Protein AF-0000000084921152 (afdb_homodimer)

pLDDT: mean 76.91, std 26.84, range [28.03, 98.81]

Nearest PDB structures (foldseek):
  8esd-assembly1_S  TM=4.000E-01  e=5.438E-01  Homo sapiens
  8p0w-assembly1_B  TM=2.712E-01  e=4.068E-01  Homo sapiens
  8p0w-assembly1_G  TM=3.162E-01  e=1.156E+00  Homo sapiens
  8f2r-assembly1_D  TM=3.089E-01  e=9.166E-01  Homo sapiens
  5yct-assembly1_A  TM=3.191E-01  e=3.481E+00  Dioscoreophyllum cumminsii

Structure (mmCIF, N/CA/C/O backbone):
data_AF-0000000084921152-model_v1
#
loop_
_entity.id
_entity.type
_entity.pdbx_description
1 polymer Lipoprotein
#
loop_
_atom_site.group_PDB
_atom_site.id
_atom_site.type_symbol
_atom_site.label_atom_id
_atom_site.label_alt_id
_atom_site.label_comp_id
_atom_site.label_asym_id
_atom_site.label_entity_id
_atom_site.label_seq_id
_atom_site.pdbx_PDB_ins_code
_atom_site.Cartn_x
_atom_site.Cartn_y
_atom_site.Cartn_z
_atom_site.occupancy
_atom_site.B_iso_or_equiv
_atom_site.auth_seq_id
_atom_site.auth_comp_id
_atom_site.auth_asym_id
_atom_site.auth_atom_id
_atom_site.pdbx_PDB_model_num
ATOM 1 N N . MET A 1 1 ? 29.969 106 59.469 1 30.22 1 MET A N 1
ATOM 2 C CA . MET A 1 1 ? 29.141 104.812 59.562 1 30.22 1 MET A CA 1
ATOM 3 C C . MET A 1 1 ? 28.625 104.375 58.219 1 30.22 1 MET A C 1
ATOM 5 O O . MET A 1 1 ? 27.734 105.062 57.625 1 30.22 1 MET A O 1
ATOM 9 N N . MET A 1 2 ? 29.5 103.875 57.312 1 36.25 2 MET A N 1
ATOM 10 C CA . MET A 1 2 ? 29.547 103.688 55.875 1 36.25 2 MET A CA 1
ATOM 11 C C . MET A 1 2 ? 28.594 102.562 55.469 1 36.25 2 MET A C 1
ATOM 13 O O . MET A 1 2 ? 28.625 101.438 56.031 1 36.25 2 MET A O 1
ATOM 17 N N . THR A 1 3 ? 27.344 102.812 55 1 37.47 3 THR A N 1
ATOM 18 C CA . THR A 1 3 ? 26.125 102.188 54.562 1 37.47 3 THR A CA 1
ATOM 19 C C . THR A 1 3 ? 26.391 101.25 53.375 1 37.47 3 THR A C 1
ATOM 21 O O . THR A 1 3 ? 26.797 101.75 52.312 1 37.47 3 THR A O 1
ATOM 24 N N . ASN A 1 4 ? 26.969 100 53.531 1 36.34 4 ASN A N 1
ATOM 25 C CA . ASN A 1 4 ? 27.375 99 52.562 1 36.34 4 ASN A CA 1
ATOM 26 C C . ASN A 1 4 ? 26.188 98.5 51.75 1 36.34 4 ASN A C 1
ATOM 28 O O . ASN A 1 4 ? 25.234 97.938 52.312 1 36.34 4 ASN A O 1
ATOM 32 N N . LYS A 1 5 ? 25.859 99.125 50.656 1 40.34 5 LYS A N 1
ATOM 33 C CA . LYS A 1 5 ? 24.781 98.812 49.719 1 40.34 5 LYS A CA 1
ATOM 34 C C . LYS A 1 5 ? 24.891 97.438 49.125 1 40.34 5 LYS A C 1
ATOM 36 O O . LYS A 1 5 ? 25.859 97.125 48.406 1 40.34 5 LYS A O 1
ATOM 41 N N . LYS A 1 6 ? 24.578 96.438 49.906 1 39.19 6 LYS A N 1
ATOM 42 C CA . LYS A 1 6 ? 24.688 95.062 49.375 1 39.19 6 LYS A CA 1
ATOM 43 C C . LYS A 1 6 ? 23.781 94.875 48.156 1 39.19 6 LYS A C 1
ATOM 45 O O . LYS A 1 6 ? 22.594 95.125 48.219 1 39.19 6 LYS A O 1
ATOM 50 N N . LYS A 1 7 ? 24.375 94.938 47 1 39.69 7 LYS A N 1
ATOM 51 C CA . LYS A 1 7 ? 23.781 94.75 45.656 1 39.69 7 LYS A CA 1
ATOM 52 C C . LYS A 1 7 ? 23.188 93.312 45.562 1 39.69 7 LYS A C 1
ATOM 54 O O . LYS A 1 7 ? 23.859 92.312 45.844 1 39.69 7 LYS A O 1
ATOM 59 N N . ALA A 1 8 ? 21.922 93.188 45.719 1 38.28 8 ALA A N 1
ATOM 60 C CA . ALA A 1 8 ? 21.109 91.938 45.594 1 38.28 8 ALA A CA 1
ATOM 61 C C . ALA A 1 8 ? 21.156 91.438 44.156 1 38.28 8 ALA A C 1
ATOM 63 O O . ALA A 1 8 ? 20.719 92.062 43.219 1 38.28 8 ALA A O 1
ATOM 64 N N . PHE A 1 9 ? 22.234 90.75 43.719 1 34.88 9 PHE A N 1
ATOM 65 C CA . PHE A 1 9 ? 22.328 90.188 42.375 1 34.88 9 PHE A CA 1
ATOM 66 C C . PHE A 1 9 ? 21.234 89.188 42.156 1 34.88 9 PHE A C 1
ATOM 68 O O . PHE A 1 9 ? 21.016 88.25 42.969 1 34.88 9 PHE A O 1
ATOM 75 N N . TYR A 1 10 ? 20.141 89.5 41.469 1 34.47 10 TYR A N 1
ATOM 76 C CA . TYR A 1 10 ? 19 88.688 41.031 1 34.47 10 TYR A CA 1
ATOM 77 C C . TYR A 1 10 ? 19.453 87.562 40.125 1 34.47 10 TYR A C 1
ATOM 79 O O . TYR A 1 10 ? 20.109 87.812 39.094 1 34.47 10 TYR A O 1
ATOM 87 N N . PHE A 1 11 ? 19.797 86.312 40.594 1 36.03 11 PHE A N 1
ATOM 88 C CA . PHE A 1 11 ? 20.172 85.125 39.875 1 36.03 11 PHE A CA 1
ATOM 89 C C . PHE A 1 11 ? 19.047 84.688 38.969 1 36.03 11 PHE A C 1
ATOM 91 O O . PHE A 1 11 ? 17.938 84.375 39.438 1 36.03 11 PHE A O 1
ATOM 98 N N . ILE A 1 12 ? 18.938 85.125 37.719 1 40.03 12 ILE A N 1
ATOM 99 C CA . ILE A 1 12 ? 18.016 84.688 36.688 1 40.03 12 ILE A CA 1
ATOM 100 C C . ILE A 1 12 ? 18.219 83.25 36.406 1 40.03 12 ILE A C 1
ATOM 102 O O . ILE A 1 12 ? 19.328 82.812 36.062 1 40.03 12 ILE A O 1
ATOM 106 N N . LEU A 1 13 ? 17.5 82.25 37.031 1 39.44 13 LEU A N 1
ATOM 107 C CA . LEU A 1 13 ? 17.5 80.812 36.844 1 39.44 13 LEU A CA 1
ATOM 108 C C . LEU A 1 13 ? 17.031 80.5 35.438 1 39.44 13 LEU A C 1
ATOM 110 O O . LEU A 1 13 ? 15.93 80.875 35.031 1 39.44 13 LEU A O 1
ATOM 114 N N . PRO A 1 14 ? 17.891 80.312 34.438 1 40.53 14 PRO A N 1
ATOM 115 C CA . PRO A 1 14 ? 17.484 79.875 33.094 1 40.53 14 PRO A CA 1
ATOM 116 C C . PRO A 1 14 ? 16.672 78.625 33.062 1 40.53 14 PRO A C 1
ATOM 118 O O . PRO A 1 14 ? 16.969 77.688 33.844 1 40.53 14 PRO A O 1
ATOM 121 N N . LEU A 1 15 ? 15.383 78.625 32.75 1 39.09 15 LEU A N 1
ATOM 122 C CA . LEU A 1 15 ? 14.438 77.5 32.531 1 39.09 15 LEU A CA 1
ATOM 123 C C . LEU A 1 15 ? 14.914 76.625 31.406 1 39.09 15 LEU A C 1
ATOM 125 O O . LEU A 1 15 ? 15.07 77.062 30.266 1 39.09 15 LEU A O 1
ATOM 129 N N . ALA A 1 16 ? 15.773 75.625 31.672 1 34.91 16 ALA A N 1
ATOM 130 C CA . ALA A 1 16 ? 16.266 74.625 30.75 1 34.91 16 ALA A CA 1
ATOM 131 C C . ALA A 1 16 ? 15.102 73.812 30.188 1 34.91 16 ALA A C 1
ATOM 133 O O . ALA A 1 16 ? 14.367 73.188 30.953 1 34.91 16 ALA A O 1
ATOM 134 N N . LEU A 1 17 ? 14.453 74.25 29.156 1 37.41 17 LEU A N 1
ATOM 135 C CA . LEU A 1 17 ? 13.492 73.5 28.406 1 37.41 17 LEU A CA 1
ATOM 136 C C . LEU A 1 17 ? 14.109 72.188 27.953 1 37.41 17 LEU A C 1
ATOM 138 O O . LEU A 1 17 ? 15.023 72.125 27.125 1 37.41 17 LEU A O 1
ATOM 142 N N . PHE A 1 18 ? 14.211 71.188 28.812 1 37.38 18 PHE A N 1
ATOM 143 C CA . PHE A 1 18 ? 14.664 69.812 28.422 1 37.38 18 PHE A CA 1
ATOM 144 C C . PHE A 1 18 ? 13.719 69.25 27.391 1 37.38 18 PHE A C 1
ATOM 146 O O . PHE A 1 18 ? 12.547 69 27.672 1 37.38 18 PHE A O 1
ATOM 153 N N . ILE A 1 19 ? 13.875 69.625 26.109 1 37.69 19 ILE A N 1
ATOM 154 C CA . ILE A 1 19 ? 13.219 68.875 25.031 1 37.69 19 ILE A CA 1
ATOM 155 C C . ILE A 1 19 ? 13.531 67.375 25.109 1 37.69 19 ILE A C 1
ATOM 157 O O . ILE A 1 19 ? 14.703 67 25.109 1 37.69 19 ILE A O 1
ATOM 161 N N . VAL A 1 20 ? 12.75 66.625 25.828 1 38.53 20 VAL A N 1
ATOM 162 C CA . VAL A 1 20 ? 12.766 65.125 25.812 1 38.53 20 VAL A CA 1
ATOM 163 C C . VAL A 1 20 ? 12.539 64.625 24.375 1 38.53 20 VAL A C 1
ATOM 165 O O . VAL A 1 20 ? 11.508 64.938 23.766 1 38.53 20 VAL A O 1
ATOM 168 N N . SER A 1 21 ? 13.547 64.812 23.516 1 39.81 21 SER A N 1
ATOM 169 C CA . SER A 1 21 ? 13.484 64.062 22.266 1 39.81 21 SER A CA 1
ATOM 170 C C . SER A 1 21 ? 13.156 62.594 22.516 1 39.81 21 SER A C 1
ATOM 172 O O . SER A 1 21 ? 13.914 61.875 23.188 1 39.81 21 SER A O 1
ATOM 174 N N . SER A 1 22 ? 11.859 62.219 22.703 1 40.31 22 SER A N 1
ATOM 175 C CA . SER A 1 22 ? 11.406 60.844 22.656 1 40.31 22 SER A CA 1
ATOM 176 C C . SER A 1 22 ? 11.992 60.094 21.453 1 40.31 22 SER A C 1
ATOM 178 O O . SER A 1 22 ? 11.711 60.469 20.297 1 40.31 22 SER A O 1
ATOM 180 N N . CYS A 1 23 ? 13.328 59.781 21.438 1 40.81 23 CYS A N 1
ATOM 181 C CA . CYS A 1 23 ? 13.852 58.844 20.469 1 40.81 23 CYS A CA 1
ATOM 182 C C . CYS A 1 23 ? 12.898 57.656 20.281 1 40.81 23 CYS A C 1
ATOM 184 O O . CYS A 1 23 ? 12.625 56.938 21.234 1 40.81 23 CYS A O 1
ATOM 186 N N . ASN A 1 24 ? 11.781 57.875 19.484 1 40.88 24 ASN A N 1
ATOM 187 C CA . ASN A 1 24 ? 11.125 56.719 18.938 1 40.88 24 ASN A CA 1
ATOM 188 C C . ASN A 1 24 ? 12.141 55.656 18.469 1 40.88 24 ASN A C 1
ATOM 190 O O . ASN A 1 24 ? 12.891 55.906 17.531 1 40.88 24 ASN A O 1
ATOM 194 N N . ASN A 1 25 ? 12.906 55.062 19.375 1 40.44 25 ASN A N 1
ATOM 195 C CA . ASN A 1 25 ? 13.617 53.875 18.906 1 40.44 25 ASN A CA 1
ATOM 196 C C . ASN A 1 25 ? 12.75 53.031 17.984 1 40.44 25 ASN A C 1
ATOM 198 O O . ASN A 1 25 ? 11.633 52.656 18.359 1 40.44 25 ASN A O 1
ATOM 202 N N . PRO A 1 26 ? 12.961 53.125 16.641 1 41.62 26 PRO A N 1
ATOM 203 C CA . PRO A 1 26 ? 12.211 52.156 15.852 1 41.62 26 PRO A CA 1
ATOM 204 C C . PRO A 1 26 ? 12.133 50.781 16.516 1 41.62 26 PRO A C 1
ATOM 206 O O . PRO A 1 26 ? 13.133 50.281 17.031 1 41.62 26 PRO A O 1
ATOM 209 N N . LYS A 1 27 ? 11.031 50.531 17.234 1 39.28 27 LYS A N 1
ATOM 210 C CA . LYS A 1 27 ? 10.867 49.094 17.578 1 39.28 27 LYS A CA 1
ATOM 211 C C . LYS A 1 27 ? 11.492 48.188 16.531 1 39.28 27 LYS A C 1
ATOM 213 O O . LYS A 1 27 ? 11.148 48.312 15.344 1 39.28 27 LYS A O 1
ATOM 218 N N . GLU A 1 28 ? 12.781 47.906 16.625 1 40.41 28 GLU A N 1
ATOM 219 C CA . GLU A 1 28 ? 13.219 46.75 15.828 1 40.41 28 GLU A CA 1
ATOM 220 C C . GLU A 1 28 ? 12.086 45.75 15.625 1 40.41 28 GLU A C 1
ATOM 222 O O . GLU A 1 28 ? 11.484 45.281 16.594 1 40.41 28 GLU A O 1
ATOM 227 N N . GLN A 1 29 ? 11.266 45.938 14.648 1 40.34 29 GLN A N 1
ATOM 228 C CA . GLN A 1 29 ? 10.461 44.781 14.273 1 40.34 29 GLN A CA 1
ATOM 229 C C . GLN A 1 29 ? 11.188 43.469 14.594 1 40.34 29 GLN A C 1
ATOM 231 O O . GLN A 1 29 ? 12.242 43.188 14.031 1 40.34 29 GLN A O 1
ATOM 236 N N . LYS A 1 30 ? 11.203 43.125 15.867 1 42.84 30 LYS A N 1
ATOM 237 C CA . LYS A 1 30 ? 11.602 41.719 16.016 1 42.84 30 LYS A CA 1
ATOM 238 C C . LYS A 1 30 ? 11.148 40.875 14.812 1 42.84 30 LYS A C 1
ATOM 240 O O . LYS A 1 30 ? 9.953 40.75 14.57 1 42.84 30 LYS A O 1
ATOM 245 N N . LYS A 1 31 ? 11.93 40.938 13.766 1 42.06 31 LYS A N 1
ATOM 246 C CA . LYS A 1 31 ? 11.727 39.875 12.805 1 42.06 31 LYS A CA 1
ATOM 247 C C . LYS A 1 31 ? 11.352 38.562 13.508 1 42.06 31 LYS A C 1
ATOM 249 O O . LYS A 1 31 ? 12.109 38.062 14.352 1 42.06 31 LYS A O 1
ATOM 254 N N . GLU A 1 32 ? 10.156 38.344 13.898 1 41.44 32 GLU A N 1
ATOM 255 C CA . GLU A 1 32 ? 9.797 36.969 14.242 1 41.44 32 GLU A CA 1
ATOM 256 C C . GLU A 1 32 ? 10.648 35.969 13.461 1 41.44 32 GLU A C 1
ATOM 258 O O . GLU A 1 32 ? 10.641 35.969 12.227 1 41.44 32 GLU A O 1
ATOM 263 N N . HIS A 1 33 ? 11.906 35.75 13.898 1 43.25 33 HIS A N 1
ATOM 264 C CA . HIS A 1 33 ? 12.57 34.594 13.305 1 43.25 33 HIS A CA 1
ATOM 265 C C . HIS A 1 33 ? 1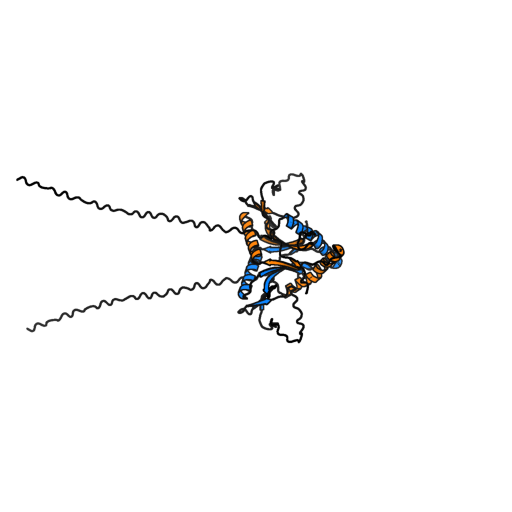1.562 33.5 12.969 1 43.25 33 HIS A C 1
ATOM 267 O O . HIS A 1 33 ? 10.734 33.125 13.805 1 43.25 33 HIS A O 1
ATOM 273 N N . PRO A 1 34 ? 11.148 33.344 11.719 1 45.09 34 PRO A N 1
ATOM 274 C CA . PRO A 1 34 ? 10.297 32.188 11.484 1 45.09 34 PRO A CA 1
ATOM 275 C C . PRO A 1 34 ? 10.594 31.031 12.445 1 45.09 34 PRO A C 1
ATOM 277 O O . PRO A 1 34 ? 11.75 30.812 12.828 1 45.09 34 PRO A O 1
ATOM 280 N N . GLU A 1 35 ? 9.812 30.719 13.438 1 48.44 35 GLU A N 1
ATOM 281 C CA . GLU A 1 35 ? 9.984 29.516 14.25 1 48.44 35 GLU A CA 1
ATOM 282 C C . GLU A 1 35 ? 10.695 28.422 13.461 1 48.44 35 GLU A C 1
ATOM 284 O O . GLU A 1 35 ? 10.352 28.156 12.305 1 48.44 35 GLU A O 1
ATOM 289 N N . PRO A 1 36 ? 11.922 28.094 13.75 1 50.81 36 PRO A N 1
ATOM 290 C CA . PRO A 1 36 ? 12.586 26.984 13.047 1 50.81 36 PRO A CA 1
ATOM 291 C C . PRO A 1 36 ? 11.641 25.812 12.773 1 50.81 36 PRO A C 1
ATOM 293 O O . PRO A 1 36 ? 10.938 25.359 13.672 1 50.81 36 PRO A O 1
ATOM 296 N N . VAL A 1 37 ? 11.031 25.75 11.633 1 61.5 37 VAL A N 1
ATOM 297 C CA . VAL A 1 37 ? 10.242 24.594 11.258 1 61.5 37 VAL A CA 1
ATOM 298 C C . VAL A 1 37 ? 10.906 23.312 11.797 1 61.5 37 VAL A C 1
ATOM 300 O O . VAL A 1 37 ? 12.078 23.062 11.523 1 61.5 37 VAL A O 1
ATOM 303 N N . LYS A 1 38 ? 10.477 22.688 12.914 1 81.06 38 LYS A N 1
ATOM 304 C CA . LYS A 1 38 ? 10.969 21.469 13.523 1 81.06 38 LYS A CA 1
ATOM 305 C C . LYS A 1 38 ? 11.234 20.391 12.469 1 81.06 38 LYS A C 1
ATOM 307 O O . LYS A 1 38 ? 10.367 20.109 11.633 1 81.06 38 LYS A O 1
ATOM 312 N N . GLU A 1 39 ? 12.438 19.969 12.383 1 92.44 39 GLU A N 1
ATOM 313 C CA . GLU A 1 39 ? 12.891 18.969 11.43 1 92.44 39 GLU A CA 1
ATOM 314 C C . GLU A 1 39 ? 12.141 17.656 11.633 1 92.44 39 GLU A C 1
ATOM 316 O O . GLU A 1 39 ? 11.961 17.188 12.758 1 92.44 39 GLU A O 1
ATOM 321 N N . VAL A 1 40 ? 11.539 17.078 10.578 1 97.25 40 VAL A N 1
ATOM 322 C CA . VAL A 1 40 ? 10.852 15.797 10.609 1 97.25 40 VAL A CA 1
ATOM 323 C C . VAL A 1 40 ? 11.867 14.664 10.5 1 97.25 40 VAL A C 1
ATOM 325 O O . VAL A 1 40 ? 12.586 14.562 9.5 1 97.25 40 VAL A O 1
ATOM 328 N N . LYS A 1 41 ? 11.977 13.844 11.508 1 96.94 41 LYS A N 1
ATOM 329 C CA . LYS A 1 41 ? 12.867 12.688 11.469 1 96.94 41 LYS A CA 1
ATOM 330 C C . LYS A 1 41 ? 12.328 11.609 10.531 1 96.94 41 LYS A C 1
ATOM 332 O O . LYS A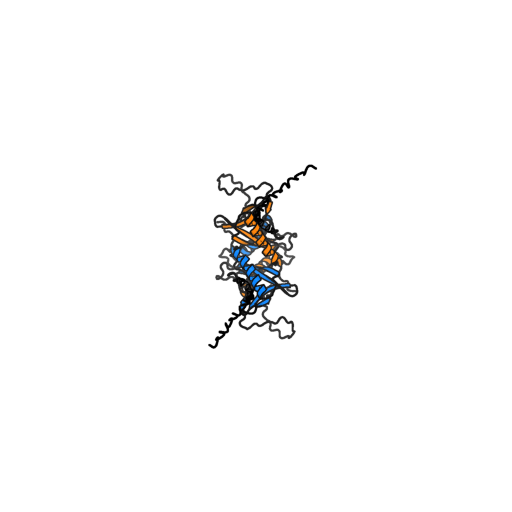 1 41 ? 11.117 11.375 10.484 1 96.94 41 LYS A O 1
ATOM 337 N N . PRO A 1 42 ? 13.234 10.891 9.828 1 97.12 42 PRO A N 1
ATOM 338 C CA . PRO A 1 42 ? 12.766 9.773 9 1 97.12 42 PRO A CA 1
ATOM 339 C C . PRO A 1 42 ? 12.133 8.656 9.828 1 97.12 42 PRO A C 1
ATOM 341 O O . PRO A 1 42 ? 12.617 8.336 10.914 1 97.12 42 PRO A O 1
ATOM 344 N N . PRO A 1 43 ? 11.016 8.062 9.359 1 97.94 43 PRO A N 1
ATOM 345 C CA . PRO A 1 43 ? 10.547 6.836 10 1 97.94 43 PRO A CA 1
ATOM 346 C C . PRO A 1 43 ? 11.617 5.754 10.07 1 97.94 43 PRO A C 1
ATOM 348 O O . PRO A 1 43 ? 12.461 5.656 9.172 1 97.94 43 PRO A O 1
ATOM 351 N N . THR A 1 44 ? 11.594 4.887 11.094 1 97.31 44 THR A N 1
ATOM 352 C CA . THR A 1 44 ? 12.547 3.793 11.227 1 97.31 44 THR A CA 1
ATOM 353 C C . THR A 1 44 ? 12.328 2.75 10.133 1 97.31 44 THR A C 1
ATOM 355 O O . THR A 1 44 ? 13.188 1.896 9.906 1 97.31 44 THR A O 1
ATOM 358 N N . GLN A 1 45 ? 11.227 2.855 9.422 1 97.88 45 GLN A N 1
ATOM 359 C CA . GLN A 1 45 ? 10.828 1.885 8.406 1 97.88 45 GLN A CA 1
ATOM 360 C C . GLN A 1 45 ? 11.422 2.234 7.043 1 97.88 45 GLN A C 1
ATOM 362 O O . GLN A 1 45 ? 11.164 1.549 6.051 1 97.88 45 GLN A O 1
ATOM 367 N N . ILE A 1 46 ? 12.258 3.291 6.953 1 98.31 46 ILE A N 1
ATOM 368 C CA . ILE A 1 46 ? 12.922 3.633 5.699 1 98.31 46 ILE A CA 1
ATOM 369 C C . ILE A 1 46 ? 13.977 2.582 5.371 1 98.31 46 ILE A C 1
ATOM 371 O O . ILE A 1 46 ? 14.766 2.193 6.238 1 98.31 46 ILE A O 1
ATOM 375 N N . ILE A 1 47 ? 13.977 2.113 4.137 1 96.88 47 ILE A N 1
ATOM 376 C CA . ILE A 1 47 ? 15 1.183 3.674 1 96.88 47 ILE A CA 1
ATOM 377 C C . ILE A 1 47 ? 15.852 1.851 2.602 1 96.88 47 ILE A C 1
ATOM 379 O O . ILE A 1 47 ? 15.477 2.889 2.055 1 96.88 47 ILE A O 1
ATOM 383 N N . THR A 1 48 ? 16.969 1.248 2.324 1 95.06 48 THR A N 1
ATOM 384 C CA . THR A 1 48 ? 17.859 1.774 1.298 1 95.06 48 THR A CA 1
ATOM 385 C C . THR A 1 48 ? 17.328 1.474 -0.097 1 95.06 48 THR A C 1
ATOM 387 O O . THR A 1 48 ? 16.5 0.578 -0.266 1 95.06 48 THR A O 1
ATOM 390 N N . THR A 1 49 ? 17.844 2.209 -1.057 1 94.5 49 THR A N 1
ATOM 391 C CA . THR A 1 49 ? 17.469 1.953 -2.443 1 94.5 49 THR A CA 1
ATOM 392 C C . THR A 1 49 ? 17.938 0.562 -2.879 1 94.5 49 THR A C 1
ATOM 394 O O . THR A 1 49 ? 17.25 -0.096 -3.674 1 94.5 49 THR A O 1
ATOM 397 N N . LYS A 1 50 ? 19 0.085 -2.338 1 92.69 50 LYS A N 1
ATOM 398 C CA . LYS A 1 50 ? 19.516 -1.247 -2.654 1 92.69 50 LYS A CA 1
ATOM 399 C C . LYS A 1 50 ? 18.578 -2.33 -2.129 1 92.69 50 LYS A C 1
ATOM 401 O O . LYS A 1 50 ? 18.297 -3.312 -2.822 1 92.69 50 LYS A O 1
ATOM 406 N N . LYS A 1 51 ? 18.094 -2.156 -0.929 1 94.69 51 LYS A N 1
ATOM 407 C CA . LYS A 1 51 ? 17.156 -3.117 -0.372 1 94.69 51 LYS A CA 1
ATOM 408 C C . LYS A 1 51 ? 15.852 -3.131 -1.168 1 94.69 51 LYS A C 1
ATOM 410 O O . LYS A 1 51 ? 15.281 -4.195 -1.417 1 94.69 51 LYS A O 1
ATOM 415 N N . ALA A 1 52 ? 15.422 -1.992 -1.568 1 96.12 52 ALA A N 1
ATOM 416 C CA . ALA A 1 52 ? 14.211 -1.905 -2.389 1 96.12 52 ALA A CA 1
ATOM 417 C C . ALA A 1 52 ? 14.398 -2.65 -3.709 1 96.12 52 ALA A C 1
ATOM 419 O O . ALA A 1 52 ? 13.492 -3.359 -4.156 1 96.12 52 ALA A O 1
ATOM 420 N N . GLN A 1 53 ? 15.539 -2.5 -4.332 1 94.25 53 GLN A N 1
ATOM 421 C CA . GLN A 1 53 ? 15.836 -3.229 -5.559 1 94.25 53 GLN A CA 1
ATOM 422 C C . GLN A 1 53 ? 15.758 -4.738 -5.336 1 94.25 53 GLN A C 1
ATOM 424 O O . GLN A 1 53 ? 15.203 -5.461 -6.164 1 94.25 53 GLN A O 1
ATOM 429 N N . THR A 1 54 ? 16.312 -5.129 -4.223 1 95.19 54 THR A N 1
ATOM 430 C CA . THR A 1 54 ? 16.281 -6.551 -3.896 1 95.19 54 THR A CA 1
ATOM 431 C C . THR A 1 54 ? 14.844 -7.047 -3.762 1 95.19 54 THR A C 1
ATOM 433 O O . THR A 1 54 ? 14.492 -8.094 -4.305 1 95.19 54 THR A O 1
ATOM 436 N N . LEU A 1 55 ? 14.016 -6.297 -3.043 1 96.62 55 LEU A N 1
ATOM 437 C CA . LEU A 1 55 ? 12.617 -6.676 -2.867 1 96.62 55 LEU A CA 1
ATOM 438 C C . LEU A 1 55 ? 11.898 -6.754 -4.211 1 96.62 55 LEU A C 1
ATOM 440 O O . LEU A 1 55 ? 11.117 -7.68 -4.449 1 96.62 55 LEU A O 1
ATOM 444 N N . PHE A 1 56 ? 12.148 -5.812 -5.07 1 95.94 56 PHE A N 1
ATOM 445 C CA . PHE A 1 56 ? 11.523 -5.758 -6.383 1 95.94 56 PHE A CA 1
ATOM 446 C C . PHE A 1 56 ? 11.977 -6.93 -7.25 1 95.94 56 PHE A C 1
ATOM 448 O O . PHE A 1 56 ? 11.156 -7.574 -7.906 1 95.94 56 PHE A O 1
ATOM 455 N N . ASP A 1 57 ? 13.266 -7.207 -7.273 1 94.75 57 ASP A N 1
ATOM 456 C CA . ASP A 1 57 ? 13.828 -8.305 -8.062 1 94.75 57 ASP A CA 1
ATOM 457 C C . ASP A 1 57 ? 13.273 -9.648 -7.598 1 94.75 57 ASP A C 1
ATOM 459 O O . ASP A 1 57 ? 12.953 -10.508 -8.422 1 94.75 57 ASP A O 1
ATOM 463 N N . ASP A 1 58 ? 13.227 -9.766 -6.289 1 95.88 58 ASP A N 1
ATOM 464 C CA . ASP A 1 58 ? 12.711 -11.023 -5.766 1 95.88 58 ASP A CA 1
ATOM 465 C C . ASP A 1 58 ? 11.242 -11.211 -6.148 1 95.88 58 ASP A C 1
ATOM 467 O O . ASP A 1 58 ? 10.82 -12.328 -6.457 1 95.88 58 ASP A O 1
ATOM 471 N N . TYR A 1 59 ? 10.461 -10.18 -6.117 1 96.94 59 TYR A N 1
ATOM 472 C CA . TYR A 1 59 ? 9.094 -10.266 -6.609 1 96.94 59 TYR A CA 1
ATOM 473 C C . TYR A 1 59 ? 9.07 -10.648 -8.086 1 96.94 59 TYR A C 1
ATOM 475 O O . TYR A 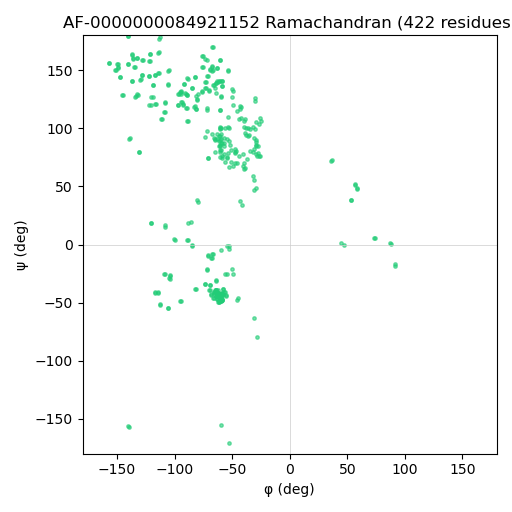1 59 ? 8.25 -11.477 -8.508 1 96.94 59 TYR A O 1
ATOM 483 N N . SER A 1 60 ? 9.898 -10.062 -8.875 1 94.56 60 SER A N 1
ATOM 484 C CA . SER A 1 60 ? 9.969 -10.344 -10.305 1 94.56 60 SER A CA 1
ATOM 485 C C . SER A 1 60 ? 10.289 -11.812 -10.57 1 94.56 60 SER A C 1
ATOM 487 O O . SER A 1 60 ? 9.648 -12.445 -11.406 1 94.56 60 SER A O 1
ATOM 489 N N . LYS A 1 61 ? 11.164 -12.297 -9.805 1 95.38 61 LYS A N 1
ATOM 490 C CA . LYS A 1 61 ? 11.664 -13.648 -10.047 1 95.38 61 LYS A CA 1
ATOM 491 C C . LYS A 1 61 ? 10.719 -14.695 -9.461 1 95.38 61 LYS A C 1
ATOM 493 O O . LYS A 1 61 ? 10.461 -15.727 -10.086 1 95.38 61 LYS A O 1
ATOM 498 N N . ARG A 1 62 ? 10.164 -14.383 -8.305 1 96.44 62 ARG A N 1
ATOM 499 C CA . ARG A 1 62 ? 9.516 -15.453 -7.551 1 96.44 62 ARG A CA 1
ATOM 500 C C . ARG A 1 62 ? 7.996 -15.359 -7.672 1 96.44 62 ARG A C 1
ATOM 502 O O . ARG A 1 62 ? 7.289 -16.344 -7.492 1 96.44 62 ARG A O 1
ATOM 509 N N . ARG A 1 63 ? 7.531 -14.188 -7.898 1 97.75 63 ARG A N 1
ATOM 510 C CA . ARG A 1 63 ? 6.086 -14.016 -7.91 1 97.75 63 ARG A CA 1
ATOM 511 C C . ARG A 1 63 ? 5.586 -13.664 -9.305 1 97.75 63 ARG A C 1
ATOM 513 O O . ARG A 1 63 ? 4.68 -14.312 -9.828 1 97.75 63 ARG A O 1
ATOM 520 N N . ALA A 1 64 ? 6.188 -12.656 -9.922 1 96.25 64 ALA A N 1
ATOM 521 C CA . ALA A 1 64 ? 5.711 -12.219 -11.227 1 96.25 64 ALA A CA 1
ATOM 522 C C . ALA A 1 64 ? 5.781 -13.352 -12.242 1 96.25 64 ALA A C 1
ATOM 524 O O . ALA A 1 64 ? 4.852 -13.547 -13.031 1 96.25 64 ALA A O 1
ATOM 525 N N . THR A 1 65 ? 6.871 -14.125 -12.242 1 96.06 65 THR A N 1
ATOM 526 C CA . THR A 1 65 ? 7.016 -15.25 -13.164 1 96.06 65 THR A CA 1
ATOM 527 C C . THR A 1 65 ? 5.98 -16.328 -12.875 1 96.06 65 THR A C 1
ATOM 529 O O . THR A 1 65 ? 5.387 -16.891 -13.789 1 96.06 65 THR A O 1
ATOM 532 N N . LEU A 1 66 ? 5.758 -16.578 -11.602 1 97.31 66 LEU A N 1
ATOM 533 C CA . LEU A 1 66 ? 4.766 -17.562 -11.18 1 97.31 66 LEU A CA 1
ATOM 534 C C . LEU A 1 66 ? 3.373 -17.156 -11.664 1 97.31 66 LEU A C 1
ATOM 536 O O . LEU A 1 66 ? 2.643 -18 -12.203 1 97.31 66 LEU A O 1
ATOM 540 N N . ILE A 1 67 ? 3.002 -15.93 -11.453 1 97.56 67 ILE A N 1
ATOM 541 C CA . ILE A 1 67 ? 1.7 -15.406 -11.844 1 97.56 67 ILE A CA 1
ATOM 542 C C . ILE A 1 67 ? 1.561 -15.453 -13.367 1 97.56 67 ILE A C 1
ATOM 544 O O . ILE A 1 67 ? 0.531 -15.891 -13.883 1 97.56 67 ILE A O 1
ATOM 548 N N . LYS A 1 68 ? 2.592 -15 -14.023 1 96.06 68 LYS A N 1
ATOM 549 C CA . LYS A 1 68 ? 2.547 -15 -15.484 1 96.06 68 LYS A CA 1
ATOM 550 C C . LYS A 1 68 ? 2.355 -16.406 -16.031 1 96.06 68 LYS A C 1
ATOM 552 O O . LYS A 1 68 ? 1.54 -16.625 -16.922 1 96.06 68 LYS A O 1
ATOM 557 N N . ASP A 1 69 ? 3.117 -17.344 -15.516 1 96.06 69 ASP A N 1
ATOM 558 C CA . ASP A 1 69 ? 3.023 -18.734 -15.961 1 96.06 69 ASP A CA 1
ATOM 559 C C . ASP A 1 69 ? 1.615 -19.281 -15.742 1 96.06 69 ASP A C 1
ATOM 561 O O . ASP A 1 69 ? 1.055 -19.938 -16.625 1 96.06 69 ASP A O 1
ATOM 565 N N . PHE A 1 70 ? 1.088 -19.078 -14.633 1 96.88 70 PHE A N 1
ATOM 566 C CA . PHE A 1 70 ? -0.251 -19.547 -14.297 1 96.88 70 PHE A CA 1
ATOM 567 C C . PHE A 1 70 ? -1.288 -18.922 -15.227 1 96.88 70 PHE A C 1
ATOM 569 O O . PHE A 1 70 ? -2.107 -19.641 -15.812 1 96.88 70 PHE A O 1
ATOM 576 N N . GLU A 1 71 ? -1.227 -17.594 -15.391 1 96.5 71 GLU A N 1
ATOM 577 C CA . GLU A 1 71 ? -2.225 -16.875 -16.188 1 96.5 71 GLU A CA 1
ATOM 578 C C . GLU A 1 71 ? -2.092 -17.219 -17.672 1 96.5 71 GLU A C 1
ATOM 580 O O . GLU A 1 71 ? -3.096 -17.344 -18.375 1 96.5 71 GLU A O 1
ATOM 585 N N . ASP A 1 72 ? -0.901 -17.344 -18.156 1 94.75 72 ASP A N 1
ATOM 586 C CA . ASP A 1 72 ? -0.656 -17.609 -19.578 1 94.75 72 ASP A CA 1
ATOM 587 C C . ASP A 1 72 ? -0.997 -19.062 -19.922 1 94.75 72 ASP A C 1
ATOM 589 O O . ASP A 1 72 ? -1.503 -19.328 -21.016 1 94.75 72 ASP A O 1
ATOM 593 N N . ASN A 1 73 ? -0.759 -19.953 -18.984 1 92.94 73 ASN A N 1
ATOM 594 C CA . ASN A 1 73 ? -0.823 -21.359 -19.359 1 92.94 73 ASN A CA 1
ATOM 595 C C . ASN A 1 73 ? -2.105 -22.016 -18.859 1 92.94 73 ASN A C 1
ATOM 597 O O . ASN A 1 73 ? -2.611 -22.953 -19.469 1 92.94 73 ASN A O 1
ATOM 601 N N . GLU A 1 74 ? -2.615 -21.531 -17.781 1 89.25 74 GLU A N 1
ATOM 602 C CA . GLU A 1 74 ? -3.74 -22.219 -17.156 1 89.25 74 GLU A CA 1
ATOM 603 C C . GLU A 1 74 ? -5.035 -21.438 -17.328 1 89.25 74 GLU A C 1
ATOM 605 O O . GLU A 1 74 ? -6.121 -22.016 -17.391 1 89.25 74 GLU A O 1
ATOM 610 N N . VAL A 1 75 ? -4.941 -20.125 -17.5 1 89.81 75 VAL A N 1
ATOM 611 C CA . VAL A 1 75 ? -6.16 -19.328 -17.516 1 89.81 75 VAL A CA 1
ATOM 612 C C . VAL A 1 75 ? -6.48 -18.891 -18.938 1 89.81 75 VAL A C 1
ATOM 614 O O . VAL A 1 75 ? -7.598 -19.094 -19.422 1 89.81 75 VAL A O 1
ATOM 617 N N . ASP A 1 76 ? -5.504 -18.25 -19.562 1 89.62 76 ASP A N 1
ATOM 618 C CA . ASP A 1 76 ? -5.695 -17.797 -20.938 1 89.62 76 ASP A CA 1
ATOM 619 C C . ASP A 1 76 ? -4.441 -18.031 -21.766 1 89.62 76 ASP A C 1
ATOM 621 O O . ASP A 1 76 ? -3.648 -17.109 -21.984 1 89.62 76 ASP A O 1
ATOM 625 N N . PRO A 1 77 ? -4.352 -19.172 -22.406 1 87.88 77 PRO A N 1
ATOM 626 C CA . PRO A 1 77 ? -3.141 -19.531 -23.141 1 87.88 77 PRO A CA 1
ATOM 627 C C . PRO A 1 77 ? -2.957 -18.703 -24.422 1 87.88 77 PRO A C 1
ATOM 629 O O . PRO A 1 77 ? -1.871 -18.703 -25 1 87.88 77 PRO A O 1
ATOM 632 N N . ASN A 1 78 ? -3.898 -17.969 -24.797 1 87.44 78 ASN A N 1
ATOM 633 C CA . ASN A 1 78 ? -3.816 -17.25 -26.062 1 87.44 78 ASN A CA 1
ATOM 634 C C . ASN A 1 78 ? -3.439 -15.781 -25.844 1 87.44 78 ASN A C 1
ATOM 636 O O . ASN A 1 78 ? -3.504 -14.969 -26.766 1 87.44 78 ASN A O 1
ATOM 640 N N . SER A 1 79 ? -3.188 -15.531 -24.609 1 83.06 79 SER A N 1
ATOM 641 C CA . SER A 1 79 ? -2.812 -14.156 -24.312 1 83.06 79 SER A CA 1
ATOM 642 C C . SER A 1 79 ? -1.604 -14.102 -23.391 1 83.06 79 SER A C 1
ATOM 644 O O . SER A 1 79 ? -1.253 -15.102 -22.75 1 83.06 79 SER A O 1
ATOM 646 N N . SER A 1 80 ? -0.861 -12.977 -23.531 1 89.81 80 SER A N 1
ATOM 647 C CA . SER A 1 80 ? 0.216 -12.727 -22.578 1 89.81 80 SER A CA 1
ATOM 648 C C . SER A 1 80 ? -0.256 -11.836 -21.422 1 89.81 80 SER A C 1
ATOM 650 O O . SER A 1 80 ? -0.719 -10.719 -21.641 1 89.81 80 SER A O 1
ATOM 652 N N . PHE A 1 81 ? -0.093 -12.367 -20.281 1 93.94 81 PHE A N 1
ATOM 653 C CA . PHE A 1 81 ? -0.638 -11.695 -19.109 1 93.94 81 PHE A CA 1
ATOM 654 C C . PHE A 1 81 ? 0.339 -10.648 -18.594 1 93.94 81 PHE A C 1
ATOM 656 O O . PHE A 1 81 ? 1.529 -10.93 -18.422 1 93.94 81 PHE A O 1
ATOM 663 N N . ASP A 1 82 ? -0.217 -9.445 -18.281 1 91.38 82 ASP A N 1
ATOM 664 C CA . ASP A 1 82 ? 0.552 -8.383 -17.641 1 91.38 82 ASP A CA 1
ATOM 665 C C . ASP A 1 82 ? 0.479 -8.484 -16.125 1 91.38 82 ASP A C 1
ATOM 667 O O . ASP A 1 82 ? -0.582 -8.281 -15.531 1 91.38 82 ASP A O 1
ATOM 671 N N . VAL A 1 83 ? 1.644 -8.688 -15.562 1 95.38 83 VAL A N 1
ATOM 672 C CA . VAL A 1 83 ? 1.688 -8.82 -14.109 1 95.38 83 VAL A CA 1
ATOM 673 C C . VAL A 1 83 ? 1.878 -7.445 -13.469 1 95.38 83 VAL A C 1
ATOM 675 O O . VAL A 1 83 ? 2.777 -6.695 -13.852 1 95.38 83 VAL A O 1
ATOM 678 N N . ALA A 1 84 ? 1.051 -7.121 -12.539 1 94.81 84 ALA A N 1
ATOM 679 C CA . ALA A 1 84 ? 1.151 -5.844 -11.836 1 94.81 84 ALA A CA 1
ATOM 680 C C . ALA A 1 84 ? 2.48 -5.73 -11.094 1 94.81 84 ALA A C 1
ATOM 682 O O . ALA A 1 84 ? 2.939 -6.695 -10.477 1 94.81 84 ALA A O 1
ATOM 683 N N . ARG A 1 85 ? 3.055 -4.496 -11.141 1 95.19 85 ARG A N 1
ATOM 684 C CA . ARG A 1 85 ? 4.336 -4.27 -10.477 1 95.19 85 ARG A CA 1
ATOM 685 C C . ARG A 1 85 ? 4.199 -3.248 -9.352 1 95.19 85 ARG A C 1
ATOM 687 O O . ARG A 1 85 ? 4.832 -3.389 -8.305 1 95.19 85 ARG A O 1
ATOM 694 N N . TYR A 1 86 ? 3.457 -2.225 -9.586 1 95.62 86 TYR A N 1
ATOM 695 C CA . TYR A 1 86 ? 3.203 -1.175 -8.609 1 95.62 86 TYR A CA 1
ATOM 696 C C . TYR A 1 86 ? 1.912 -0.431 -8.93 1 95.62 86 TYR A C 1
ATOM 698 O O . TYR A 1 86 ? 1.377 -0.553 -10.031 1 95.62 86 TYR A O 1
ATOM 706 N N . GLY A 1 87 ? 1.269 0.194 -7.984 1 95.56 87 GLY A N 1
ATOM 707 C CA . GLY A 1 87 ? 0.213 1.186 -8.117 1 95.56 87 GLY A CA 1
ATOM 708 C C . GLY A 1 87 ? 0.551 2.51 -7.457 1 95.56 87 GLY A C 1
ATOM 709 O O . GLY A 1 87 ? 1.505 2.596 -6.68 1 95.56 87 GLY A O 1
ATOM 710 N N . TYR A 1 88 ? -0.21 3.553 -7.82 1 96.94 88 TYR A N 1
ATOM 711 C CA . TYR A 1 88 ? 0.136 4.832 -7.215 1 96.94 88 TYR A CA 1
ATOM 712 C C . TYR A 1 88 ? -1.098 5.715 -7.055 1 96.94 88 TYR A C 1
ATOM 714 O O . TYR A 1 88 ? -2.098 5.523 -7.75 1 96.94 88 TYR A O 1
ATOM 722 N N . TYR A 1 89 ? -1.031 6.625 -6.109 1 98.12 89 TYR A N 1
ATOM 723 C CA . TYR A 1 89 ? -1.892 7.797 -5.98 1 98.12 89 TYR A CA 1
ATOM 724 C C . TYR A 1 89 ? -1.086 9.086 -6.109 1 98.12 89 TYR A C 1
ATOM 726 O O . TYR A 1 89 ? 0.081 9.133 -5.715 1 98.12 89 TYR A O 1
ATOM 734 N N . ASP A 1 90 ? -1.745 10.055 -6.699 1 97.81 90 ASP A N 1
ATOM 735 C CA . ASP A 1 90 ? -1.075 11.344 -6.52 1 97.81 90 ASP A CA 1
ATOM 736 C C . ASP A 1 90 ? -1.034 11.742 -5.047 1 97.81 90 ASP A C 1
ATOM 738 O O . ASP A 1 90 ? -1.891 11.328 -4.262 1 97.81 90 ASP A O 1
ATOM 742 N N . LEU A 1 91 ? -0.059 12.484 -4.68 1 98.5 91 LEU A N 1
ATOM 743 C CA . LEU A 1 91 ? 0.162 12.828 -3.279 1 98.5 91 LEU A CA 1
ATOM 744 C C . LEU A 1 91 ? -1.069 13.5 -2.684 1 98.5 91 LEU A C 1
ATOM 746 O O . LEU A 1 91 ? -1.436 13.234 -1.538 1 98.5 91 LEU A O 1
ATOM 750 N N . LYS A 1 92 ? -1.742 14.391 -3.393 1 97.88 92 LYS A N 1
ATOM 751 C CA . LYS A 1 92 ? -2.932 15.102 -2.924 1 97.88 92 LYS A CA 1
ATOM 752 C C . LYS A 1 92 ? -4.035 14.117 -2.541 1 97.88 92 LYS A C 1
ATOM 754 O O . LYS A 1 92 ? -4.684 14.281 -1.503 1 97.88 92 LYS A O 1
ATOM 759 N N . THR A 1 93 ? -4.238 13.094 -3.387 1 98.31 93 THR A N 1
ATOM 760 C CA . THR A 1 93 ? -5.258 12.086 -3.119 1 98.31 93 THR A CA 1
ATOM 761 C C . THR A 1 93 ? -4.957 11.336 -1.822 1 98.31 93 THR A C 1
ATOM 763 O O . THR A 1 93 ? -5.855 11.109 -1.012 1 98.31 93 THR A O 1
ATOM 766 N N . LEU A 1 94 ? -3.727 10.969 -1.624 1 98.5 94 LEU A N 1
ATOM 767 C CA . LEU A 1 94 ? -3.348 10.242 -0.417 1 98.5 94 LEU A CA 1
ATOM 768 C C . LEU A 1 94 ? -3.562 11.102 0.824 1 98.5 94 LEU A C 1
ATOM 770 O O . LEU A 1 94 ? -4.09 10.625 1.831 1 98.5 94 LEU A O 1
ATOM 774 N N . LYS A 1 95 ? -3.174 12.375 0.791 1 98.56 95 LYS A N 1
ATOM 775 C CA . LYS A 1 95 ? -3.375 13.281 1.914 1 98.56 95 LYS A CA 1
ATOM 776 C C . LYS A 1 95 ? -4.859 13.508 2.18 1 98.56 95 LYS A C 1
ATOM 778 O O . LYS A 1 95 ? -5.285 13.57 3.336 1 98.56 95 LYS A O 1
ATOM 783 N N . ASN A 1 96 ? -5.609 13.641 1.108 1 98.56 96 ASN A N 1
ATOM 784 C CA . ASN A 1 96 ? -7.059 13.766 1.251 1 98.56 96 ASN A CA 1
ATOM 785 C C . ASN A 1 96 ? -7.66 12.531 1.914 1 98.56 96 ASN A C 1
ATOM 787 O O . ASN A 1 96 ? -8.562 12.648 2.744 1 98.56 96 ASN A O 1
ATOM 791 N N . TYR A 1 97 ? -7.191 11.391 1.502 1 98.81 97 TYR A N 1
ATOM 792 C CA . TYR A 1 97 ? -7.688 10.148 2.088 1 98.81 97 TYR A CA 1
ATOM 793 C C . TYR A 1 97 ? -7.457 10.125 3.594 1 98.81 97 TYR A C 1
ATOM 795 O O . TYR A 1 97 ? -8.359 9.789 4.363 1 98.81 97 TYR A O 1
ATOM 803 N N . ILE A 1 98 ? -6.266 10.461 4.004 1 98.81 98 ILE A N 1
ATOM 804 C CA . ILE A 1 98 ? -5.934 10.461 5.426 1 98.81 98 ILE A CA 1
ATOM 805 C C . ILE A 1 98 ? -6.84 11.445 6.168 1 98.81 98 ILE A C 1
ATOM 807 O O . ILE A 1 98 ? -7.402 11.109 7.211 1 98.81 98 ILE A O 1
ATOM 811 N N . ALA A 1 99 ? -7.016 12.633 5.621 1 98.69 99 ALA A N 1
ATOM 812 C CA . ALA A 1 99 ? -7.906 13.625 6.223 1 98.69 99 ALA A CA 1
ATOM 813 C C . ALA A 1 99 ? -9.336 13.102 6.305 1 98.69 99 ALA A C 1
ATOM 815 O O . ALA A 1 99 ? -10.031 13.312 7.301 1 98.69 99 ALA A O 1
ATOM 816 N N . PHE A 1 100 ? -9.781 12.469 5.266 1 98.81 100 PHE A N 1
ATOM 817 C CA . PHE A 1 100 ? -11.141 11.945 5.164 1 98.81 100 PHE A CA 1
ATOM 818 C C . PHE A 1 100 ? -11.398 10.891 6.238 1 98.81 100 PHE A C 1
ATOM 820 O O . PHE A 1 100 ? -12.398 10.961 6.953 1 98.81 100 PHE A O 1
ATOM 827 N N . ILE A 1 101 ? -10.484 9.938 6.352 1 98.81 101 ILE A N 1
ATOM 828 C CA . ILE A 1 101 ? -10.742 8.867 7.309 1 98.81 101 ILE A CA 1
ATOM 829 C C . ILE A 1 101 ? -10.648 9.422 8.734 1 98.81 101 ILE A C 1
ATOM 831 O O . ILE A 1 101 ? -11.367 8.961 9.625 1 98.81 101 ILE A O 1
ATOM 835 N N . GLU A 1 102 ? -9.758 10.391 9.016 1 98.81 102 GLU A N 1
ATOM 836 C CA . GLU A 1 102 ? -9.711 11.016 10.328 1 98.81 102 GLU A CA 1
ATOM 837 C C . GLU A 1 102 ? -11.016 11.742 10.648 1 98.81 102 GLU A C 1
ATOM 839 O O . GLU A 1 102 ? -11.516 11.672 11.773 1 98.81 102 GLU A O 1
ATOM 844 N N . GLN A 1 103 ? -11.531 12.43 9.648 1 98.5 103 GLN A N 1
ATOM 845 C CA . GLN A 1 103 ? -12.805 13.125 9.805 1 98.5 103 GLN A CA 1
ATOM 846 C C . GLN A 1 103 ? -13.93 12.148 10.156 1 98.5 103 GLN A C 1
ATOM 848 O O . GLN A 1 103 ? -14.68 12.367 11.109 1 98.5 103 GLN A O 1
ATOM 853 N N . GLU A 1 104 ? -13.992 11.055 9.375 1 98.19 104 GLU A N 1
ATOM 854 C CA . GLU A 1 104 ? -15.055 10.078 9.586 1 98.19 104 GLU A CA 1
ATOM 855 C C . GLU A 1 104 ? -14.914 9.398 10.945 1 98.19 104 GLU A C 1
ATOM 857 O O . GLU A 1 104 ? -15.914 9.141 11.617 1 98.19 104 GLU A O 1
ATOM 862 N N . ALA A 1 105 ? -13.711 9.055 11.297 1 98.62 105 ALA A N 1
ATOM 863 C CA . ALA A 1 105 ? -13.461 8.445 12.602 1 98.62 105 ALA A CA 1
ATOM 864 C C . ALA A 1 105 ? -13.883 9.375 13.734 1 98.62 105 ALA A C 1
ATOM 866 O O . ALA A 1 105 ? -14.477 8.93 14.719 1 98.62 105 ALA A O 1
ATOM 867 N N . LYS A 1 106 ? -13.516 10.641 13.617 1 98.12 106 LYS A N 1
ATOM 868 C CA . LYS A 1 106 ? -13.891 11.633 14.625 1 98.12 106 LYS A CA 1
ATOM 869 C C . LYS A 1 106 ? -15.406 11.734 14.758 1 98.12 106 LYS A C 1
ATOM 871 O O . LYS A 1 106 ? -15.938 11.742 15.867 1 98.12 106 LYS A O 1
ATOM 876 N N . LYS A 1 107 ? -16.078 11.828 13.641 1 97.12 107 LYS A N 1
ATOM 877 C CA . LYS A 1 107 ? -17.547 11.867 13.664 1 97.12 107 LYS A CA 1
ATOM 878 C C . LYS A 1 107 ? -18.109 10.664 14.406 1 97.12 107 LYS A C 1
ATOM 880 O O . LYS A 1 107 ? -19.078 10.805 15.172 1 97.12 107 LYS A O 1
ATOM 885 N N . ALA A 1 108 ? -17.562 9.516 14.133 1 97.69 108 ALA A N 1
ATOM 886 C CA . ALA A 1 108 ? -18.078 8.266 14.688 1 97.69 108 ALA A CA 1
ATOM 887 C C . ALA A 1 108 ? -17.5 8 16.078 1 97.69 108 ALA A C 1
ATOM 889 O O . ALA A 1 108 ? -17.766 6.957 16.672 1 97.69 108 ALA A O 1
ATOM 890 N N . ASN A 1 109 ? -16.672 8.852 16.547 1 97.38 109 ASN A N 1
ATOM 891 C CA . ASN A 1 109 ? -16.062 8.766 17.859 1 97.38 109 ASN A CA 1
ATOM 892 C C . ASN A 1 109 ? -15.266 7.469 18.031 1 97.38 109 ASN A C 1
ATOM 894 O O . ASN A 1 109 ? -15.453 6.746 19.016 1 97.38 109 ASN A O 1
ATOM 898 N N . VAL A 1 110 ? -14.461 7.18 17.062 1 97.81 110 VAL A N 1
ATOM 899 C CA . VAL A 1 110 ? -13.555 6.031 17.094 1 97.81 110 VAL A CA 1
ATOM 900 C C . VAL A 1 110 ? -12.141 6.484 16.766 1 97.81 110 VAL A C 1
ATOM 902 O O . VAL A 1 110 ? -11.938 7.414 15.984 1 97.81 110 VAL A O 1
ATOM 905 N N . GLU A 1 111 ? -11.172 5.871 17.359 1 98.25 111 GLU A N 1
ATOM 906 C CA . GLU A 1 111 ? -9.766 6.18 17.109 1 98.25 111 GLU A CA 1
ATOM 907 C C . GLU A 1 111 ? -9.18 5.254 16.047 1 98.25 111 GLU A C 1
ATOM 909 O O . GLU A 1 111 ? -9.383 4.039 16.094 1 98.25 111 GLU A O 1
ATOM 914 N N . ILE A 1 112 ? -8.516 5.832 15.117 1 98.81 112 ILE A N 1
ATOM 915 C CA . ILE A 1 112 ? -7.773 5.023 14.156 1 98.81 112 ILE A CA 1
ATOM 916 C C . ILE A 1 112 ? -6.441 4.594 14.766 1 98.81 112 ILE A C 1
ATOM 918 O O . ILE A 1 112 ? -5.668 5.426 15.234 1 98.81 112 ILE A O 1
ATOM 922 N N . THR A 1 113 ? -6.188 3.293 14.781 1 98.31 113 THR A N 1
ATOM 923 C CA . THR A 1 113 ? -4.914 2.783 15.281 1 98.31 113 THR A CA 1
ATOM 924 C C . THR A 1 113 ? -3.936 2.564 14.133 1 98.31 113 THR A C 1
ATOM 926 O O . THR A 1 113 ? -2.795 3.029 14.188 1 98.31 113 THR A O 1
ATOM 929 N N . ASN A 1 114 ? -4.371 1.909 13.078 1 98.12 114 ASN A N 1
ATOM 930 C CA . ASN A 1 114 ? -3.516 1.605 11.938 1 98.12 114 ASN A CA 1
ATOM 931 C C . ASN A 1 114 ? -4.199 1.949 10.617 1 98.12 114 ASN A C 1
ATOM 933 O O . ASN A 1 114 ? -5.41 2.174 10.578 1 98.12 114 ASN A O 1
ATOM 937 N N . VAL A 1 115 ? -3.367 2.082 9.641 1 98.56 115 VAL A N 1
ATOM 938 C CA . VAL A 1 115 ? -3.787 1.977 8.242 1 98.56 115 VAL A CA 1
ATOM 939 C C . VAL A 1 115 ? -3.254 0.679 7.641 1 98.56 115 VAL A C 1
ATOM 941 O O . VAL A 1 115 ? -2.047 0.429 7.656 1 98.56 115 VAL A O 1
ATOM 944 N N . ARG A 1 116 ? -4.188 -0.124 7.152 1 97.44 116 ARG A N 1
ATOM 945 C CA . ARG A 1 116 ? -3.867 -1.461 6.66 1 97.44 116 ARG A CA 1
ATOM 946 C C . ARG A 1 116 ? -3.904 -1.506 5.137 1 97.44 116 ARG A C 1
ATOM 948 O O . ARG A 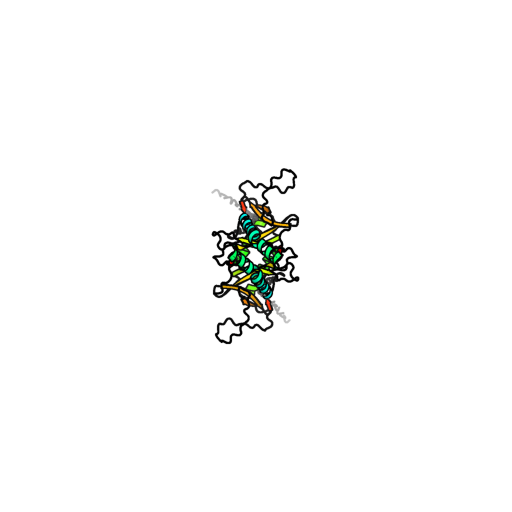1 116 ? -4.789 -0.916 4.516 1 97.44 116 ARG A O 1
ATOM 955 N N . PHE A 1 117 ? -2.922 -2.188 4.512 1 97.69 117 PHE A N 1
ATOM 956 C CA . PHE A 1 117 ? -2.787 -2.406 3.078 1 97.69 117 PHE A CA 1
ATOM 957 C C . PHE A 1 117 ? -3.006 -3.873 2.73 1 97.69 117 PHE A C 1
ATOM 959 O O . PHE A 1 117 ? -2.154 -4.719 3.016 1 97.69 117 PHE A O 1
ATOM 966 N N . TYR A 1 118 ? -4.113 -4.176 2.121 1 96.75 118 TYR A N 1
ATOM 967 C CA . TYR A 1 118 ? -4.477 -5.543 1.759 1 96.75 118 TYR A CA 1
ATOM 968 C C . TYR A 1 118 ? -4.008 -5.875 0.347 1 96.75 118 TYR A C 1
ATOM 970 O O . TYR A 1 118 ? -4.129 -5.051 -0.563 1 96.75 118 TYR A O 1
ATOM 978 N N . PHE A 1 119 ? -3.48 -7.086 0.23 1 97.25 119 PHE A N 1
ATOM 979 C CA . PHE A 1 119 ? -3.34 -7.613 -1.122 1 97.25 119 PHE A CA 1
ATOM 980 C C . PHE A 1 119 ? -4.699 -8.008 -1.692 1 97.25 119 PHE A C 1
ATOM 982 O O . PHE A 1 119 ? -5.535 -8.57 -0.985 1 97.25 119 PHE A O 1
ATOM 989 N N . GLY A 1 120 ? -4.961 -7.637 -2.926 1 97.06 120 GLY A N 1
ATOM 990 C CA . GLY A 1 120 ? -6.191 -7.934 -3.641 1 97.06 120 GLY A CA 1
ATOM 991 C C . GLY A 1 120 ? -5.961 -8.359 -5.078 1 97.06 120 GLY A C 1
ATOM 992 O O . GLY A 1 120 ? -4.84 -8.266 -5.586 1 97.06 120 GLY A O 1
ATOM 993 N N . ASN A 1 121 ? -6.93 -8.922 -5.609 1 97.5 121 ASN A N 1
ATOM 994 C CA . ASN A 1 121 ? -6.945 -9.336 -7.012 1 97.5 121 ASN A CA 1
ATOM 995 C C . ASN A 1 121 ? -8.242 -8.93 -7.699 1 97.5 121 ASN A C 1
ATOM 997 O O . ASN A 1 121 ? -9.336 -9.18 -7.18 1 97.5 121 ASN A O 1
ATOM 1001 N N . TYR A 1 122 ? -8.102 -8.242 -8.836 1 96.94 122 TYR A N 1
ATOM 1002 C CA . TYR A 1 122 ? -9.297 -7.867 -9.57 1 96.94 122 TYR A CA 1
ATOM 1003 C C . TYR A 1 122 ? -9.992 -9.102 -10.148 1 96.94 122 TYR A C 1
ATOM 1005 O O . TYR A 1 122 ? -9.328 -10.055 -10.562 1 96.94 122 TYR A O 1
ATOM 1013 N N . PRO A 1 123 ? -11.305 -9.031 -10.266 1 96.38 123 PRO A N 1
ATOM 1014 C CA . PRO A 1 123 ? -12.047 -10.148 -10.852 1 96.38 123 PRO A CA 1
ATOM 1015 C C . PRO A 1 123 ? -11.75 -10.352 -12.336 1 96.38 123 PRO A C 1
ATOM 1017 O O . PRO A 1 123 ? -11.312 -9.414 -13.008 1 96.38 123 PRO A O 1
ATOM 1020 N N . LYS A 1 124 ? -11.922 -11.609 -12.734 1 94.31 124 LYS A N 1
ATOM 1021 C CA . LYS A 1 124 ? -11.891 -11.891 -14.164 1 94.31 124 LYS A CA 1
ATOM 1022 C C . LYS A 1 124 ? -13.133 -11.344 -14.859 1 94.31 124 LYS A C 1
ATOM 1024 O O . LYS A 1 124 ? -14.055 -12.094 -15.188 1 94.31 124 LYS A O 1
ATOM 1029 N N . ASP A 1 125 ? -13.141 -10.055 -15 1 93.12 125 ASP A N 1
ATOM 1030 C CA . ASP A 1 125 ? -14.266 -9.305 -15.555 1 93.12 125 ASP A CA 1
ATOM 1031 C C . ASP A 1 125 ? -13.773 -8.102 -16.359 1 93.12 125 ASP A C 1
ATOM 1033 O O . ASP A 1 125 ? -12.984 -7.297 -15.867 1 93.12 125 ASP A O 1
ATOM 1037 N N . SER A 1 126 ? -14.281 -7.992 -17.594 1 89.62 126 SER A N 1
ATOM 1038 C CA . SER A 1 126 ? -13.828 -6.977 -18.547 1 89.62 126 SER A CA 1
ATOM 1039 C C . SER A 1 126 ? -14.211 -5.578 -18.078 1 89.62 126 SER A C 1
ATOM 1041 O O . SER A 1 126 ? -13.719 -4.582 -18.609 1 89.62 126 SER A O 1
ATOM 1043 N N . LYS A 1 127 ? -15 -5.473 -17.047 1 90.69 127 LYS A N 1
ATOM 1044 C CA . LYS A 1 127 ? -15.367 -4.16 -16.531 1 90.69 127 LYS A CA 1
ATOM 1045 C C . LYS A 1 127 ? -14.188 -3.5 -15.82 1 90.69 127 LYS A C 1
ATOM 1047 O O . LYS A 1 127 ? -14.188 -2.285 -15.602 1 90.69 127 LYS A O 1
ATOM 1052 N N . TYR A 1 128 ? -13.273 -4.355 -15.43 1 90.69 128 TYR A N 1
ATOM 1053 C CA . TYR A 1 128 ? -12.07 -3.822 -14.789 1 90.69 128 TYR A CA 1
ATOM 1054 C C . TYR A 1 128 ? -11.008 -3.484 -15.828 1 90.69 128 TYR A C 1
ATOM 1056 O O . TYR A 1 128 ? -10.828 -4.215 -16.812 1 90.69 128 TYR A O 1
ATOM 1064 N N . LYS A 1 129 ? -10.312 -2.439 -15.602 1 89.44 129 LYS A N 1
ATOM 1065 C CA . LYS A 1 129 ? -9.242 -2.004 -16.5 1 89.44 129 LYS A CA 1
ATOM 1066 C C . LYS A 1 129 ? -8.188 -3.094 -16.672 1 89.44 129 LYS A C 1
ATOM 1068 O O . LYS A 1 129 ? -7.629 -3.26 -17.75 1 89.44 129 LYS A O 1
ATOM 1073 N N . HIS A 1 130 ? -7.902 -3.797 -15.562 1 90.75 130 HIS A N 1
ATOM 1074 C CA . HIS A 1 130 ? -6.91 -4.867 -15.555 1 90.75 130 HIS A CA 1
ATOM 1075 C C . HIS A 1 130 ? -7.465 -6.129 -14.906 1 90.75 130 HIS A C 1
ATOM 1077 O O . HIS A 1 130 ? -7.09 -6.465 -13.781 1 90.75 130 HIS A O 1
ATOM 1083 N N . PRO A 1 131 ? -8.219 -6.828 -15.68 1 93.94 131 PRO A N 1
ATOM 1084 C CA . PRO A 1 131 ? -8.797 -8.039 -15.094 1 93.94 131 PRO A CA 1
ATOM 1085 C C . PRO A 1 131 ? -7.742 -9.016 -14.586 1 93.94 131 PRO A C 1
ATOM 1087 O O . PRO A 1 131 ? -6.699 -9.188 -15.219 1 93.94 131 PRO A O 1
ATOM 1090 N N . ARG A 1 132 ? -7.973 -9.578 -13.398 1 95.69 132 ARG A N 1
ATOM 1091 C CA . ARG A 1 132 ? -7.188 -10.641 -12.781 1 95.69 132 ARG A CA 1
ATOM 1092 C C . ARG A 1 132 ? -5.848 -10.109 -12.281 1 95.69 132 ARG A C 1
ATOM 1094 O O . ARG A 1 132 ? -5.023 -10.875 -11.773 1 95.69 132 ARG A O 1
ATOM 1101 N N . GLN A 1 133 ? -5.688 -8.836 -12.375 1 96.12 133 GLN A N 1
ATOM 1102 C CA . GLN A 1 133 ? -4.422 -8.266 -11.93 1 96.12 133 GLN A CA 1
ATOM 1103 C C . GLN A 1 133 ? -4.414 -8.062 -10.414 1 96.12 133 GLN A C 1
ATOM 1105 O O . GLN A 1 133 ? -5.441 -7.734 -9.82 1 96.12 133 GLN A O 1
ATOM 1110 N N . ASN A 1 134 ? -3.195 -8.297 -9.867 1 97.62 134 ASN A N 1
ATOM 1111 C CA . ASN A 1 134 ? -3.012 -7.938 -8.469 1 97.62 134 ASN A CA 1
ATOM 1112 C C . ASN A 1 134 ? -3.27 -6.453 -8.227 1 97.62 134 ASN A C 1
ATOM 1114 O O . ASN A 1 134 ? -2.957 -5.617 -9.078 1 97.62 134 ASN A O 1
ATOM 1118 N N . THR A 1 135 ? -3.875 -6.18 -7.152 1 97.75 135 THR A N 1
ATOM 1119 C CA . THR A 1 135 ? -4.082 -4.828 -6.645 1 97.75 135 THR A CA 1
ATOM 1120 C C . THR A 1 135 ? -3.914 -4.789 -5.129 1 97.75 135 THR A C 1
ATOM 1122 O O . THR A 1 135 ? -3.42 -5.746 -4.527 1 97.75 135 THR A O 1
ATOM 1125 N N . PHE A 1 136 ? -4.059 -3.643 -4.555 1 97.94 136 PHE A N 1
ATOM 1126 C CA . PHE A 1 136 ? -4.145 -3.484 -3.107 1 97.94 136 PHE A CA 1
ATOM 1127 C C . PHE A 1 136 ? -5.254 -2.508 -2.734 1 97.94 136 PHE A C 1
ATOM 1129 O O . PHE A 1 136 ? -5.746 -1.768 -3.586 1 97.94 136 PHE A O 1
ATOM 1136 N N . PHE A 1 137 ? -5.691 -2.572 -1.548 1 98 137 PHE A N 1
ATOM 1137 C CA . PHE A 1 137 ? -6.605 -1.565 -1.025 1 98 137 PHE A CA 1
ATOM 1138 C C . PHE A 1 137 ? -6.262 -1.219 0.418 1 98 137 PHE A C 1
ATOM 1140 O O . PHE A 1 137 ? -5.609 -2.002 1.112 1 98 137 PHE A O 1
ATOM 1147 N N . ILE A 1 138 ? -6.637 -0.025 0.826 1 98.62 138 ILE A N 1
ATOM 1148 C CA . ILE A 1 138 ? -6.211 0.571 2.088 1 98.62 138 ILE A CA 1
ATOM 1149 C C . ILE A 1 138 ? -7.434 0.841 2.967 1 98.62 138 ILE A C 1
ATOM 1151 O O . ILE A 1 138 ? -8.461 1.315 2.48 1 98.62 138 ILE A O 1
ATOM 1155 N N . THR A 1 139 ? -7.301 0.535 4.223 1 98.31 139 THR A N 1
ATOM 1156 C CA . THR A 1 139 ? -8.398 0.788 5.145 1 98.31 139 THR A CA 1
ATOM 1157 C C . THR A 1 139 ? -7.871 1.134 6.535 1 98.31 139 THR A C 1
ATOM 1159 O O . THR A 1 139 ? -6.852 0.596 6.965 1 98.31 139 THR A O 1
ATOM 1162 N N . PRO A 1 140 ? -8.523 2.029 7.258 1 98.62 140 PRO A N 1
ATOM 1163 C CA . PRO A 1 140 ? -8.156 2.248 8.656 1 98.62 140 PRO A CA 1
ATOM 1164 C C . PRO A 1 140 ? -8.648 1.13 9.578 1 98.62 140 PRO A C 1
ATOM 1166 O O . PRO A 1 140 ? -9.617 0.438 9.25 1 98.62 140 PRO A O 1
ATOM 1169 N N . THR A 1 141 ? -7.938 0.938 10.656 1 97.62 141 THR A N 1
ATOM 1170 C CA . THR A 1 141 ? -8.367 -0.014 11.672 1 97.62 141 THR A CA 1
ATOM 1171 C C . THR A 1 141 ? -8.531 0.677 13.023 1 97.62 141 THR A C 1
ATOM 1173 O O . THR A 1 141 ? -8.016 1.777 13.234 1 97.62 141 THR A O 1
ATOM 1176 N N . THR A 1 142 ? -9.281 0.119 13.867 1 97.88 142 THR A N 1
ATOM 1177 C CA . THR A 1 142 ? -9.414 0.492 15.266 1 97.88 142 THR A CA 1
ATOM 1178 C C . THR A 1 142 ? -9.227 -0.724 16.172 1 97.88 142 THR A C 1
ATOM 1180 O O . THR A 1 142 ? -9.375 -1.863 15.727 1 97.88 142 THR A O 1
ATOM 1183 N N . THR A 1 143 ? -8.898 -0.45 17.406 1 96.31 143 THR A N 1
ATOM 1184 C CA . THR A 1 143 ? -8.68 -1.534 18.344 1 96.31 143 THR A CA 1
ATOM 1185 C C . THR A 1 143 ? -9.961 -1.862 19.109 1 96.31 143 THR A C 1
ATOM 1187 O O . THR A 1 143 ? -10.594 -0.973 19.672 1 96.31 143 THR A O 1
ATOM 1190 N N . VAL A 1 144 ? -10.414 -3.064 18.984 1 93.44 144 VAL A N 1
ATOM 1191 C CA . VAL A 1 144 ? -11.523 -3.609 19.75 1 93.44 144 VAL A CA 1
ATOM 1192 C C . VAL A 1 144 ? -11.062 -4.836 20.547 1 93.44 144 VAL A C 1
ATOM 1194 O O . VAL A 1 144 ? -10.586 -5.812 19.953 1 93.44 144 VAL A O 1
ATOM 1197 N N . ASP A 1 145 ? -11.172 -4.781 21.875 1 93.31 145 ASP A N 1
ATOM 1198 C CA . ASP A 1 145 ? -10.781 -5.879 22.75 1 93.31 145 ASP A CA 1
ATOM 1199 C C . ASP A 1 145 ? -9.352 -6.324 22.484 1 93.31 145 ASP A C 1
ATOM 1201 O O . ASP A 1 145 ? -9.086 -7.52 22.328 1 93.31 145 ASP A O 1
ATOM 1205 N N . GLY A 1 146 ? -8.469 -5.418 22.219 1 93.38 146 GLY A N 1
ATOM 1206 C CA . GLY A 1 146 ? -7.047 -5.688 22.109 1 93.38 146 GLY A CA 1
ATOM 1207 C C . GLY A 1 146 ? -6.629 -6.121 20.719 1 93.38 146 GLY A C 1
ATOM 1208 O O . GLY A 1 146 ? -5.449 -6.383 20.469 1 93.38 146 GLY A O 1
ATOM 1209 N N . LYS A 1 147 ? -7.609 -6.176 19.766 1 92.94 147 LYS A N 1
ATOM 1210 C CA . LYS A 1 147 ? -7.316 -6.555 18.391 1 92.94 147 LYS A CA 1
ATOM 1211 C C . LYS A 1 147 ? -7.738 -5.461 17.422 1 92.94 147 LYS A C 1
ATOM 1213 O O . LYS A 1 147 ? -8.734 -4.766 17.641 1 92.94 147 LYS A O 1
ATOM 1218 N N . ASP A 1 148 ? -6.949 -5.312 16.359 1 93.69 148 ASP A N 1
ATOM 1219 C CA . ASP A 1 148 ? -7.254 -4.281 15.367 1 93.69 148 ASP A CA 1
ATOM 1220 C C . ASP A 1 148 ? -8.164 -4.828 14.266 1 93.69 148 ASP A C 1
ATOM 1222 O O . ASP A 1 148 ? -7.883 -5.883 13.695 1 93.69 148 ASP A O 1
ATOM 1226 N N . TYR A 1 149 ? -9.219 -4.125 13.992 1 94.69 149 TYR A N 1
ATOM 1227 C CA . TYR A 1 149 ? -10.156 -4.484 12.938 1 94.69 149 TYR A CA 1
ATOM 1228 C C . TYR A 1 149 ? -10.43 -3.297 12.016 1 94.69 149 TYR A C 1
ATOM 1230 O O . TYR A 1 149 ? -10.523 -2.158 12.477 1 94.69 149 TYR A O 1
ATOM 1238 N N . PRO A 1 150 ? -10.555 -3.617 10.711 1 96.56 150 PRO A N 1
ATOM 1239 C CA . PRO A 1 150 ? -11.094 -2.555 9.859 1 96.56 150 PRO A CA 1
ATOM 1240 C C . PRO A 1 150 ? -12.5 -2.117 10.281 1 96.56 150 PRO A C 1
ATOM 1242 O O . PRO A 1 150 ? -13.188 -2.85 11 1 96.56 150 PRO A O 1
ATOM 1245 N N . PHE A 1 151 ? -12.875 -0.873 9.859 1 96.62 151 PHE A N 1
ATOM 1246 C CA . PHE A 1 151 ? -14.219 -0.41 10.18 1 96.62 151 PHE A CA 1
ATOM 1247 C C . PHE A 1 151 ? -14.742 0.527 9.094 1 96.62 151 PHE A C 1
ATOM 1249 O O . PHE A 1 151 ? -13.961 1.085 8.32 1 96.62 151 PHE A O 1
ATOM 1256 N N . SER A 1 152 ? -16.016 0.575 8.945 1 96.81 152 SER A N 1
ATOM 1257 C CA . SER A 1 152 ? -16.766 1.578 8.195 1 96.81 152 SER A CA 1
ATOM 1258 C C . SER A 1 152 ? -17.641 2.432 9.117 1 96.81 152 SER A C 1
ATOM 1260 O O . SER A 1 152 ? -17.531 2.324 10.344 1 96.81 152 SER A O 1
ATOM 1262 N N . VAL A 1 153 ? -18.312 3.404 8.555 1 96.88 153 VAL A N 1
ATOM 1263 C CA . VAL A 1 153 ? -19.172 4.262 9.375 1 96.88 153 VAL A CA 1
ATOM 1264 C C . VAL A 1 153 ? -20.609 4.156 8.906 1 96.88 153 VAL A C 1
ATOM 1266 O O . VAL A 1 153 ? -20.906 4.297 7.715 1 96.88 153 VAL A O 1
ATOM 1269 N N . ILE A 1 154 ? -21.469 3.863 9.867 1 96.38 154 ILE A N 1
ATOM 1270 C CA . ILE A 1 154 ? -22.906 3.885 9.609 1 96.38 154 ILE A CA 1
ATOM 1271 C C . ILE A 1 154 ? -23.484 5.246 10.008 1 96.38 154 ILE A C 1
ATOM 1273 O O . ILE A 1 154 ? -23.172 5.77 11.078 1 96.38 154 ILE A O 1
ATOM 1277 N N . THR A 1 155 ? -24.234 5.824 9.086 1 94.69 155 THR A N 1
ATOM 1278 C CA . THR A 1 155 ? -24.734 7.148 9.414 1 94.69 155 THR A CA 1
ATOM 1279 C C . THR A 1 155 ? -26.062 7.41 8.711 1 94.69 155 THR A C 1
ATOM 1281 O O . THR A 1 155 ? -26.328 6.863 7.637 1 94.69 155 THR A O 1
ATOM 1284 N N . ASP A 1 156 ? -26.891 8.211 9.32 1 90.31 156 ASP A N 1
ATOM 1285 C CA . ASP A 1 156 ? -28.109 8.758 8.711 1 90.31 156 ASP A CA 1
ATOM 1286 C C . ASP A 1 156 ? -27.938 10.25 8.414 1 90.31 156 ASP A C 1
ATOM 1288 O O . ASP A 1 156 ? -28.938 10.945 8.148 1 90.31 156 ASP A O 1
ATOM 1292 N N . GLY A 1 157 ? -26.703 10.734 8.438 1 87.62 157 GLY A N 1
ATOM 1293 C CA . GLY A 1 157 ? -26.422 12.148 8.242 1 87.62 157 GLY A CA 1
ATOM 1294 C C . GLY A 1 157 ? -26.391 12.938 9.539 1 87.62 157 GLY A C 1
ATOM 1295 O O . GLY A 1 157 ? -25.859 14.047 9.578 1 87.62 157 GLY A O 1
ATOM 1296 N N . LYS A 1 158 ? -26.938 12.398 10.625 1 90.56 158 LYS A N 1
ATOM 1297 C CA . LYS A 1 158 ? -26.984 13.07 11.922 1 90.56 158 LYS A CA 1
ATOM 1298 C C . LYS A 1 158 ? -26.141 12.328 12.953 1 90.56 158 LYS A C 1
ATOM 1300 O O . LYS A 1 158 ? -25.453 12.945 13.766 1 90.56 158 LYS A O 1
ATOM 1305 N N . THR A 1 159 ? -26.297 11.109 12.859 1 93.69 159 THR A N 1
ATOM 1306 C CA . THR A 1 159 ? -25.562 10.258 13.781 1 93.69 159 THR A CA 1
ATOM 1307 C C . THR A 1 159 ? -24.531 9.422 13.039 1 93.69 159 THR A C 1
ATOM 1309 O O . THR A 1 159 ? -24.703 9.109 11.859 1 93.69 159 THR A O 1
ATOM 1312 N N . TYR A 1 160 ? -23.422 9.141 13.703 1 96.19 160 TYR A N 1
ATOM 1313 C CA . TYR A 1 160 ? -22.344 8.352 13.148 1 96.19 160 TYR A CA 1
ATOM 1314 C C . TYR A 1 160 ? -21.891 7.281 14.141 1 96.19 160 TYR A C 1
ATOM 1316 O O . TYR A 1 160 ? -21.641 7.574 15.312 1 96.19 160 TYR A O 1
ATOM 1324 N N . LYS A 1 161 ? -21.828 6.035 13.617 1 96.06 161 LYS A N 1
ATOM 1325 C CA . LYS A 1 161 ? -21.359 4.918 14.43 1 96.06 161 LYS A CA 1
ATOM 1326 C C . LYS A 1 161 ? -20.422 4.02 13.633 1 96.06 161 LYS A C 1
ATOM 1328 O O . LYS A 1 161 ? -20.656 3.76 12.445 1 96.06 161 LYS A O 1
ATOM 1333 N N . PRO A 1 162 ? -19.391 3.543 14.25 1 96.44 162 PRO A N 1
ATOM 1334 C CA . PRO A 1 162 ? -18.516 2.613 13.531 1 96.44 162 PRO A CA 1
ATOM 1335 C C . PRO A 1 162 ? -19.141 1.234 13.344 1 96.44 162 PRO A C 1
ATOM 1337 O O . PRO A 1 162 ? -19.859 0.751 14.234 1 96.44 162 PRO A O 1
ATOM 1340 N N . LYS A 1 163 ? -18.953 0.7 12.266 1 95.5 163 LYS A N 1
ATOM 1341 C CA . LYS A 1 163 ? -19.234 -0.705 11.977 1 95.5 163 LYS A CA 1
ATOM 1342 C C . LYS A 1 163 ? -17.938 -1.495 11.805 1 95.5 163 LYS A C 1
ATOM 1344 O O . LYS A 1 163 ? -17.188 -1.265 10.859 1 95.5 163 LYS A O 1
ATOM 1349 N N . ILE A 1 164 ? -17.625 -2.439 12.695 1 95.12 164 ILE A N 1
ATOM 1350 C CA . ILE A 1 164 ? -16.422 -3.242 12.68 1 95.12 164 ILE A CA 1
ATOM 1351 C C . ILE A 1 164 ? -16.516 -4.324 11.609 1 95.12 164 ILE A C 1
ATOM 1353 O O . ILE A 1 164 ? -17.547 -4.996 11.5 1 95.12 164 ILE A O 1
ATOM 1357 N N . LEU A 1 165 ? -15.461 -4.383 10.852 1 92.5 165 LEU A N 1
ATOM 1358 C CA . LEU A 1 165 ? -15.391 -5.383 9.797 1 92.5 165 LEU A CA 1
ATOM 1359 C C . LEU A 1 165 ? -14.453 -6.52 10.18 1 92.5 165 LEU A C 1
ATOM 1361 O O . LEU A 1 165 ? -13.492 -6.309 10.93 1 92.5 165 LEU A O 1
ATOM 1365 N N . LYS A 1 166 ? -14.703 -7.746 9.688 1 85.62 166 LYS A N 1
ATOM 1366 C CA . LYS A 1 166 ? -13.758 -8.844 9.883 1 85.62 166 LYS A CA 1
ATOM 1367 C C . LYS A 1 166 ? -12.531 -8.68 8.992 1 85.62 166 LYS A C 1
ATOM 1369 O O . LYS A 1 166 ? -12.594 -8.008 7.961 1 85.62 166 LYS A O 1
ATOM 1374 N N . ASP A 1 167 ? -11.383 -9.391 9.406 1 75.5 167 ASP A N 1
ATOM 1375 C CA . ASP A 1 167 ? -10.133 -9.289 8.664 1 75.5 167 ASP A CA 1
ATOM 1376 C C . ASP A 1 167 ? -10.289 -9.805 7.238 1 75.5 167 ASP A C 1
ATOM 1378 O O . ASP A 1 167 ? -9.602 -9.344 6.324 1 75.5 167 ASP A O 1
ATOM 1382 N N . ASN A 1 168 ? -11.055 -10.898 7.148 1 67.5 168 ASN A N 1
ATOM 1383 C CA . ASN A 1 168 ? -11.258 -11.469 5.82 1 67.5 168 ASN A CA 1
ATOM 1384 C C . ASN A 1 168 ? -12.461 -10.844 5.117 1 67.5 168 ASN A C 1
ATOM 1386 O O . ASN A 1 168 ? -12.82 -11.258 4.012 1 67.5 168 ASN A O 1
ATOM 1390 N N . PHE A 1 169 ? -12.805 -9.742 5.617 1 59.38 169 PHE A N 1
ATOM 1391 C CA . PHE A 1 169 ? -13.992 -9.078 5.098 1 59.38 169 PHE A CA 1
ATOM 1392 C C . PHE A 1 169 ? -15.148 -10.07 4.973 1 59.38 169 PHE A C 1
ATOM 1394 O O . PHE A 1 169 ? -16.125 -9.797 4.281 1 59.38 169 PHE A O 1
ATOM 1401 N N . LEU A 1 170 ? -14.922 -11.547 5.383 1 50.78 170 LEU A N 1
ATOM 1402 C CA . LEU A 1 170 ? -15.961 -12.57 5.309 1 50.78 170 LEU A CA 1
ATOM 1403 C C . LEU A 1 170 ? -17.156 -12.188 6.176 1 50.78 170 LEU A C 1
ATOM 1405 O O . LEU A 1 170 ? -17.016 -11.984 7.383 1 50.78 170 LEU A O 1
ATOM 1409 N N . LEU A 1 171 ? -17.922 -11.43 5.715 1 43.28 171 LEU A N 1
ATOM 1410 C CA . LEU A 1 171 ? -19.203 -11.477 6.41 1 43.28 171 LEU A CA 1
ATOM 1411 C C . LEU A 1 171 ? -19.719 -12.914 6.508 1 43.28 171 LEU A C 1
ATOM 1413 O O . LEU A 1 171 ? -19.781 -13.625 5.504 1 43.28 171 LEU A O 1
ATOM 1417 N N . GLN A 1 172 ? -19.266 -13.797 7.5 1 37 172 GLN A N 1
ATOM 1418 C CA . GLN A 1 172 ? -19.969 -15.062 7.652 1 37 172 GLN A CA 1
ATOM 1419 C C . GLN A 1 172 ? -21.438 -14.938 7.266 1 37 172 GLN A C 1
ATOM 1421 O O . GLN A 1 172 ? -22.078 -13.914 7.547 1 37 172 GLN A O 1
ATOM 1426 N N . PRO A 1 173 ? -21.859 -15.82 6.277 1 34.16 173 PRO A N 1
ATOM 1427 C CA . PRO A 1 173 ? -23.328 -15.938 6.328 1 34.16 173 PRO A CA 1
ATOM 1428 C C . PRO A 1 173 ? -23.859 -16.062 7.75 1 34.16 173 PRO A C 1
ATOM 1430 O O . PRO A 1 173 ? -23.172 -16.609 8.625 1 34.16 173 PRO A O 1
ATOM 1433 N N . SER A 1 174 ? -24.609 -15.148 8.211 1 31.27 174 SER A N 1
ATOM 1434 C CA . SER A 1 174 ? -25.359 -15.305 9.461 1 31.27 174 SER A CA 1
ATOM 1435 C C . SER A 1 174 ? -25.906 -16.719 9.594 1 31.27 174 SER A C 1
ATOM 1437 O O . SER A 1 174 ? -26.781 -17.125 8.828 1 31.27 174 SER A O 1
ATOM 1439 N N . LYS A 1 175 ? -25.094 -17.766 9.727 1 29.59 175 LYS A N 1
ATOM 1440 C CA . LYS A 1 175 ? -25.891 -18.859 10.258 1 29.59 175 LYS A CA 1
ATOM 1441 C C . LYS A 1 175 ? -26.828 -18.391 11.359 1 29.59 175 LYS A C 1
ATOM 1443 O O . LYS A 1 175 ? -26.422 -17.656 12.266 1 29.59 175 LYS A O 1
ATOM 1448 N N . GLN A 1 176 ? -28.156 -18.359 11.062 1 29.77 176 GLN A N 1
ATOM 1449 C CA . GLN A 1 176 ? -29.234 -18.344 12.039 1 29.77 176 GLN A CA 1
ATOM 1450 C C . GLN A 1 176 ? -28.953 -19.297 13.195 1 29.77 176 GLN A C 1
ATOM 1452 O O . GLN A 1 176 ? -29.188 -20.5 13.078 1 29.77 176 GLN A O 1
ATOM 1457 N N . SER A 1 177 ? -27.844 -19.562 13.68 1 28.27 177 SER A N 1
ATOM 1458 C CA . SER A 1 177 ? -27.922 -20.344 14.906 1 28.27 177 SER A CA 1
ATOM 1459 C C . SER A 1 177 ? -28.906 -19.734 15.891 1 28.27 177 SER A C 1
ATOM 1461 O O . SER A 1 177 ? -28.953 -18.516 16.062 1 28.27 177 SER A O 1
ATOM 1463 N N . THR A 1 178 ? -30 -20.531 16.297 1 28.19 178 THR A N 1
ATOM 1464 C CA . THR A 1 178 ? -30.984 -20.422 17.375 1 28.19 178 THR A CA 1
ATOM 1465 C C . THR A 1 178 ? -30.297 -20.047 18.672 1 28.19 178 THR A C 1
ATOM 1467 O O . THR A 1 178 ? -30.969 -19.797 19.688 1 28.19 178 THR A O 1
ATOM 1470 N N . THR A 1 179 ? -29.203 -20.672 19.016 1 29.61 179 THR A N 1
ATOM 1471 C CA . THR A 1 179 ? -29.047 -20.547 20.469 1 29.61 179 THR A CA 1
ATOM 1472 C C . THR A 1 179 ? -28.828 -19.094 20.859 1 29.61 179 THR A C 1
ATOM 1474 O O . THR A 1 179 ? -28.094 -18.359 20.188 1 29.61 179 THR A O 1
ATOM 1477 N N . GLU A 1 180 ? -29.531 -18.484 21.969 1 28.48 180 GLU A N 1
ATOM 1478 C CA . GLU A 1 180 ? -29.781 -17.297 22.766 1 28.48 180 GLU A CA 1
ATOM 1479 C C . GLU A 1 180 ? -28.469 -16.641 23.203 1 28.48 180 GLU A C 1
ATOM 1481 O O . GLU A 1 180 ? -28.484 -15.641 23.938 1 28.48 180 GLU A O 1
ATOM 1486 N N . GLU A 1 181 ? -27.391 -17.375 23.297 1 29.67 181 GLU A N 1
ATOM 1487 C CA . GLU A 1 181 ? -26.594 -16.641 24.281 1 29.67 181 GLU A CA 1
ATOM 1488 C C . GLU A 1 181 ? -26.234 -15.25 23.766 1 29.67 181 GLU A C 1
ATOM 1490 O O . GLU A 1 181 ? -26.031 -15.055 22.578 1 29.67 181 GLU A O 1
ATOM 1495 N N . ALA A 1 182 ? -26.297 -14.195 24.75 1 31.03 182 ALA A N 1
ATOM 1496 C CA . ALA A 1 182 ? -26.219 -12.75 24.922 1 31.03 182 ALA A CA 1
ATOM 1497 C C . ALA A 1 182 ? -24.938 -12.195 24.297 1 31.03 182 ALA A C 1
ATOM 1499 O O . ALA A 1 182 ? -24.562 -11.055 24.562 1 31.03 182 ALA A O 1
ATOM 1500 N N . SER A 1 183 ? -24.047 -12.938 23.719 1 31.72 183 SER A N 1
ATOM 1501 C CA . SER A 1 183 ? -22.922 -12.016 23.578 1 31.72 183 SER A CA 1
ATOM 1502 C C . SER A 1 183 ? -23.297 -10.812 22.719 1 31.72 183 SER A C 1
ATOM 1504 O O . SER A 1 183 ? -23.969 -10.961 21.688 1 31.72 183 SER A O 1
ATOM 1506 N N . ILE A 1 184 ? -23.297 -9.633 23.266 1 30.28 184 ILE A N 1
ATOM 1507 C CA . ILE A 1 184 ? -23.875 -8.305 23.062 1 30.28 184 ILE A CA 1
ATOM 1508 C C . ILE A 1 184 ? -23.516 -7.797 21.672 1 30.28 184 ILE A C 1
ATOM 1510 O O . ILE A 1 184 ? -23.891 -6.684 21.297 1 30.28 184 ILE A O 1
ATOM 1514 N N . PHE A 1 185 ? -22.375 -8.258 21.031 1 33.12 185 PHE A N 1
ATOM 1515 C CA . PHE A 1 185 ? -22.375 -7.234 20 1 33.12 185 PHE A CA 1
ATOM 1516 C C . PHE A 1 185 ? -23.578 -7.398 19.062 1 33.12 185 PHE A C 1
ATOM 1518 O O . PHE A 1 185 ? -23.828 -8.492 18.562 1 33.12 185 PHE A O 1
ATOM 1525 N N . PRO A 1 186 ? -24.688 -6.762 19.219 1 32.03 186 PRO A N 1
ATOM 1526 C CA . PRO A 1 186 ? -25.938 -6.902 18.438 1 32.03 186 PRO A CA 1
ATOM 1527 C C . PRO A 1 186 ? -25.672 -7.082 16.953 1 32.03 186 PRO A C 1
ATOM 1529 O O . PRO A 1 186 ? -24.703 -6.543 16.406 1 32.03 186 PRO A O 1
ATOM 1532 N N . LYS A 1 187 ? -25.828 -8.234 16.422 1 34.56 187 LYS A N 1
ATOM 1533 C CA . LYS A 1 187 ? -26.141 -8.344 15.008 1 34.56 187 LYS A CA 1
ATOM 1534 C C . LYS A 1 187 ? -26.984 -7.156 14.539 1 34.56 187 LYS A C 1
ATOM 1536 O O . LYS A 1 187 ? -28.188 -7.09 14.812 1 34.56 187 LYS A O 1
ATOM 1541 N N . ILE A 1 188 ? -26.562 -5.906 14.641 1 30.25 188 ILE A N 1
ATOM 1542 C CA . ILE A 1 188 ? -27.453 -4.84 14.18 1 30.25 188 ILE A CA 1
ATOM 1543 C C . ILE A 1 188 ? -27.938 -5.145 12.773 1 30.25 188 ILE A C 1
ATOM 1545 O O . ILE A 1 188 ? -27.141 -5.219 11.828 1 30.25 188 ILE A O 1
ATOM 1549 N N . SER A 1 189 ? -28.75 -6.07 12.609 1 34.09 189 SER A N 1
ATOM 1550 C CA . SER A 1 189 ? -29.641 -6.082 11.453 1 34.09 189 SER A CA 1
ATOM 1551 C C . SER A 1 189 ? -30 -4.668 11.016 1 34.09 189 SER A C 1
ATOM 1553 O O . SER A 1 189 ? -30.828 -4.008 11.656 1 34.09 189 SER A O 1
ATOM 1555 N N . PHE A 1 190 ? -29.094 -3.746 10.883 1 32.72 190 PHE A N 1
ATOM 1556 C CA . PHE A 1 190 ? -29.562 -2.432 10.461 1 32.72 190 PHE A CA 1
ATOM 1557 C C . PHE A 1 190 ? -30.406 -2.537 9.188 1 32.72 190 PHE A C 1
ATOM 1559 O O . PHE A 1 190 ? -29.859 -2.801 8.109 1 32.72 190 PHE A O 1
ATOM 1566 N N . PHE A 1 191 ? -31.516 -3.111 9.164 1 35.72 191 PHE A N 1
ATOM 1567 C CA . PHE A 1 191 ? -32.5 -2.859 8.109 1 35.72 191 PHE A CA 1
ATOM 1568 C C . PHE A 1 191 ? -32.375 -1.425 7.609 1 35.72 191 PHE A C 1
ATOM 1570 O O . PHE A 1 191 ? -32.844 -1.111 6.512 1 35.72 191 PHE A O 1
ATOM 1577 N N . ASN A 1 192 ? -32.656 -0.286 8.617 1 42.66 192 ASN A N 1
ATOM 1578 C CA . ASN A 1 192 ? -33.125 1.036 8.219 1 42.66 192 ASN A CA 1
ATOM 1579 C C . ASN A 1 192 ? -32.219 1.649 7.152 1 42.66 192 ASN A C 1
ATOM 1581 O O . ASN A 1 192 ? -31.109 1.162 6.914 1 42.66 192 ASN A O 1
ATOM 1585 N N . ASP A 1 193 ? -32.531 3.094 6.863 1 49.44 193 ASP A N 1
ATOM 1586 C CA . ASP A 1 193 ? -32.094 4.195 6.016 1 49.44 193 ASP A CA 1
ATOM 1587 C C . ASP A 1 193 ? -30.594 4.449 6.172 1 49.44 193 ASP A C 1
ATOM 1589 O O . ASP A 1 193 ? -30.094 5.484 5.742 1 49.44 193 ASP A O 1
ATOM 1593 N N . ASP A 1 194 ? -29.891 3.686 7.035 1 64.19 194 ASP A N 1
ATOM 1594 C CA . ASP A 1 194 ? -28.5 4.016 7.301 1 64.19 194 ASP A CA 1
ATOM 1595 C C . ASP A 1 194 ? -27.609 3.674 6.102 1 64.19 194 ASP A C 1
ATOM 1597 O O . ASP A 1 194 ? -27.75 2.598 5.516 1 64.19 194 ASP A O 1
ATOM 1601 N N . GLU A 1 195 ? -27.141 4.734 5.68 1 88.62 195 GLU A N 1
ATOM 1602 C CA . GLU A 1 195 ? -26.125 4.609 4.625 1 88.62 195 GLU A CA 1
ATOM 1603 C C . GLU A 1 195 ? -24.766 4.262 5.203 1 88.62 195 GLU A C 1
ATOM 1605 O O . GLU A 1 195 ? -24.438 4.652 6.324 1 88.62 195 GLU A O 1
ATOM 1610 N N . GLU A 1 196 ? -24.109 3.275 4.703 1 93.56 196 GLU A N 1
ATOM 1611 C CA . GLU A 1 196 ? -22.75 2.932 5.082 1 93.56 196 GLU A CA 1
ATOM 1612 C C . GLU A 1 196 ? -21.734 3.775 4.316 1 93.56 196 GLU A C 1
ATOM 1614 O O . GLU A 1 196 ? -21.766 3.824 3.086 1 93.56 196 GLU A O 1
ATOM 1619 N N . GLN A 1 197 ? -20.969 4.547 5.059 1 96.12 197 GLN A N 1
ATOM 1620 C CA . GLN A 1 197 ? -19.797 5.207 4.477 1 96.12 197 GLN A CA 1
ATOM 1621 C C . GLN A 1 197 ? -18.562 4.32 4.566 1 96.12 197 GLN A C 1
ATOM 1623 O O . GLN A 1 197 ? -18.016 4.129 5.652 1 96.12 197 GLN A O 1
ATOM 1628 N N . SER A 1 198 ? -18.188 3.783 3.402 1 97.25 198 SER A N 1
ATOM 1629 C CA . SER A 1 198 ? -16.953 3.014 3.328 1 97.25 198 SER A CA 1
ATOM 1630 C C . SER A 1 198 ? -15.727 3.914 3.486 1 97.25 198 SER A C 1
ATOM 1632 O O . SER A 1 198 ? -15.766 5.09 3.113 1 97.25 198 SER A O 1
ATOM 1634 N N . LEU A 1 199 ? -14.664 3.309 4.039 1 98.5 199 LEU A N 1
ATOM 1635 C CA . LEU A 1 199 ? -13.406 4.023 4.219 1 98.5 199 LEU A CA 1
ATOM 1636 C C . LEU A 1 199 ? -12.273 3.334 3.461 1 98.5 199 LEU A C 1
ATOM 1638 O O . LEU A 1 199 ? -11.102 3.564 3.75 1 98.5 199 LEU A O 1
ATOM 1642 N N . ILE A 1 200 ? -12.602 2.477 2.492 1 98.31 200 ILE A N 1
ATOM 1643 C CA . ILE A 1 200 ? -11.625 1.62 1.824 1 98.31 200 ILE A CA 1
ATOM 1644 C C . ILE A 1 200 ? -11.18 2.27 0.515 1 98.31 200 ILE A C 1
ATOM 1646 O O . ILE A 1 200 ? -12.008 2.572 -0.346 1 98.31 200 ILE A O 1
ATOM 1650 N N . LEU A 1 201 ? -9.875 2.543 0.399 1 98.75 201 LEU A N 1
ATOM 1651 C CA . LEU A 1 201 ? -9.281 3.178 -0.772 1 98.75 201 LEU A CA 1
ATOM 1652 C C . LEU A 1 201 ? -8.703 2.135 -1.724 1 98.75 201 LEU A C 1
ATOM 1654 O O . LEU A 1 201 ? -8.016 1.209 -1.291 1 98.75 201 LEU A O 1
ATOM 1658 N N . ASN A 1 202 ? -9.055 2.217 -2.979 1 98.06 202 ASN A N 1
ATOM 1659 C CA . ASN A 1 202 ? -8.5 1.389 -4.047 1 98.06 202 ASN A CA 1
ATOM 1660 C C . ASN A 1 202 ? -8.266 2.199 -5.32 1 98.06 202 ASN A C 1
ATOM 1662 O O . ASN A 1 202 ? -7.828 3.348 -5.254 1 98.06 202 ASN A O 1
ATOM 1666 N N . HIS A 1 203 ? -8.211 1.658 -6.387 1 95.75 203 HIS A N 1
ATOM 1667 C CA . HIS A 1 203 ? -8.023 2.299 -7.684 1 95.75 203 HIS A CA 1
ATOM 1668 C C . HIS A 1 203 ? -6.742 3.131 -7.703 1 95.75 203 HIS A C 1
ATOM 1670 O O . HIS A 1 203 ? -6.773 4.312 -8.055 1 95.75 203 HIS A O 1
ATOM 1676 N N . SER A 1 204 ? -5.547 2.494 -7.305 1 93.56 204 SER A N 1
ATOM 1677 C CA . SER A 1 204 ? -4.223 3.102 -7.246 1 93.56 204 SER A CA 1
ATOM 1678 C C . SER A 1 204 ? -3.576 3.15 -8.625 1 93.56 204 SER A C 1
ATOM 1680 O O . SER A 1 204 ? -2.35 3.092 -8.742 1 93.56 204 SER A O 1
ATOM 1682 N N . ASN A 1 205 ? -4.176 3.393 -9.711 1 91.5 205 ASN A N 1
ATOM 1683 C CA . ASN A 1 205 ? -3.58 3.381 -11.047 1 91.5 205 ASN A CA 1
ATOM 1684 C C . ASN A 1 205 ? -2.518 2.295 -11.18 1 91.5 205 ASN A C 1
ATOM 1686 O O . ASN A 1 205 ? -1.325 2.594 -11.258 1 91.5 205 ASN A O 1
ATOM 1690 N N . MET A 1 206 ? -2.896 1.039 -11.234 1 91.44 206 MET A N 1
ATOM 1691 C CA . MET A 1 206 ? -2 -0.112 -11.297 1 91.44 206 MET A CA 1
ATOM 1692 C C . MET A 1 206 ? -1.216 -0.121 -12.609 1 91.44 206 MET A C 1
ATOM 1694 O O . MET A 1 206 ? -1.767 0.177 -13.664 1 91.44 206 MET A O 1
ATOM 1698 N N . VAL A 1 207 ? 0.049 -0.417 -12.516 1 86 207 VAL A N 1
ATOM 1699 C CA . VAL A 1 207 ? 0.913 -0.388 -13.695 1 86 207 VAL A CA 1
ATOM 1700 C C . VAL A 1 207 ? 1.458 -1.788 -13.969 1 86 207 VAL A C 1
ATOM 1702 O O . VAL A 1 207 ? 2.025 -2.426 -13.078 1 86 207 VAL A O 1
ATOM 1705 N N . PRO A 1 208 ? 1.093 -2.221 -15.242 1 69.44 208 PRO A N 1
ATOM 1706 C CA . PRO A 1 208 ? 1.735 -3.457 -15.695 1 69.44 208 PRO A CA 1
ATOM 1707 C C . PRO A 1 208 ? 3.236 -3.293 -15.922 1 69.44 208 PRO A C 1
ATOM 1709 O O . PRO A 1 208 ? 3.768 -2.188 -15.789 1 69.44 208 PRO A O 1
ATOM 1712 N N . PRO A 1 209 ? 4.012 -4.414 -16.141 1 60.72 209 PRO A N 1
ATOM 1713 C CA . PRO A 1 209 ? 5.453 -4.34 -16.375 1 60.72 209 PRO A CA 1
ATOM 1714 C C . PRO A 1 209 ? 5.816 -3.324 -17.453 1 60.72 209 PRO A C 1
ATOM 1716 O O . PRO A 1 209 ? 5.023 -3.072 -18.359 1 60.72 209 PRO A O 1
ATOM 1719 N N . PRO A 1 210 ? 6.914 -2.467 -17.062 1 47 210 PRO A N 1
ATOM 1720 C CA . PRO A 1 210 ? 7.395 -1.646 -18.172 1 47 210 PRO A CA 1
ATOM 1721 C C . PRO A 1 210 ? 7.746 -2.475 -19.406 1 47 210 PRO A C 1
ATOM 1723 O O . PRO A 1 210 ? 8.391 -3.52 -19.297 1 47 210 PRO A O 1
ATOM 1726 N N . TYR A 1 211 ? 6.816 -2.484 -20.422 1 41.72 211 TYR A N 1
ATOM 1727 C CA . TYR A 1 211 ? 7.223 -3.146 -21.656 1 41.72 211 TYR A CA 1
ATOM 1728 C C . TYR A 1 211 ? 8.375 -2.402 -22.312 1 41.72 211 TYR A C 1
ATOM 1730 O O . TYR A 1 211 ? 8.391 -1.169 -22.344 1 41.72 211 TYR A O 1
ATOM 1738 N N . GLU A 1 212 ? 9.617 -2.818 -21.922 1 34.28 212 GLU A N 1
ATOM 1739 C CA . GLU A 1 212 ? 10.711 -2.277 -22.719 1 34.28 212 GLU A CA 1
ATOM 1740 C C . GLU A 1 212 ? 10.281 -2.035 -24.156 1 34.28 212 GLU A C 1
ATOM 1742 O O . GLU A 1 212 ? 9.719 -2.926 -24.797 1 34.28 212 GLU A O 1
ATOM 1747 N N . ASP A 1 213 ? 9.797 -0.812 -24.438 1 30.39 213 ASP A N 1
ATOM 1748 C CA . ASP A 1 213 ? 9.898 -0.587 -25.875 1 30.39 213 ASP A CA 1
ATOM 1749 C C . ASP A 1 213 ? 11.328 -0.78 -26.359 1 30.39 213 ASP A C 1
ATOM 1751 O O . ASP A 1 213 ? 12.281 -0.426 -25.672 1 30.39 213 ASP A O 1
ATOM 1755 N N . MET B 1 1 ? -49.688 106.688 45.281 1 30.3 1 MET B N 1
ATOM 1756 C CA . MET B 1 1 ? -48.812 106.375 44.156 1 30.3 1 MET B CA 1
ATOM 1757 C C . MET B 1 1 ? -48.094 105.062 44.406 1 30.3 1 MET B C 1
ATOM 1759 O O . MET B 1 1 ? -47.188 104.938 45.281 1 30.3 1 MET B O 1
ATOM 1763 N N . MET B 1 2 ? -48.781 103.938 44.344 1 36.94 2 MET B N 1
ATOM 1764 C CA . MET B 1 2 ? -48.656 102.562 44.844 1 36.94 2 MET B CA 1
ATOM 1765 C C . MET B 1 2 ? -47.594 101.812 44.062 1 36.94 2 MET B C 1
ATOM 1767 O O . MET B 1 2 ? -47.625 101.75 42.844 1 36.94 2 MET B O 1
ATOM 1771 N N . THR B 1 3 ? -46.312 101.812 44.531 1 37.12 3 THR B N 1
ATOM 1772 C CA . THR B 1 3 ? -45 101.312 44.062 1 37.12 3 THR B CA 1
ATOM 1773 C C . THR B 1 3 ? -45.062 99.75 43.875 1 37.12 3 THR B C 1
ATOM 1775 O O . THR B 1 3 ? -45.344 99 44.812 1 37.12 3 THR B O 1
ATOM 1778 N N . ASN B 1 4 ? -45.531 99.25 42.719 1 36.03 4 ASN B N 1
ATOM 1779 C CA . ASN B 1 4 ? -45.719 97.875 42.25 1 36.03 4 ASN B CA 1
ATOM 1780 C C . ASN B 1 4 ? -44.406 97.125 42.188 1 36.03 4 ASN B C 1
ATOM 1782 O O . ASN B 1 4 ? -43.5 97.5 41.438 1 36.03 4 ASN B O 1
ATOM 1786 N N . LYS B 1 5 ? -43.969 96.562 43.25 1 39.59 5 LYS B N 1
ATOM 1787 C CA . LYS B 1 5 ? -42.719 95.812 43.438 1 39.59 5 LYS B CA 1
ATOM 1788 C C . LYS B 1 5 ? -42.688 94.625 42.531 1 39.59 5 LYS B C 1
ATOM 1790 O O . LYS B 1 5 ? -43.531 93.688 42.625 1 39.59 5 LYS B O 1
ATOM 1795 N N . LYS B 1 6 ? -42.344 94.812 41.219 1 38.34 6 LYS B N 1
ATOM 1796 C CA . LYS B 1 6 ? -42.281 93.688 40.281 1 38.34 6 LYS B CA 1
ATOM 1797 C C . LYS B 1 6 ? -41.25 92.688 40.75 1 38.34 6 LYS B C 1
ATOM 1799 O O . LYS B 1 6 ? -40.094 93 41.031 1 38.34 6 LYS B O 1
ATOM 1804 N N . LYS B 1 7 ? -41.719 91.625 41.406 1 40.06 7 LYS B N 1
ATOM 1805 C CA . LYS B 1 7 ? -40.969 90.5 41.906 1 40.06 7 LYS B CA 1
ATOM 1806 C C . LYS B 1 7 ? -40.281 89.75 40.75 1 40.06 7 LYS B C 1
ATOM 1808 O O . LYS B 1 7 ? -40.938 89.375 39.781 1 40.06 7 LYS B O 1
ATOM 1813 N N . ALA B 1 8 ? -39.062 90.062 40.438 1 37.12 8 ALA B N 1
ATOM 1814 C CA . ALA B 1 8 ? -38.219 89.438 39.438 1 37.12 8 ALA B CA 1
ATOM 1815 C C . ALA B 1 8 ? -38.062 87.938 39.719 1 37.12 8 ALA B C 1
ATOM 1817 O O . ALA B 1 8 ? -37.625 87.5 40.812 1 37.12 8 ALA B O 1
ATOM 1818 N N . PHE B 1 9 ? -38.969 87.062 39.281 1 34.16 9 PHE B N 1
ATOM 1819 C CA . PHE B 1 9 ? -38.938 85.625 39.375 1 34.16 9 PHE B CA 1
ATOM 1820 C C . PHE B 1 9 ? -37.688 85 38.719 1 34.16 9 PHE B C 1
ATOM 1822 O O . PHE B 1 9 ? -37.438 85.25 37.531 1 34.16 9 PHE B O 1
ATOM 1829 N N . TYR B 1 10 ? -36.594 84.875 39.438 1 33.66 10 TYR B N 1
ATOM 1830 C CA . TYR B 1 10 ? -35.344 84.25 39 1 33.66 10 TYR B CA 1
ATOM 1831 C C . TYR B 1 10 ? -35.594 82.812 38.562 1 33.66 10 TYR B C 1
ATOM 1833 O O . TYR B 1 10 ? -36.156 82 39.312 1 33.66 10 TYR B O 1
ATOM 1841 N N . PHE B 1 11 ? -35.875 82.5 37.281 1 35.75 11 PHE B N 1
ATOM 1842 C CA . PHE B 1 11 ? -36.031 81.188 36.656 1 35.75 11 PHE B CA 1
ATOM 1843 C C . PHE B 1 11 ? -34.781 80.375 36.812 1 35.75 11 PHE B C 1
ATOM 1845 O O . PHE B 1 11 ? -33.719 80.75 36.344 1 35.75 11 PHE B O 1
ATOM 1852 N N . ILE B 1 12 ? -34.594 79.625 37.906 1 39.34 12 ILE B N 1
ATOM 1853 C CA . ILE B 1 12 ? -33.5 78.688 38.156 1 39.34 12 ILE B CA 1
ATOM 1854 C C . ILE B 1 12 ? -33.562 77.562 37.125 1 39.34 12 ILE B C 1
ATOM 1856 O O . ILE B 1 12 ? -34.594 76.875 36.969 1 39.34 12 ILE B O 1
ATOM 1860 N N . LEU B 1 13 ? -32.875 77.688 35.938 1 39.53 13 LEU B N 1
ATOM 1861 C CA . LEU B 1 13 ? -32.75 76.688 34.906 1 39.53 13 LEU B CA 1
ATOM 1862 C C . LEU B 1 13 ? -32.094 75.438 35.438 1 39.53 13 LEU B C 1
ATOM 1864 O O . LEU B 1 13 ? -31 75.5 36 1 39.53 13 LEU B O 1
ATOM 1868 N N . PRO B 1 14 ? -32.844 74.375 35.875 1 40.03 14 PRO B N 1
ATOM 1869 C CA . PRO B 1 14 ? -32.25 73.125 36.344 1 40.03 14 PRO B CA 1
ATOM 1870 C C . PRO B 1 14 ? -31.328 72.5 35.312 1 40.03 14 PRO B C 1
ATOM 1872 O O . PRO B 1 14 ? -31.656 72.438 34.125 1 40.03 14 PRO B O 1
ATOM 1875 N N . LEU B 1 15 ? -30.031 72.625 35.375 1 40.44 15 LEU B N 1
ATOM 1876 C CA . LEU B 1 15 ? -29 71.938 34.594 1 40.44 15 LEU B CA 1
ATOM 1877 C C . LEU B 1 15 ? -29.172 70.438 34.688 1 40.44 15 LEU B C 1
ATOM 1879 O O . LEU B 1 15 ? -29.047 69.812 35.781 1 40.44 15 LEU B O 1
ATOM 1883 N N . ALA B 1 16 ? -30.109 69.812 34.031 1 34.44 16 ALA B N 1
ATOM 1884 C CA . ALA B 1 16 ? -30.281 68.375 33.969 1 34.44 16 ALA B CA 1
ATOM 1885 C C . ALA B 1 16 ? -29.016 67.688 33.5 1 34.44 16 ALA B C 1
ATOM 1887 O O . ALA B 1 16 ? -28.469 68.062 32.438 1 34.44 16 ALA B O 1
ATOM 1888 N N . LEU B 1 17 ? -28.172 67.312 34.406 1 37.31 17 LEU B N 1
ATOM 1889 C CA . LEU B 1 17 ? -27.031 66.438 34.219 1 37.31 17 LEU B CA 1
ATOM 1890 C C . LEU B 1 17 ? -27.438 65.188 33.438 1 37.31 17 LEU B C 1
ATOM 1892 O O . LEU B 1 17 ? -28.219 64.375 33.938 1 37.31 17 LEU B O 1
ATOM 1896 N N . PHE B 1 18 ? -27.578 65.25 32.125 1 38.12 18 PHE B N 1
ATOM 1897 C CA . PHE B 1 18 ? -27.797 64.062 31.297 1 38.12 18 PHE B CA 1
ATOM 1898 C C . PHE B 1 18 ? -26.672 63.062 31.484 1 38.12 18 PHE B C 1
ATOM 1900 O O . PHE B 1 18 ? -25.516 63.344 31.172 1 38.12 18 PHE B O 1
ATOM 1907 N N . ILE B 1 19 ? -26.703 62.312 32.594 1 37.12 19 ILE B N 1
ATOM 1908 C CA . ILE B 1 19 ? -25.828 61.156 32.719 1 37.12 19 ILE B CA 1
ATOM 1909 C C . ILE B 1 19 ? -25.969 60.25 31.484 1 37.12 19 ILE B C 1
ATOM 1911 O O . ILE B 1 19 ? -27.078 59.812 31.172 1 37.12 19 ILE B O 1
ATOM 1915 N N . VAL B 1 20 ? -25.219 60.531 30.422 1 38 20 VAL B N 1
ATOM 1916 C CA . VAL B 1 20 ? -25.078 59.594 29.312 1 38 20 VAL B CA 1
ATOM 1917 C C . VAL B 1 20 ? -24.609 58.25 29.828 1 38 20 VAL B C 1
ATOM 1919 O O . VAL B 1 20 ? -23.547 58.125 30.438 1 38 20 VAL B O 1
ATOM 1922 N N . SER B 1 21 ? -25.531 57.469 30.5 1 39.78 21 SER B N 1
ATOM 1923 C CA . SER B 1 21 ? -25.219 56.062 30.688 1 39.78 21 SER B CA 1
ATOM 1924 C C . SER B 1 21 ? -24.719 55.438 29.391 1 39.78 21 SER B C 1
ATOM 1926 O O . SER B 1 21 ? -25.453 55.375 28.406 1 39.78 21 SER B O 1
ATOM 1928 N N . SER B 1 22 ? -23.453 55.625 29.047 1 39.84 22 SER B N 1
ATOM 1929 C CA . SER B 1 22 ? -22.828 54.812 28.016 1 39.84 22 SER B CA 1
ATOM 1930 C C . SER B 1 22 ? -23.188 53.344 28.188 1 39.84 22 SER B C 1
ATOM 1932 O O . SER B 1 22 ? -22.844 52.75 29.203 1 39.84 22 SER B O 1
ATOM 1934 N N . CYS B 1 23 ? -24.438 52.875 27.828 1 40.19 23 CYS B N 1
ATOM 1935 C CA . CYS B 1 23 ? -24.734 51.469 27.656 1 40.19 23 CYS B CA 1
ATOM 1936 C C . CYS B 1 23 ? -23.547 50.75 27.016 1 40.19 23 CYS B C 1
ATOM 1938 O O . CYS B 1 23 ? -23.203 51.031 25.859 1 40.19 23 CYS B O 1
ATOM 1940 N N . ASN B 1 24 ? -22.438 50.531 27.812 1 40.69 24 ASN B N 1
ATOM 1941 C CA . ASN B 1 24 ? -21.547 49.469 27.328 1 40.69 24 ASN B CA 1
ATOM 1942 C C . ASN B 1 24 ? -22.328 48.281 26.797 1 40.69 24 ASN B C 1
ATOM 1944 O O . ASN B 1 24 ? -23.016 47.594 27.547 1 40.69 24 ASN B O 1
ATOM 1948 N N . ASN B 1 25 ? -23.047 48.438 25.688 1 40.38 25 ASN B N 1
ATOM 1949 C CA . ASN B 1 25 ? -23.484 47.188 25.078 1 40.38 25 ASN B CA 1
ATOM 1950 C C . ASN B 1 25 ? -22.422 46.125 25.172 1 40.38 25 ASN B C 1
ATOM 1952 O O . ASN B 1 25 ? -21.281 46.312 24.75 1 40.38 25 ASN B O 1
ATOM 1956 N N . PRO B 1 26 ? -22.562 45.188 26.172 1 41.47 26 PRO B N 1
ATOM 1957 C CA . PRO B 1 26 ? -21.594 44.094 26.062 1 41.47 26 PRO B CA 1
ATOM 1958 C C . PRO B 1 26 ? -21.281 43.719 24.609 1 41.47 26 PRO B C 1
ATOM 1960 O O . PRO B 1 26 ? -22.203 43.594 23.797 1 41.47 26 PRO B O 1
ATOM 1963 N N . LYS B 1 27 ? -20.219 44.281 24.047 1 39.06 27 LYS B N 1
ATOM 1964 C CA . LYS B 1 27 ? -19.828 43.625 22.797 1 39.06 27 LYS B CA 1
ATOM 1965 C C . LYS B 1 27 ? -20.203 42.156 22.812 1 39.06 27 LYS B C 1
ATOM 1967 O O . LYS B 1 27 ? -19.812 41.406 23.719 1 39.06 27 LYS B O 1
ATOM 1972 N N . GLU B 1 28 ? -21.422 41.812 22.391 1 40.47 28 GLU B N 1
ATOM 1973 C CA . GLU B 1 28 ? -21.578 40.375 22.078 1 40.47 28 GLU B CA 1
ATOM 1974 C C . GLU B 1 28 ? -20.25 39.781 21.625 1 40.47 28 GLU B C 1
ATOM 1976 O O . GLU B 1 28 ? -19.609 40.281 20.703 1 40.47 28 GLU B O 1
ATOM 1981 N N . GLN B 1 29 ? -19.422 39.375 22.516 1 40.31 29 GLN B N 1
ATOM 1982 C CA . GLN B 1 29 ? -18.375 38.469 22.016 1 40.31 29 GLN B CA 1
ATOM 1983 C C . GLN B 1 29 ? -18.859 37.719 20.781 1 40.31 29 GLN B C 1
ATOM 1985 O O . GLN B 1 29 ? -19.812 36.938 20.844 1 40.31 29 GLN B O 1
ATOM 1990 N N . LYS B 1 30 ? -18.891 38.406 19.656 1 42.91 30 LYS B N 1
ATOM 1991 C CA . LYS B 1 30 ? -19 37.5 18.516 1 42.91 30 LYS B CA 1
ATOM 1992 C C . LYS B 1 30 ? -18.344 36.156 18.812 1 42.91 30 LYS B C 1
ATOM 1994 O O . LYS B 1 30 ? -17.125 36.094 18.984 1 42.91 30 LYS B O 1
ATOM 1999 N N . LYS B 1 31 ? -19.031 35.344 19.547 1 42.28 31 LYS B N 1
ATOM 2000 C CA . LYS B 1 31 ? -18.562 33.969 19.453 1 42.28 31 LYS B CA 1
ATOM 2001 C C . LYS B 1 31 ? -17.984 33.656 18.062 1 42.28 31 LYS B C 1
ATOM 2003 O O . LYS B 1 31 ? -18.672 33.812 17.062 1 42.28 31 LYS B O 1
ATOM 2008 N N . GLU B 1 32 ? -16.797 34.031 17.781 1 41.09 32 GLU B N 1
ATOM 2009 C CA . GLU B 1 32 ? -16.188 33.406 16.594 1 41.09 32 GLU B CA 1
ATOM 2010 C C . GLU B 1 32 ? -16.812 32.031 16.328 1 41.09 32 GLU B C 1
ATOM 2012 O O . GLU B 1 32 ? -16.734 31.141 17.172 1 41.09 32 GLU B O 1
ATOM 2017 N N . HIS B 1 33 ? -18.047 32 15.766 1 43 33 HIS B N 1
ATOM 2018 C CA . HIS B 1 33 ? -18.438 30.703 15.281 1 43 33 HIS B CA 1
ATOM 2019 C C . HIS B 1 33 ? -17.234 29.891 14.82 1 43 33 HIS B C 1
ATOM 2021 O O . HIS B 1 33 ? -16.391 30.391 14.07 1 43 33 HIS B O 1
ATOM 2027 N N . PRO B 1 34 ? -16.719 28.969 15.617 1 45.03 34 PRO B N 1
ATOM 2028 C CA . PRO B 1 34 ? -15.664 28.156 15 1 45.03 34 PRO B CA 1
ATOM 2029 C C . PRO B 1 34 ? -15.797 28.062 13.484 1 45.03 34 PRO B C 1
ATOM 2031 O O . PRO B 1 34 ? -16.906 27.969 12.961 1 45.03 34 PRO B O 1
ATOM 2034 N N . GLU B 1 35 ? -15.039 28.734 12.672 1 48.12 35 GLU B N 1
ATOM 2035 C CA . GLU B 1 35 ? -15.047 28.5 11.234 1 48.12 35 GLU B CA 1
ATOM 2036 C C . GLU B 1 35 ? -15.516 27.094 10.898 1 48.12 35 GLU B C 1
ATOM 2038 O O . GLU B 1 35 ? -15.07 26.125 11.523 1 48.12 35 GLU B O 1
ATOM 2043 N N . PRO B 1 36 ? -16.688 26.875 10.391 1 50.38 36 PRO B N 1
ATOM 2044 C CA . PRO B 1 36 ? -17.109 25.531 10.008 1 50.38 36 PRO B CA 1
ATOM 2045 C C . PRO B 1 36 ? -15.969 24.703 9.422 1 50.38 36 PRO B C 1
ATOM 2047 O O . PRO B 1 36 ? -15.25 25.156 8.539 1 50.38 36 PRO B O 1
ATOM 2050 N N . VAL B 1 37 ? -15.289 23.938 10.234 1 61.31 37 VAL B N 1
ATOM 2051 C CA . VAL B 1 37 ? -14.297 23.016 9.703 1 61.31 37 VAL B CA 1
ATOM 2052 C C . VAL B 1 37 ? -14.758 22.469 8.352 1 61.31 37 VAL B C 1
ATOM 2054 O O . VAL B 1 37 ? -15.859 21.922 8.234 1 61.31 37 VAL B O 1
ATOM 2057 N N . LYS B 1 38 ? -14.289 22.969 7.18 1 80.69 38 LYS B N 1
ATOM 2058 C CA . LYS B 1 38 ? -14.602 22.531 5.82 1 80.69 38 LYS B CA 1
ATOM 2059 C C . LYS B 1 38 ? -14.625 21 5.723 1 80.69 38 LYS B C 1
ATOM 2061 O O . LYS B 1 38 ? -13.672 20.344 6.137 1 80.69 38 LYS B O 1
ATOM 2066 N N . GLU B 1 39 ? -15.742 20.484 5.391 1 92.38 39 GLU B N 1
ATOM 2067 C CA . GLU B 1 39 ? -15.969 19.047 5.25 1 92.38 39 GLU B CA 1
ATOM 2068 C C . GLU B 1 39 ? -15.039 18.453 4.191 1 92.38 39 GLU B C 1
ATOM 2070 O O . GLU B 1 39 ? -14.875 19.016 3.109 1 92.38 39 GLU B O 1
ATOM 2075 N N . VAL B 1 40 ? -14.281 17.406 4.523 1 97.31 40 VAL B N 1
ATOM 2076 C CA . VAL B 1 40 ? -13.414 16.703 3.59 1 97.31 40 VAL B CA 1
ATOM 2077 C C . VAL B 1 40 ? -14.234 15.711 2.766 1 97.31 40 VAL B C 1
ATOM 2079 O O . VAL B 1 40 ? -14.859 14.797 3.316 1 97.31 40 VAL B O 1
ATOM 2082 N N . LYS B 1 41 ? -14.297 15.906 1.475 1 96.88 41 LYS B N 1
ATOM 2083 C CA . LYS B 1 41 ? -15 14.977 0.593 1 96.88 41 LYS B CA 1
ATOM 2084 C C . LYS B 1 41 ? -14.234 13.664 0.458 1 96.88 41 LYS B C 1
ATOM 2086 O O . LYS B 1 41 ? -13.008 13.664 0.394 1 96.88 41 LYS B O 1
ATOM 2091 N N . PRO B 1 42 ? -14.977 12.523 0.333 1 97.12 42 PRO B N 1
ATOM 2092 C CA . PRO B 1 42 ? -14.281 11.258 0.094 1 97.12 42 PRO B CA 1
ATOM 2093 C C . PRO B 1 42 ? -13.547 11.234 -1.241 1 97.12 42 PRO B C 1
ATOM 2095 O O . PRO B 1 42 ? -14.055 11.742 -2.242 1 97.12 42 PRO B O 1
ATOM 2098 N N . PRO B 1 43 ? -12.32 10.68 -1.284 1 97.94 43 PRO B N 1
ATOM 2099 C CA . PRO B 1 43 ? -11.711 10.422 -2.592 1 97.94 43 PRO B CA 1
ATOM 2100 C C . PRO B 1 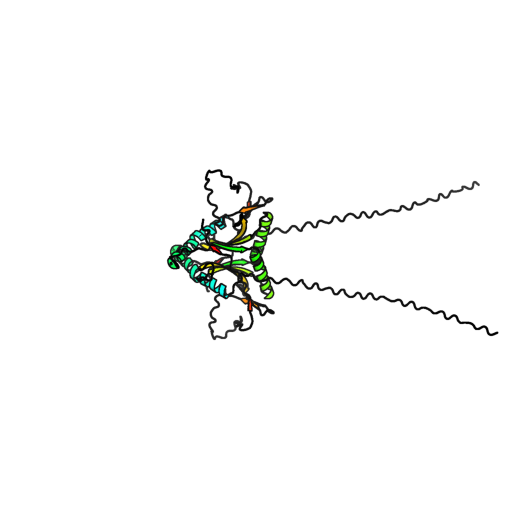43 ? -12.609 9.602 -3.51 1 97.94 43 PRO B C 1
ATOM 2102 O O . PRO B 1 43 ? -13.367 8.75 -3.037 1 97.94 43 PRO B O 1
ATOM 2105 N N . THR B 1 44 ? -12.516 9.789 -4.832 1 97.38 44 THR B N 1
ATOM 2106 C CA . THR B 1 44 ? -13.305 9.023 -5.797 1 97.38 44 THR B CA 1
ATOM 2107 C C . THR B 1 44 ? -12.867 7.562 -5.816 1 97.38 44 THR B C 1
ATOM 2109 O O . THR B 1 44 ? -13.57 6.703 -6.352 1 97.38 44 THR B O 1
ATOM 2112 N N . GLN B 1 45 ? -11.75 7.266 -5.184 1 97.88 45 GLN B N 1
ATOM 2113 C CA . GLN B 1 45 ? -11.141 5.941 -5.195 1 97.88 45 GLN B CA 1
ATOM 2114 C C . GLN B 1 45 ? -11.68 5.078 -4.059 1 97.88 45 GLN B C 1
ATOM 2116 O O . GLN B 1 45 ? -11.25 3.936 -3.879 1 97.88 45 GLN B O 1
ATOM 2121 N N . ILE B 1 46 ? -12.656 5.574 -3.277 1 98.31 46 ILE B N 1
ATOM 2122 C CA . ILE B 1 46 ? -13.273 4.77 -2.229 1 98.31 46 ILE B CA 1
ATOM 2123 C C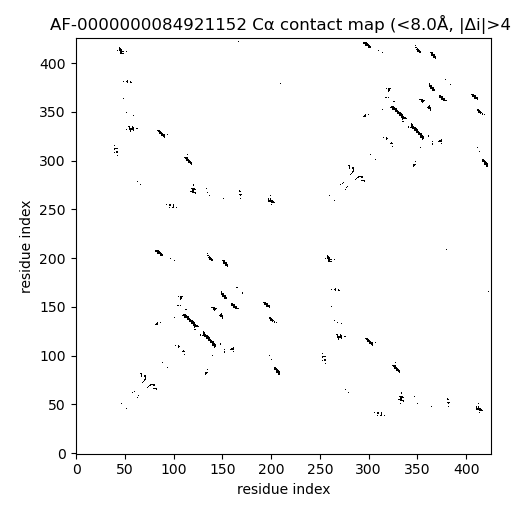 . ILE B 1 46 ? -14.133 3.68 -2.855 1 98.31 46 ILE B C 1
ATOM 2125 O O . ILE B 1 46 ? -14.914 3.945 -3.775 1 98.31 46 ILE B O 1
ATOM 2129 N N . ILE B 1 47 ? -13.977 2.465 -2.371 1 96.88 47 ILE B N 1
ATOM 2130 C CA . ILE B 1 47 ? -14.812 1.356 -2.82 1 96.88 47 ILE B CA 1
ATOM 2131 C C . ILE B 1 47 ? -15.688 0.869 -1.666 1 96.88 47 ILE B C 1
ATOM 2133 O O . ILE B 1 47 ? -15.43 1.199 -0.505 1 96.88 47 ILE B O 1
ATOM 2137 N N . THR B 1 48 ? -16.672 0.103 -2.008 1 95.19 48 THR B N 1
ATOM 2138 C CA . THR B 1 48 ? -17.562 -0.447 -0.993 1 95.19 48 THR B CA 1
ATOM 2139 C C . THR B 1 48 ? -16.891 -1.592 -0.243 1 95.19 48 THR B C 1
ATOM 2141 O O . THR B 1 48 ? -15.93 -2.178 -0.734 1 95.19 48 THR B O 1
ATOM 2144 N N . THR B 1 49 ? -17.453 -1.901 0.909 1 94.75 49 THR B N 1
ATOM 2145 C CA . THR B 1 49 ? -16.953 -3.037 1.675 1 94.75 49 THR B CA 1
ATOM 2146 C C . THR B 1 49 ? -17.156 -4.34 0.909 1 94.75 49 THR B C 1
ATOM 2148 O O . THR B 1 49 ? -16.344 -5.258 1.001 1 94.75 49 THR B O 1
ATOM 2151 N N . LYS B 1 50 ? -18.188 -4.414 0.115 1 92.94 50 LYS B N 1
ATOM 2152 C CA . LYS B 1 50 ? -18.453 -5.598 -0.693 1 92.94 50 LYS B CA 1
ATOM 2153 C C . LYS B 1 50 ? -17.406 -5.777 -1.782 1 92.94 50 LYS B C 1
ATOM 2155 O O . LYS B 1 50 ? -16.938 -6.891 -2.029 1 92.94 50 LYS B O 1
ATOM 2160 N N . LYS B 1 51 ? -17.047 -4.699 -2.418 1 94.81 51 LYS B N 1
ATOM 2161 C CA . LYS B 1 51 ? -16 -4.773 -3.438 1 94.81 51 LYS B CA 1
ATOM 2162 C C . LYS B 1 51 ? -14.664 -5.172 -2.824 1 94.81 51 LYS B C 1
ATOM 2164 O O . LYS B 1 51 ? -13.922 -5.965 -3.406 1 94.81 51 LYS B O 1
ATOM 2169 N N . ALA B 1 52 ? -14.391 -4.656 -1.684 1 96.31 52 ALA B N 1
ATOM 2170 C CA . ALA B 1 52 ? -13.164 -5.023 -0.987 1 96.31 52 ALA B CA 1
ATOM 2171 C C . ALA B 1 52 ? -13.133 -6.52 -0.669 1 96.31 52 ALA B C 1
ATOM 2173 O O . ALA B 1 52 ? -12.109 -7.176 -0.834 1 96.31 52 ALA B O 1
ATOM 2174 N N . GLN B 1 53 ? -14.234 -7.059 -0.228 1 94.5 53 GLN B N 1
ATOM 2175 C CA . GLN B 1 53 ? -14.336 -8.492 0.03 1 94.5 53 GLN B CA 1
ATOM 2176 C C . GLN B 1 53 ? -14.047 -9.305 -1.23 1 94.5 53 GLN B C 1
ATOM 2178 O O . GLN B 1 53 ? -13.328 -10.305 -1.18 1 94.5 53 GLN B O 1
ATOM 2183 N N . THR B 1 54 ? -14.609 -8.812 -2.305 1 95.5 54 THR B N 1
ATOM 2184 C CA . THR B 1 54 ? -14.391 -9.5 -3.574 1 95.5 54 THR B CA 1
ATOM 2185 C C . THR B 1 54 ? -12.906 -9.5 -3.932 1 95.5 54 THR B C 1
ATOM 2187 O O . THR B 1 54 ? -12.359 -10.539 -4.324 1 95.5 54 THR B O 1
ATOM 2190 N N . LEU B 1 55 ? -12.258 -8.359 -3.789 1 96.81 55 LEU B N 1
ATOM 2191 C CA . LEU B 1 55 ? -10.828 -8.258 -4.094 1 96.81 55 LEU B CA 1
ATOM 2192 C C . LEU B 1 55 ? -10.023 -9.203 -3.205 1 96.81 55 LEU B C 1
ATOM 2194 O O . LEU B 1 55 ? -9.094 -9.867 -3.676 1 96.81 55 LEU B O 1
ATOM 2198 N N . PHE B 1 56 ? -10.359 -9.25 -1.949 1 96.12 56 PHE B N 1
ATOM 2199 C CA . PHE B 1 56 ? -9.664 -10.094 -0.988 1 96.12 56 PHE B CA 1
ATOM 2200 C C . PHE B 1 56 ? -9.875 -11.57 -1.304 1 96.12 56 PHE B C 1
ATOM 2202 O O . PHE B 1 56 ? -8.922 -12.352 -1.287 1 96.12 56 PHE B O 1
ATOM 2209 N N . ASP B 1 57 ? -11.094 -11.969 -1.584 1 95 57 ASP B N 1
ATOM 2210 C CA . ASP B 1 57 ? -11.43 -13.352 -1.906 1 95 57 ASP B CA 1
ATOM 2211 C C . ASP B 1 57 ? -10.711 -13.812 -3.176 1 95 57 ASP B C 1
ATOM 2213 O O . ASP B 1 57 ? -10.211 -14.93 -3.24 1 95 57 ASP B O 1
ATOM 2217 N N . ASP B 1 58 ? -10.734 -12.922 -4.133 1 96.06 58 ASP B N 1
ATOM 2218 C CA . ASP B 1 58 ? -10.07 -13.281 -5.379 1 96.06 58 ASP B CA 1
ATOM 2219 C C . ASP B 1 58 ? -8.562 -13.461 -5.168 1 96.06 58 ASP B C 1
ATOM 2221 O O . ASP B 1 58 ? -7.953 -14.352 -5.762 1 96.06 58 ASP B O 1
ATOM 2225 N N . TYR B 1 59 ? -7.953 -12.633 -4.375 1 97 59 TYR B N 1
ATOM 2226 C CA . TYR B 1 59 ? -6.559 -12.852 -4.016 1 97 59 TYR B CA 1
ATOM 2227 C C . TYR B 1 59 ? -6.375 -14.188 -3.312 1 97 59 TYR B C 1
ATOM 2229 O O . TYR B 1 59 ? -5.422 -14.922 -3.592 1 97 59 TYR B O 1
ATOM 2237 N N . SER B 1 60 ? -7.227 -14.508 -2.402 1 94.81 60 SER B N 1
ATOM 2238 C CA . SER B 1 60 ? -7.156 -15.758 -1.657 1 94.81 60 SER B CA 1
ATOM 2239 C C . SER B 1 60 ? -7.23 -16.969 -2.592 1 94.81 60 SER B C 1
ATOM 2241 O O . SER B 1 60 ? -6.438 -17.906 -2.467 1 94.81 60 SER B O 1
ATOM 2243 N N . LYS B 1 61 ? -8.07 -16.859 -3.508 1 95.5 61 LYS B N 1
ATOM 2244 C CA . LYS B 1 61 ? -8.344 -18 -4.383 1 95.5 61 LYS B CA 1
ATOM 2245 C C . LYS B 1 61 ? -7.297 -18.109 -5.484 1 95.5 61 LYS B C 1
ATOM 2247 O O . LYS B 1 61 ? -6.848 -19.219 -5.812 1 95.5 61 LYS B O 1
ATOM 2252 N N . ARG B 1 62 ? -6.875 -16.969 -5.988 1 96.56 62 ARG B N 1
ATOM 2253 C CA . ARG B 1 62 ? -6.121 -17.016 -7.238 1 96.56 62 ARG B CA 1
ATOM 2254 C C . ARG B 1 62 ? -4.629 -16.812 -6.984 1 96.56 62 ARG B C 1
ATOM 2256 O O . ARG B 1 62 ? -3.797 -17.219 -7.793 1 96.56 62 ARG B O 1
ATOM 2263 N N . ARG B 1 63 ? -4.34 -16.141 -5.941 1 97.81 63 ARG B N 1
ATOM 2264 C CA . ARG B 1 63 ? -2.938 -15.82 -5.707 1 97.81 63 ARG B CA 1
ATOM 2265 C C . ARG B 1 63 ? -2.402 -16.547 -4.48 1 97.81 63 ARG B C 1
ATOM 2267 O O . ARG B 1 63 ? -1.373 -17.219 -4.551 1 97.81 63 ARG B 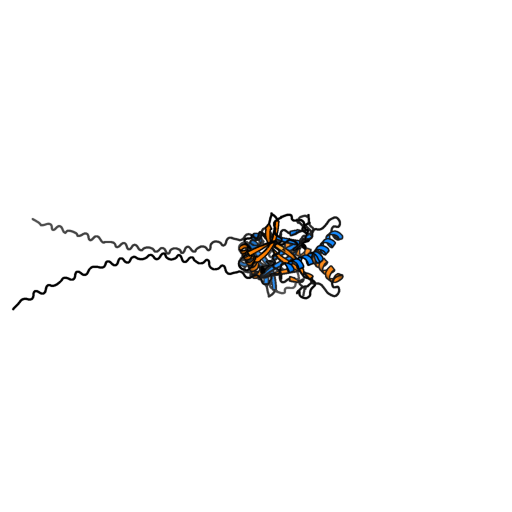O 1
ATOM 2274 N N . ALA B 1 64 ? -3.107 -16.422 -3.369 1 96.31 64 ALA B N 1
ATOM 2275 C CA . ALA B 1 64 ? -2.615 -17.031 -2.137 1 96.31 64 ALA B CA 1
ATOM 2276 C C . ALA B 1 64 ? -2.447 -18.547 -2.301 1 96.31 64 ALA B C 1
ATOM 2278 O O . ALA B 1 64 ? -1.448 -19.109 -1.857 1 96.31 64 ALA B O 1
ATOM 2279 N N . THR B 1 65 ? -3.396 -19.203 -2.939 1 96.12 65 THR B N 1
ATOM 2280 C CA . THR B 1 65 ? -3.314 -20.656 -3.162 1 96.12 65 THR B CA 1
ATOM 2281 C C . THR B 1 65 ? -2.148 -20.984 -4.09 1 96.12 65 THR B C 1
ATOM 2283 O O . THR B 1 65 ? -1.421 -21.953 -3.852 1 96.12 65 THR B O 1
ATOM 2286 N N . LEU B 1 66 ? -1.988 -20.172 -5.105 1 97.38 66 LEU B N 1
ATOM 2287 C CA . LEU B 1 66 ? -0.89 -20.359 -6.047 1 97.38 66 LEU B CA 1
ATOM 2288 C C . LEU B 1 66 ? 0.457 -20.25 -5.34 1 97.38 66 LEU B C 1
ATOM 2290 O O . LEU B 1 66 ? 1.338 -21.094 -5.543 1 97.38 66 LEU B O 1
ATOM 2294 N N . ILE B 1 67 ? 0.623 -19.234 -4.539 1 97.62 67 ILE B N 1
ATOM 2295 C CA . ILE B 1 67 ? 1.854 -18.984 -3.797 1 97.62 67 ILE B CA 1
ATOM 2296 C C . ILE B 1 67 ? 2.1 -20.125 -2.807 1 97.62 67 ILE B C 1
ATOM 2298 O O . ILE B 1 67 ? 3.217 -20.641 -2.709 1 97.62 67 ILE B O 1
ATOM 2302 N N . LYS B 1 68 ? 1.063 -20.469 -2.111 1 96.19 68 LYS B N 1
ATOM 2303 C CA . LYS B 1 68 ? 1.205 -21.547 -1.132 1 96.19 68 LYS B CA 1
ATOM 2304 C C . LYS B 1 68 ? 1.645 -22.844 -1.801 1 96.19 68 LYS B C 1
ATOM 2306 O O . LYS B 1 68 ? 2.543 -23.531 -1.308 1 96.19 68 LYS B O 1
ATOM 2311 N N . ASP B 1 69 ? 1.011 -23.188 -2.883 1 96.12 69 ASP B N 1
ATOM 2312 C CA . ASP B 1 69 ? 1.345 -24.406 -3.609 1 96.12 69 ASP B CA 1
ATOM 2313 C C . ASP B 1 69 ? 2.801 -24.406 -4.066 1 96.12 69 ASP B C 1
ATOM 2315 O O . ASP B 1 69 ? 3.512 -25.391 -3.922 1 96.12 69 ASP B O 1
ATOM 2319 N N . PHE B 1 70 ? 3.184 -23.344 -4.629 1 96.88 70 PHE B N 1
ATOM 2320 C CA . PHE B 1 70 ? 4.555 -23.203 -5.105 1 96.88 70 PHE B CA 1
ATOM 2321 C C . PHE B 1 70 ? 5.543 -23.328 -3.955 1 96.88 70 PHE B C 1
ATOM 2323 O O . PHE B 1 70 ? 6.496 -24.109 -4.031 1 96.88 70 PHE B O 1
ATOM 2330 N N . GLU B 1 71 ? 5.305 -22.609 -2.844 1 96.62 71 GLU B N 1
ATOM 2331 C CA . GLU B 1 71 ? 6.234 -22.578 -1.716 1 96.62 71 GLU B CA 1
ATOM 2332 C C . GLU B 1 71 ? 6.254 -23.922 -0.978 1 96.62 71 GLU B C 1
ATOM 2334 O O . GLU B 1 71 ? 7.312 -24.375 -0.542 1 96.62 71 GLU B O 1
ATOM 2339 N N . ASP B 1 72 ? 5.152 -24.531 -0.833 1 94.88 72 ASP B N 1
ATOM 2340 C CA . ASP B 1 72 ? 5.047 -25.797 -0.103 1 94.88 72 ASP B CA 1
ATOM 2341 C C . ASP B 1 72 ? 5.625 -26.953 -0.915 1 94.88 72 ASP B C 1
ATOM 2343 O O . ASP B 1 72 ? 6.238 -27.859 -0.355 1 94.88 72 ASP B O 1
ATOM 2347 N N . ASN B 1 73 ? 5.473 -26.891 -2.234 1 93.06 73 ASN B N 1
ATOM 2348 C CA . ASN B 1 73 ? 5.777 -28.078 -3.025 1 93.06 73 ASN B CA 1
ATOM 2349 C C . ASN B 1 73 ? 7.105 -27.938 -3.758 1 93.06 73 ASN B C 1
ATOM 2351 O O . ASN B 1 73 ? 7.793 -28.938 -4.008 1 93.06 73 ASN B O 1
ATOM 2355 N N . GLU B 1 74 ? 7.457 -26.734 -4.066 1 89.44 74 GLU B N 1
ATOM 2356 C CA . GLU B 1 74 ? 8.633 -26.562 -4.918 1 89.44 74 GLU B CA 1
ATOM 2357 C C . GLU B 1 74 ? 9.797 -25.984 -4.129 1 89.44 74 GLU B C 1
ATOM 2359 O O . GLU B 1 74 ? 10.961 -26.234 -4.449 1 89.44 74 GLU B O 1
ATOM 2364 N N . VAL B 1 75 ? 9.523 -25.266 -3.059 1 90 75 VAL B N 1
ATOM 2365 C CA . VAL B 1 75 ? 10.602 -24.547 -2.377 1 90 75 VAL B CA 1
ATOM 2366 C C . VAL B 1 75 ? 10.945 -25.266 -1.074 1 90 75 VAL B C 1
ATOM 2368 O O . VAL B 1 75 ? 12.109 -25.594 -0.825 1 90 75 VAL B O 1
ATOM 2371 N N . ASP B 1 76 ? 9.914 -25.469 -0.261 1 89.75 76 ASP B N 1
ATOM 2372 C CA . ASP B 1 76 ? 10.133 -26.156 1.01 1 89.75 76 ASP B CA 1
ATOM 2373 C C . ASP B 1 76 ? 8.992 -27.125 1.316 1 89.75 76 ASP B C 1
ATOM 2375 O O . ASP B 1 76 ? 8.086 -26.797 2.084 1 89.75 76 ASP B O 1
ATOM 2379 N N . PRO B 1 77 ? 9.109 -28.328 0.899 1 88.06 77 PRO B N 1
ATOM 2380 C CA . PRO B 1 77 ? 8.023 -29.297 1.043 1 88.06 77 PRO B CA 1
ATOM 2381 C C . PRO B 1 77 ? 7.805 -29.734 2.49 1 88.06 77 PRO B C 1
ATOM 2383 O O . PRO B 1 77 ? 6.777 -30.328 2.812 1 88.06 77 PRO B O 1
ATOM 2386 N N . ASN B 1 78 ? 8.656 -29.391 3.357 1 87.69 78 ASN B N 1
ATOM 2387 C CA . ASN B 1 78 ? 8.562 -29.859 4.734 1 87.69 78 ASN B CA 1
ATOM 2388 C C . ASN B 1 78 ? 7.945 -28.797 5.648 1 87.69 78 ASN B C 1
ATOM 2390 O O . ASN B 1 78 ? 7.938 -28.953 6.871 1 87.69 78 ASN B O 1
ATOM 2394 N N . SER B 1 79 ? 7.57 -27.766 5.008 1 83.69 79 SER B N 1
ATOM 2395 C CA . SER B 1 79 ? 6.965 -26.703 5.809 1 83.69 79 SER B CA 1
ATOM 2396 C C . SER B 1 79 ? 5.711 -26.156 5.137 1 83.69 79 SER B C 1
ATOM 2398 O O . SER B 1 79 ? 5.484 -26.391 3.947 1 83.69 79 SER B O 1
ATOM 2400 N N . SER B 1 80 ? 4.812 -25.641 6.004 1 90.06 80 SER B N 1
ATOM 2401 C CA . SER B 1 80 ? 3.648 -24.938 5.473 1 90.06 80 SER B CA 1
ATOM 2402 C C . SER B 1 80 ? 3.9 -23.438 5.391 1 90.06 80 SER B C 1
ATOM 2404 O O . SER B 1 80 ? 4.203 -22.797 6.398 1 90.06 80 SER B O 1
ATOM 2406 N N . PHE B 1 81 ? 3.76 -22.953 4.223 1 94.06 81 PHE B N 1
ATOM 2407 C CA . PHE B 1 81 ? 4.113 -21.562 3.975 1 94.06 81 PHE B CA 1
ATOM 2408 C C . PHE B 1 81 ? 2.955 -20.641 4.336 1 94.06 81 PHE B C 1
ATOM 2410 O O . PHE B 1 81 ? 1.812 -20.891 3.949 1 94.06 81 PHE B O 1
ATOM 2417 N N . ASP B 1 82 ? 3.295 -19.547 5.055 1 91.5 82 ASP B N 1
ATOM 2418 C CA . ASP B 1 82 ? 2.332 -18.484 5.363 1 91.5 82 ASP B CA 1
ATOM 2419 C C . ASP B 1 82 ? 2.312 -17.422 4.27 1 91.5 82 ASP B C 1
ATOM 2421 O O . ASP B 1 82 ? 3.289 -16.703 4.086 1 91.5 82 ASP B O 1
ATOM 2425 N N . VAL B 1 83 ? 1.157 -17.328 3.676 1 95.56 83 VAL B N 1
ATOM 2426 C CA . VAL B 1 83 ? 1.033 -16.344 2.598 1 95.56 83 VAL B CA 1
ATOM 2427 C C . VAL B 1 83 ? 0.597 -15 3.168 1 95.56 83 VAL B C 1
ATOM 2429 O O . VAL B 1 83 ? -0.376 -14.922 3.922 1 95.56 83 VAL B O 1
ATOM 2432 N N . ALA B 1 84 ? 1.298 -13.961 2.85 1 94.94 84 ALA B N 1
ATOM 2433 C CA . ALA B 1 84 ? 0.958 -12.617 3.311 1 94.94 84 ALA B CA 1
ATOM 2434 C C . ALA B 1 84 ? -0.422 -12.203 2.814 1 94.94 84 ALA B C 1
ATOM 2436 O O . ALA B 1 84 ? -0.776 -12.453 1.66 1 94.94 84 ALA B O 1
ATOM 2437 N N . ARG B 1 85 ? -1.169 -11.508 3.707 1 95.38 85 ARG B N 1
ATOM 2438 C CA . ARG B 1 85 ? -2.514 -11.07 3.35 1 95.38 85 ARG B CA 1
ATOM 2439 C C . ARG B 1 85 ? -2.611 -9.547 3.355 1 95.38 85 ARG B C 1
ATOM 2441 O O . ARG B 1 85 ? -3.289 -8.961 2.51 1 95.38 85 ARG B O 1
ATOM 2448 N N . TYR B 1 86 ? -2.014 -8.938 4.324 1 95.75 86 TYR B N 1
ATOM 2449 C CA . TYR B 1 86 ? -1.988 -7.484 4.461 1 95.75 86 TYR B CA 1
ATOM 2450 C C . TYR B 1 86 ? -0.807 -7.035 5.312 1 95.75 86 TYR B C 1
ATOM 2452 O O . TYR B 1 86 ? -0.183 -7.852 5.996 1 95.75 86 TYR B O 1
ATOM 2460 N N . GLY B 1 87 ? -0.328 -5.828 5.18 1 95.75 87 GLY B N 1
ATOM 2461 C CA . GLY B 1 87 ? 0.573 -5.117 6.074 1 95.75 87 GLY B CA 1
ATOM 2462 C C . GLY B 1 87 ? -0.006 -3.812 6.586 1 95.75 87 GLY B C 1
ATOM 2463 O O . GLY B 1 87 ? -1.009 -3.322 6.062 1 95.75 87 GLY B O 1
ATOM 2464 N N . TYR B 1 88 ? 0.609 -3.275 7.652 1 97 88 TYR B N 1
ATOM 2465 C CA . TYR B 1 88 ? 0.03 -2.043 8.172 1 97 88 TYR B CA 1
ATOM 2466 C C . TYR B 1 88 ? 1.101 -1.161 8.805 1 97 88 TYR B C 1
ATOM 2468 O O . TYR B 1 88 ? 2.164 -1.649 9.195 1 97 88 TYR B O 1
ATOM 2476 N N . TYR B 1 89 ? 0.839 0.123 8.844 1 98.19 89 TYR B N 1
ATOM 2477 C CA . TYR B 1 89 ? 1.504 1.115 9.68 1 98.19 89 TYR B CA 1
ATOM 2478 C C . TYR B 1 89 ? 0.523 1.744 10.664 1 98.19 89 TYR B C 1
ATOM 2480 O O . TYR B 1 89 ? -0.661 1.9 10.352 1 98.19 89 TYR B O 1
ATOM 2488 N N . ASP B 1 90 ? 1.058 2.049 11.828 1 97.88 90 ASP B N 1
ATOM 2489 C CA . ASP B 1 90 ? 0.191 2.924 12.609 1 97.88 90 ASP B CA 1
ATOM 2490 C C . ASP B 1 90 ? -0.007 4.27 11.914 1 97.88 90 ASP B C 1
ATOM 2492 O O . ASP B 1 90 ? 0.851 4.707 11.148 1 97.88 90 ASP B O 1
ATOM 2496 N N . LEU B 1 91 ? -1.11 4.879 12.148 1 98.5 91 LEU B N 1
ATOM 2497 C CA . LEU B 1 91 ? -1.476 6.105 11.445 1 98.5 91 LEU B CA 1
ATOM 2498 C C . LEU B 1 91 ? -0.405 7.176 11.633 1 98.5 91 LEU B C 1
ATOM 2500 O O . LEU B 1 91 ? -0.08 7.902 10.688 1 98.5 91 LEU B O 1
ATOM 2504 N N . LYS B 1 92 ? 0.172 7.34 12.805 1 97.88 92 LYS B N 1
ATOM 2505 C CA . LYS B 1 92 ? 1.205 8.328 13.094 1 97.88 92 LYS B CA 1
ATOM 2506 C C . LYS B 1 92 ? 2.42 8.141 12.195 1 97.88 92 LYS B C 1
ATOM 2508 O O . LYS B 1 92 ? 2.965 9.109 11.664 1 97.88 92 LYS B O 1
ATOM 2513 N N . THR B 1 93 ? 2.824 6.871 12.008 1 98.38 93 THR B N 1
ATOM 2514 C CA . THR B 1 93 ? 3.967 6.566 11.156 1 98.38 93 THR B CA 1
ATOM 2515 C C . THR B 1 93 ? 3.697 6.984 9.719 1 98.38 93 THR B C 1
ATOM 2517 O O . THR B 1 93 ? 4.566 7.566 9.062 1 98.38 93 THR B O 1
ATOM 2520 N N . LEU B 1 94 ? 2.527 6.699 9.227 1 98.56 94 LEU B N 1
ATOM 2521 C CA . LEU B 1 94 ? 2.182 7.055 7.855 1 98.56 94 LEU B CA 1
ATOM 2522 C C . LEU B 1 94 ? 2.176 8.57 7.672 1 98.56 94 LEU B C 1
ATOM 2524 O O . LEU B 1 94 ? 2.701 9.078 6.68 1 98.56 94 LEU B O 1
ATOM 2528 N N . LYS B 1 95 ? 1.604 9.32 8.602 1 98.56 95 LYS B N 1
ATOM 2529 C CA . LYS B 1 95 ? 1.588 10.781 8.539 1 98.56 95 LYS B CA 1
ATOM 2530 C C . LYS B 1 95 ? 3 11.352 8.633 1 98.56 95 LYS B C 1
ATOM 2532 O O . LYS B 1 95 ? 3.334 12.312 7.93 1 98.56 95 LYS B O 1
ATOM 2537 N N . ASN B 1 96 ? 3.795 10.766 9.5 1 98.56 96 ASN B N 1
ATOM 2538 C CA . ASN B 1 96 ? 5.195 11.164 9.594 1 98.56 96 ASN B CA 1
ATOM 2539 C C . ASN B 1 96 ? 5.934 10.945 8.273 1 98.56 96 ASN B C 1
ATOM 2541 O O . ASN B 1 96 ? 6.75 11.773 7.867 1 98.56 96 ASN B O 1
ATOM 2545 N N . TYR B 1 97 ? 5.664 9.82 7.676 1 98.81 97 TYR B N 1
ATOM 2546 C CA . TYR B 1 97 ? 6.305 9.516 6.398 1 98.81 97 TYR B CA 1
ATOM 2547 C C . TYR B 1 97 ? 5.977 10.578 5.359 1 98.81 97 TYR B C 1
ATOM 2549 O O . TYR B 1 97 ? 6.867 11.062 4.656 1 98.81 97 TYR B O 1
ATOM 2557 N N . ILE B 1 98 ? 4.723 10.922 5.254 1 98.81 98 ILE B N 1
ATOM 2558 C CA . ILE B 1 98 ? 4.301 11.922 4.277 1 98.81 98 ILE B CA 1
ATOM 25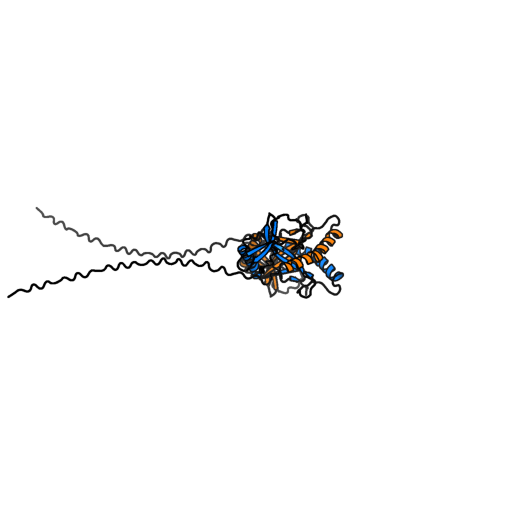59 C C . ILE B 1 98 ? 4.988 13.25 4.57 1 98.81 98 ILE B C 1
ATOM 2561 O O . ILE B 1 98 ? 5.523 13.891 3.66 1 98.81 98 ILE B O 1
ATOM 2565 N N . ALA B 1 99 ? 5.027 13.656 5.82 1 98.69 99 ALA B N 1
ATOM 2566 C CA . ALA B 1 99 ? 5.715 14.883 6.207 1 98.69 99 ALA B CA 1
ATOM 2567 C C . ALA B 1 99 ? 7.199 14.812 5.863 1 98.69 99 ALA B C 1
ATOM 2569 O O . ALA B 1 99 ? 7.781 15.797 5.402 1 98.69 99 ALA B O 1
ATOM 2570 N N . PHE B 1 100 ? 7.801 13.703 6.125 1 98.81 100 PHE B N 1
ATOM 2571 C CA . PHE B 1 100 ? 9.227 13.492 5.898 1 98.81 100 PHE B CA 1
ATOM 2572 C C . PHE B 1 100 ? 9.57 13.633 4.422 1 98.81 100 PHE B C 1
ATOM 2574 O O . PHE B 1 100 ? 10.5 14.352 4.059 1 98.81 100 PHE B O 1
ATOM 2581 N N . ILE B 1 101 ? 8.797 12.945 3.578 1 98.81 101 ILE B N 1
ATOM 2582 C CA . ILE B 1 101 ? 9.148 12.992 2.162 1 98.81 101 ILE B CA 1
ATOM 2583 C C . ILE B 1 101 ? 8.883 14.391 1.61 1 98.81 101 ILE B C 1
ATOM 2585 O O . ILE B 1 101 ? 9.602 14.867 0.724 1 98.81 101 ILE B O 1
ATOM 2589 N N . GLU B 1 102 ? 7.844 15.109 2.072 1 98.81 102 GLU B N 1
ATOM 2590 C CA . GLU B 1 102 ? 7.609 16.484 1.651 1 98.81 102 GLU B CA 1
ATOM 2591 C C . GLU B 1 102 ? 8.766 17.391 2.066 1 98.81 102 GLU B C 1
ATOM 2593 O O . GLU B 1 102 ? 9.188 18.25 1.295 1 98.81 102 GLU B O 1
ATOM 2598 N N . GLN B 1 103 ? 9.242 17.188 3.273 1 98.44 103 GLN B N 1
ATOM 2599 C CA . GLN B 1 103 ? 10.383 17.953 3.77 1 98.44 103 GLN B CA 1
ATOM 2600 C C . GLN B 1 103 ? 11.609 17.734 2.891 1 98.44 103 GLN B C 1
ATOM 2602 O O . GLN B 1 103 ? 12.25 18.703 2.469 1 98.44 103 GLN B O 1
ATOM 2607 N N . GLU B 1 104 ? 11.891 16.453 2.617 1 98.12 104 GLU B N 1
ATOM 2608 C CA . GLU B 1 104 ? 13.078 16.125 1.826 1 98.12 104 GLU B CA 1
ATOM 2609 C C . GLU B 1 104 ? 12.953 16.656 0.402 1 98.12 104 GLU B C 1
ATOM 2611 O O . GLU B 1 104 ? 13.93 17.141 -0.177 1 98.12 104 GLU B O 1
ATOM 2616 N N . ALA B 1 105 ? 11.789 16.531 -0.163 1 98.56 105 ALA B N 1
ATOM 2617 C CA . ALA B 1 105 ? 11.547 17.047 -1.507 1 98.56 105 ALA B CA 1
ATOM 2618 C C . ALA B 1 105 ? 11.742 18.562 -1.552 1 98.56 105 ALA B C 1
ATOM 2620 O O . ALA B 1 105 ? 12.336 19.094 -2.5 1 98.56 105 ALA B O 1
ATOM 2621 N N . LYS B 1 106 ? 11.203 19.25 -0.563 1 98.12 106 LYS B N 1
ATOM 2622 C CA . LYS B 1 106 ? 11.352 20.703 -0.485 1 98.12 106 LYS B CA 1
ATOM 2623 C C . LYS B 1 106 ? 12.828 21.094 -0.394 1 98.12 106 LYS B C 1
ATOM 2625 O O . LYS B 1 106 ? 13.273 22 -1.093 1 98.12 106 LYS B O 1
ATOM 2630 N N . LYS B 1 107 ? 13.555 20.438 0.462 1 97.12 107 LYS B N 1
ATOM 2631 C CA . LYS B 1 107 ? 14.984 20.703 0.577 1 97.12 107 LYS B CA 1
ATOM 2632 C C . LYS B 1 107 ? 15.68 20.547 -0.771 1 97.12 107 LYS B C 1
ATOM 2634 O O . LYS B 1 107 ? 16.547 21.344 -1.118 1 97.12 107 LYS B O 1
ATOM 2639 N N . ALA B 1 108 ? 15.328 19.516 -1.483 1 97.62 108 ALA B N 1
ATOM 2640 C CA . ALA B 1 108 ? 15.984 19.172 -2.742 1 97.62 108 ALA B CA 1
ATOM 2641 C C . ALA B 1 108 ? 15.375 19.938 -3.908 1 97.62 108 ALA B C 1
ATOM 2643 O O . ALA B 1 108 ? 15.742 19.734 -5.062 1 97.62 108 ALA B O 1
ATOM 2644 N N . ASN B 1 109 ? 14.398 20.719 -3.646 1 97.38 109 ASN B N 1
ATOM 2645 C CA . ASN B 1 109 ? 13.711 21.547 -4.637 1 97.38 109 ASN B CA 1
ATOM 2646 C C . ASN B 1 109 ? 13.117 20.688 -5.758 1 97.38 109 ASN B C 1
ATOM 2648 O O . ASN B 1 109 ? 13.344 20.969 -6.938 1 97.38 109 ASN B O 1
ATOM 2652 N N . VAL B 1 110 ? 12.43 19.672 -5.375 1 97.81 110 VAL B N 1
ATOM 2653 C CA . VAL B 1 110 ? 11.711 18.797 -6.301 1 97.81 110 VAL B CA 1
ATOM 2654 C C . VAL B 1 110 ? 10.258 18.641 -5.844 1 97.81 110 VAL B C 1
ATOM 2656 O O . VAL B 1 110 ? 9.977 18.641 -4.645 1 97.81 110 VAL B O 1
ATOM 2659 N N . GLU B 1 111 ? 9.367 18.516 -6.766 1 98.25 111 GLU B N 1
ATOM 2660 C CA . GLU B 1 111 ? 7.949 18.328 -6.469 1 98.25 111 GLU B CA 1
ATOM 2661 C C . GLU B 1 111 ? 7.582 16.844 -6.48 1 98.25 111 GLU B C 1
ATOM 2663 O O . GLU B 1 111 ? 7.973 16.109 -7.391 1 98.25 111 GLU B O 1
ATOM 2668 N N . ILE B 1 112 ? 6.914 16.438 -5.473 1 98.81 112 ILE B N 1
ATOM 2669 C CA . ILE B 1 112 ? 6.367 15.078 -5.473 1 98.81 112 ILE B CA 1
ATOM 2670 C C . ILE B 1 112 ? 5.078 15.039 -6.289 1 98.81 112 ILE B C 1
ATOM 2672 O O . ILE B 1 112 ? 4.156 15.82 -6.039 1 98.81 112 ILE B O 1
ATOM 2676 N N . THR B 1 113 ? 5.02 14.18 -7.281 1 98.31 113 THR B N 1
ATOM 2677 C CA . THR B 1 113 ? 3.807 14.016 -8.078 1 98.31 113 THR B CA 1
ATOM 2678 C C . THR B 1 113 ? 2.951 12.875 -7.531 1 98.31 113 THR B C 1
ATOM 2680 O O . THR B 1 113 ? 1.753 13.047 -7.301 1 98.31 113 THR B O 1
ATOM 2683 N N . ASN B 1 114 ? 3.549 11.727 -7.281 1 98.06 114 ASN B N 1
ATOM 2684 C CA . ASN B 1 114 ? 2.828 10.555 -6.797 1 98.06 114 ASN B CA 1
ATOM 2685 C C . ASN B 1 114 ? 3.539 9.914 -5.613 1 98.06 114 ASN B C 1
ATOM 2687 O O . ASN B 1 114 ? 4.703 10.211 -5.34 1 98.06 114 ASN B O 1
ATOM 2691 N N . VAL B 1 115 ? 2.762 9.148 -4.91 1 98.56 115 VAL B N 1
ATOM 2692 C CA . VAL B 1 115 ? 3.283 8.109 -4.023 1 98.56 115 VAL B CA 1
ATOM 2693 C C . VAL B 1 115 ? 2.996 6.734 -4.613 1 98.56 115 VAL B C 1
ATOM 2695 O O . VAL B 1 115 ? 1.842 6.402 -4.895 1 98.56 115 VAL B O 1
ATOM 2698 N N . ARG B 1 116 ? 4.07 5.992 -4.816 1 97.38 116 ARG B N 1
ATOM 2699 C CA . ARG B 1 116 ? 3.994 4.703 -5.5 1 97.38 116 ARG B CA 1
ATOM 2700 C C . ARG B 1 116 ? 4.141 3.549 -4.516 1 97.38 116 ARG B C 1
ATOM 2702 O O . ARG B 1 116 ? 4.969 3.609 -3.602 1 97.38 116 ARG B O 1
ATOM 2709 N N . PHE B 1 117 ? 3.309 2.486 -4.664 1 97.56 117 PHE B N 1
ATOM 2710 C CA . PHE B 1 117 ? 3.305 1.259 -3.877 1 97.56 117 PHE B CA 1
ATOM 2711 C C . PHE B 1 117 ? 3.768 0.074 -4.719 1 97.56 117 PHE B C 1
ATOM 2713 O O . PHE B 1 117 ? 3.037 -0.394 -5.594 1 97.56 117 PHE B O 1
ATOM 2720 N N . TYR B 1 118 ? 4.957 -0.411 -4.445 1 96.62 118 TYR B N 1
ATOM 2721 C CA . TYR B 1 118 ? 5.547 -1.521 -5.188 1 96.62 118 TYR B CA 1
ATOM 2722 C C . TYR B 1 118 ? 5.227 -2.854 -4.52 1 96.62 118 TYR B C 1
ATOM 2724 O O . TYR B 1 118 ? 5.281 -2.969 -3.295 1 96.62 118 TYR B O 1
ATOM 2732 N N . PHE B 1 119 ? 4.898 -3.822 -5.375 1 97.19 119 PHE B N 1
ATOM 2733 C CA . PHE B 1 119 ? 4.934 -5.188 -4.867 1 97.19 119 PHE B CA 1
ATOM 2734 C C . PHE B 1 119 ? 6.371 -5.664 -4.691 1 97.19 119 PHE B C 1
ATOM 2736 O O . PHE B 1 119 ? 7.23 -5.387 -5.527 1 97.19 119 PHE B O 1
ATOM 2743 N N . GLY B 1 120 ? 6.656 -6.289 -3.576 1 97 120 GLY B N 1
ATOM 2744 C CA . GLY B 1 120 ? 7.965 -6.824 -3.234 1 97 120 GLY B CA 1
ATOM 2745 C C . GLY B 1 120 ? 7.898 -8.203 -2.6 1 97 120 GLY B C 1
ATOM 2746 O O . GLY B 1 120 ? 6.812 -8.68 -2.26 1 97 120 GLY B O 1
ATOM 2747 N N . ASN B 1 121 ? 8.977 -8.812 -2.584 1 97.44 121 ASN B N 1
ATOM 2748 C CA . ASN B 1 121 ? 9.148 -10.117 -1.953 1 97.44 121 ASN B CA 1
ATOM 2749 C C . ASN B 1 121 ? 10.414 -10.172 -1.103 1 97.44 121 ASN B C 1
ATOM 2751 O O . ASN B 1 121 ? 11.492 -9.789 -1.562 1 97.44 121 ASN B O 1
ATOM 2755 N N . TYR B 1 122 ? 10.242 -10.57 0.157 1 96.94 122 TYR B N 1
ATOM 2756 C CA . TYR B 1 122 ? 11.422 -10.695 1.008 1 96.94 122 TYR B CA 1
ATOM 2757 C C . TYR B 1 122 ? 12.328 -11.82 0.528 1 96.94 122 TYR B C 1
ATOM 2759 O O . TYR B 1 122 ? 11.852 -12.852 0.056 1 96.94 122 TYR B O 1
ATOM 2767 N N . PRO B 1 123 ? 13.625 -11.664 0.762 1 96.38 123 PRO B N 1
ATOM 2768 C CA . PRO B 1 123 ? 14.562 -12.719 0.375 1 96.38 123 PRO B CA 1
ATOM 2769 C C . PRO B 1 123 ? 14.398 -13.992 1.2 1 96.38 123 PRO B C 1
ATOM 2771 O O . PRO B 1 123 ? 13.867 -13.945 2.312 1 96.38 123 PRO B O 1
ATOM 2774 N N . LYS B 1 124 ? 14.789 -15.094 0.544 1 94.44 124 LYS B N 1
ATOM 2775 C CA . LYS B 1 124 ? 14.898 -16.344 1.296 1 94.44 124 LYS B CA 1
ATOM 2776 C C . LYS B 1 124 ? 16.094 -16.297 2.254 1 94.44 124 LYS B C 1
ATOM 2778 O O . LYS B 1 124 ? 17.125 -16.906 1.985 1 94.44 124 LYS B O 1
ATOM 2783 N N . ASP B 1 125 ? 15.914 -15.555 3.291 1 93.12 125 ASP B N 1
ATOM 2784 C CA . ASP B 1 125 ? 16.938 -15.297 4.293 1 93.12 125 ASP B CA 1
ATOM 2785 C C . ASP B 1 125 ? 16.328 -15.18 5.688 1 93.12 125 ASP B C 1
ATOM 2787 O O . ASP B 1 125 ? 15.391 -14.406 5.898 1 93.12 125 ASP B O 1
ATOM 2791 N N . SER B 1 126 ? 16.891 -15.938 6.633 1 89.69 126 SER B N 1
ATOM 2792 C CA . SER B 1 126 ? 16.344 -16.031 7.984 1 89.69 126 SER B CA 1
ATOM 2793 C C . SER B 1 126 ? 16.484 -14.719 8.734 1 89.69 126 SER B C 1
ATOM 2795 O O . SER B 1 126 ? 15.875 -14.539 9.797 1 89.69 126 SER B O 1
ATOM 2797 N N . LYS B 1 127 ? 17.172 -13.773 8.188 1 90.81 127 LYS B N 1
ATOM 2798 C CA . LYS B 1 127 ? 17.312 -12.469 8.828 1 90.81 127 LYS B CA 1
ATOM 2799 C C . LYS B 1 127 ? 15.992 -11.688 8.766 1 90.81 127 LYS B C 1
ATOM 2801 O O . LYS B 1 127 ? 15.797 -10.734 9.516 1 90.81 127 LYS B O 1
ATOM 2806 N N . TYR B 1 128 ? 15.188 -12.109 7.809 1 90.81 128 TYR B N 1
ATOM 2807 C CA . TYR B 1 128 ? 13.883 -11.469 7.695 1 90.81 128 TYR B CA 1
ATOM 2808 C C . TYR B 1 128 ? 12.852 -12.18 8.562 1 90.81 128 TYR B C 1
ATOM 2810 O O . TYR B 1 128 ? 12.852 -13.406 8.664 1 90.81 128 TYR B O 1
ATOM 2818 N N . LYS B 1 129 ? 11.992 -11.438 9.133 1 89.62 129 LYS B N 1
ATOM 2819 C CA . LYS B 1 129 ? 10.938 -11.977 9.984 1 89.62 129 LYS B CA 1
ATOM 2820 C C . LYS B 1 129 ? 10.07 -12.977 9.211 1 89.62 129 LYS B C 1
ATOM 2822 O O . LYS B 1 129 ? 9.617 -13.969 9.773 1 89.62 129 LYS B O 1
ATOM 2827 N N . HIS B 1 130 ? 9.82 -12.664 7.934 1 90.81 130 HIS B N 1
ATOM 2828 C CA . HIS B 1 130 ? 9.008 -13.508 7.07 1 90.81 130 HIS B CA 1
ATOM 2829 C C . HIS B 1 130 ? 9.703 -13.773 5.738 1 90.81 130 HIS B C 1
ATOM 2831 O O . HIS B 1 130 ? 9.312 -13.219 4.711 1 90.81 130 HIS B O 1
ATOM 2837 N N . PRO B 1 131 ? 10.609 -14.695 5.793 1 94 131 PRO B N 1
ATOM 2838 C CA . PRO B 1 131 ? 11.32 -14.961 4.543 1 94 131 PRO B CA 1
ATOM 2839 C C . PRO B 1 131 ? 10.391 -15.391 3.412 1 94 131 PRO B C 1
ATOM 2841 O O . PRO B 1 131 ? 9.43 -16.125 3.643 1 94 131 PRO B O 1
ATOM 2844 N N . ARG B 1 132 ? 10.617 -14.844 2.217 1 95.69 132 ARG B N 1
ATOM 2845 C CA . ARG B 1 132 ? 9.969 -15.203 0.963 1 95.69 132 ARG B CA 1
ATOM 2846 C C . ARG B 1 132 ? 8.531 -14.688 0.926 1 95.69 132 ARG B C 1
ATOM 2848 O O . ARG B 1 132 ? 7.805 -14.93 -0.039 1 95.69 132 ARG B O 1
ATOM 2855 N N . GLN B 1 133 ? 8.188 -13.945 1.923 1 96.12 133 GLN B N 1
ATOM 2856 C CA . GLN B 1 133 ? 6.82 -13.438 1.958 1 96.12 133 GLN B CA 1
ATOM 2857 C C . GLN B 1 133 ? 6.676 -12.188 1.094 1 96.12 133 GLN B C 1
ATOM 2859 O O . GLN B 1 133 ? 7.598 -11.375 1.013 1 96.12 133 GLN B O 1
ATOM 2864 N N . ASN B 1 134 ? 5.473 -12.125 0.478 1 97.69 134 ASN B N 1
ATOM 2865 C CA . ASN B 1 134 ? 5.137 -10.883 -0.208 1 97.69 134 ASN B CA 1
ATOM 2866 C C . ASN B 1 134 ? 5.156 -9.688 0.747 1 97.69 134 ASN B C 1
ATOM 2868 O O . ASN B 1 134 ? 4.781 -9.82 1.914 1 97.69 134 ASN B O 1
ATOM 2872 N N . THR B 1 135 ? 5.641 -8.617 0.273 1 97.75 135 THR B N 1
ATOM 2873 C CA . THR B 1 135 ? 5.605 -7.324 0.945 1 97.75 135 THR B CA 1
ATOM 2874 C C . THR B 1 135 ? 5.332 -6.203 -0.053 1 97.75 135 THR B C 1
ATOM 2876 O O . THR B 1 135 ? 4.957 -6.465 -1.198 1 97.75 135 THR B O 1
ATOM 2879 N N . PHE B 1 136 ? 5.266 -5.012 0.424 1 97.94 136 PHE B N 1
ATOM 2880 C CA . PHE B 1 136 ? 5.227 -3.824 -0.422 1 97.94 136 PHE B CA 1
ATOM 2881 C C . PHE B 1 136 ? 6.148 -2.738 0.125 1 97.94 136 PHE B C 1
ATOM 2883 O O . PHE B 1 136 ? 6.582 -2.809 1.276 1 97.94 136 PHE B O 1
ATOM 2890 N N . PHE B 1 137 ? 6.504 -1.839 -0.688 1 97.94 137 PHE B N 1
ATOM 2891 C CA . PHE B 1 137 ? 7.219 -0.653 -0.231 1 97.94 137 PHE B CA 1
ATOM 2892 C C . PHE B 1 137 ? 6.73 0.59 -0.965 1 97.94 137 PHE B C 1
ATOM 2894 O O . PHE B 1 137 ? 6.16 0.49 -2.055 1 97.94 137 PHE B O 1
ATOM 2901 N N . ILE B 1 138 ? 6.891 1.734 -0.336 1 98.62 138 ILE B N 1
ATOM 2902 C CA . ILE B 1 138 ? 6.297 2.994 -0.769 1 98.62 138 ILE B CA 1
ATOM 2903 C C . ILE B 1 138 ? 7.398 4.008 -1.074 1 98.62 138 ILE B C 1
ATOM 2905 O O . ILE B 1 138 ? 8.375 4.117 -0.327 1 98.62 138 ILE B O 1
ATOM 2909 N N . THR B 1 139 ? 7.238 4.715 -2.156 1 98.31 139 THR B N 1
ATOM 2910 C CA . THR B 1 139 ? 8.219 5.727 -2.514 1 98.31 139 THR B CA 1
ATOM 2911 C C . THR B 1 139 ? 7.555 6.902 -3.225 1 98.31 139 THR B C 1
ATOM 2913 O O . THR B 1 139 ? 6.598 6.715 -3.98 1 98.31 139 THR B O 1
ATOM 2916 N N . PRO B 1 140 ? 8.023 8.125 -3.006 1 98.62 140 PRO B N 1
ATOM 2917 C CA . PRO B 1 140 ? 7.531 9.242 -3.809 1 98.62 140 PRO B CA 1
ATOM 2918 C C . PRO B 1 140 ? 8.125 9.266 -5.219 1 98.62 140 PRO B C 1
ATOM 2920 O O . PRO B 1 140 ? 9.211 8.727 -5.445 1 98.62 140 PRO B O 1
ATOM 2923 N N . THR B 1 141 ? 7.375 9.836 -6.137 1 97.56 141 THR B N 1
ATOM 2924 C CA . THR B 1 141 ? 7.875 10.031 -7.492 1 97.56 141 THR B CA 1
ATOM 2925 C C . THR B 1 141 ? 7.844 11.508 -7.871 1 97.56 141 THR B C 1
ATOM 2927 O O . THR B 1 141 ? 7.152 12.305 -7.234 1 97.56 141 THR B O 1
ATOM 2930 N N . THR B 1 142 ? 8.625 11.875 -8.805 1 97.81 142 THR B N 1
ATOM 2931 C CA . THR B 1 142 ? 8.594 13.172 -9.461 1 97.81 142 THR B CA 1
ATOM 2932 C C . THR B 1 142 ? 8.531 13.016 -10.977 1 97.81 142 THR B C 1
ATOM 2934 O O . THR B 1 142 ? 8.883 11.961 -11.508 1 97.81 142 THR B O 1
ATOM 2937 N N . THR B 1 143 ? 8.078 14.062 -11.609 1 96.12 143 THR B N 1
ATOM 2938 C CA . THR B 1 143 ? 7.961 14.016 -13.062 1 96.12 143 THR B CA 1
ATOM 2939 C C . THR B 1 143 ? 9.227 14.555 -13.727 1 96.12 143 THR B C 1
ATOM 2941 O O . THR B 1 143 ? 9.68 15.664 -13.406 1 96.12 143 THR B O 1
ATOM 2944 N N . VAL B 1 144 ? 9.867 13.758 -14.516 1 93.38 144 VAL B N 1
ATOM 2945 C CA . VAL B 1 144 ? 10.992 14.141 -15.359 1 93.38 144 VAL B CA 1
ATOM 2946 C C . VAL B 1 144 ? 10.672 13.836 -16.812 1 93.38 144 VAL B C 1
ATOM 2948 O O . VAL B 1 144 ? 10.406 12.695 -17.188 1 93.38 144 VAL B O 1
ATOM 2951 N N . ASP B 1 145 ? 10.68 14.875 -17.656 1 93.25 145 ASP B N 1
ATOM 2952 C CA . ASP B 1 145 ? 10.406 14.742 -19.078 1 93.25 145 ASP B CA 1
ATOM 2953 C C . ASP B 1 145 ? 9.078 14.031 -19.328 1 93.25 145 ASP B C 1
ATOM 2955 O O . ASP B 1 145 ? 9.008 13.094 -20.125 1 93.25 145 ASP B O 1
ATOM 2959 N N . GLY B 1 146 ? 8.094 14.305 -18.531 1 93.25 146 GLY B N 1
ATOM 2960 C CA . GLY B 1 146 ? 6.734 13.836 -18.766 1 93.25 146 GLY B CA 1
ATOM 2961 C C . GLY B 1 146 ? 6.48 12.453 -18.172 1 93.25 146 GLY B C 1
ATOM 2962 O O . GLY B 1 146 ? 5.371 11.93 -18.281 1 93.25 146 GLY B O 1
ATOM 2963 N N . LYS B 1 147 ? 7.508 11.859 -17.516 1 92.81 147 LYS B N 1
ATOM 2964 C CA . LYS B 1 147 ? 7.371 10.547 -16.891 1 92.81 147 LYS B CA 1
ATOM 2965 C C . LYS B 1 147 ? 7.688 10.609 -15.398 1 92.81 147 LYS B C 1
ATOM 2967 O O . LYS B 1 147 ? 8.547 11.383 -14.969 1 92.81 147 LYS B O 1
ATOM 2972 N N . ASP B 1 148 ? 6.961 9.789 -14.641 1 93.56 148 ASP B N 1
ATOM 2973 C CA . ASP B 1 148 ? 7.172 9.781 -13.195 1 93.56 148 ASP B CA 1
ATOM 2974 C C . ASP B 1 148 ? 8.227 8.742 -12.797 1 93.56 148 ASP B C 1
ATOM 2976 O O . ASP B 1 148 ? 8.156 7.586 -13.219 1 93.56 148 ASP B O 1
ATOM 2980 N N . TYR B 1 149 ? 9.172 9.172 -12.016 1 94.5 149 TYR B N 1
ATOM 2981 C CA . TYR B 1 149 ? 10.227 8.297 -11.508 1 94.5 149 TYR B CA 1
ATOM 2982 C C . TYR B 1 149 ? 10.375 8.438 -10 1 94.5 149 TYR B C 1
ATOM 2984 O O . TYR B 1 149 ? 10.258 9.539 -9.453 1 94.5 149 TYR B O 1
ATOM 2992 N N . PRO B 1 150 ? 10.633 7.273 -9.359 1 96.44 150 PRO B N 1
ATOM 2993 C CA . PRO B 1 150 ? 11.062 7.426 -7.969 1 96.44 150 PRO B CA 1
ATOM 2994 C C . PRO B 1 150 ? 12.352 8.234 -7.836 1 96.44 150 PRO B C 1
ATOM 2996 O O . PRO B 1 150 ? 13.102 8.383 -8.805 1 96.44 150 PRO B O 1
ATOM 2999 N N . PHE B 1 151 ? 12.562 8.805 -6.605 1 96.56 151 PHE B N 1
ATOM 3000 C CA . PHE B 1 151 ? 13.789 9.555 -6.387 1 96.56 151 PHE B CA 1
ATOM 3001 C C . PHE B 1 151 ? 14.234 9.453 -4.934 1 96.56 151 PHE B C 1
ATOM 3003 O O . PHE B 1 151 ? 13.438 9.125 -4.055 1 96.56 151 PHE B O 1
ATOM 3010 N N . SER B 1 152 ? 15.508 9.562 -4.703 1 96.75 152 SER B N 1
ATOM 3011 C CA . SER B 1 152 ? 16.141 9.773 -3.406 1 96.75 152 SER B CA 1
ATOM 3012 C C . SER B 1 152 ? 16.797 11.148 -3.336 1 96.75 152 SER B C 1
ATOM 3014 O O . SER B 1 152 ? 16.625 11.969 -4.238 1 96.75 152 SER B O 1
ATOM 3016 N N . VAL B 1 153 ? 17.375 11.477 -2.201 1 96.88 153 VAL B N 1
ATOM 3017 C CA . VAL B 1 153 ? 18.031 12.773 -2.055 1 96.88 153 VAL B CA 1
ATOM 3018 C C . VAL B 1 153 ? 19.5 12.578 -1.72 1 96.88 153 VAL B C 1
ATOM 3020 O O . VAL B 1 153 ? 19.844 11.836 -0.797 1 96.88 153 VAL B O 1
ATOM 3023 N N . ILE B 1 154 ? 20.328 13.227 -2.52 1 96.38 154 ILE B N 1
ATOM 3024 C CA . ILE B 1 154 ? 21.75 13.273 -2.23 1 96.38 154 ILE B CA 1
ATOM 3025 C C . ILE B 1 154 ? 22.078 14.547 -1.454 1 96.38 154 ILE B C 1
ATOM 3027 O O . ILE B 1 154 ? 21.625 15.633 -1.807 1 96.38 154 ILE B O 1
ATOM 3031 N N . THR B 1 155 ? 22.812 14.367 -0.362 1 94.56 155 THR B N 1
ATOM 3032 C CA . THR B 1 155 ? 23.078 15.562 0.431 1 94.56 155 THR B CA 1
ATOM 3033 C C . THR B 1 155 ? 24.406 15.414 1.181 1 94.56 155 THR B C 1
ATOM 3035 O O . THR B 1 155 ? 24.812 14.305 1.519 1 94.56 155 THR B O 1
ATOM 3038 N N . ASP B 1 156 ? 25.062 16.516 1.409 1 90.19 156 ASP B N 1
ATOM 3039 C CA . ASP B 1 156 ? 26.219 16.594 2.301 1 90.19 156 ASP B CA 1
ATOM 3040 C C . ASP B 1 156 ? 25.844 17.344 3.59 1 90.19 156 ASP B C 1
ATOM 3042 O O . ASP B 1 156 ? 26.734 17.75 4.34 1 90.19 156 ASP B O 1
ATOM 3046 N N . GLY B 1 157 ? 24.547 17.484 3.854 1 87.38 157 GLY B N 1
ATOM 3047 C CA . GLY B 1 157 ? 24.078 18.234 5.012 1 87.38 157 GLY B CA 1
ATOM 3048 C C . GLY B 1 157 ? 23.828 19.703 4.719 1 87.38 157 GLY B C 1
ATOM 3049 O O . GLY B 1 157 ? 23.141 20.375 5.477 1 87.38 157 GLY B O 1
ATOM 3050 N N . LYS B 1 158 ? 24.391 20.234 3.633 1 90.56 158 LYS B N 1
ATOM 3051 C CA . LYS B 1 158 ? 24.234 21.641 3.264 1 90.56 158 LYS B CA 1
ATOM 3052 C C . LYS B 1 158 ? 23.453 21.781 1.963 1 90.56 158 LYS B C 1
ATOM 3054 O O . LYS B 1 158 ? 22.609 22.688 1.83 1 90.56 158 LYS B O 1
ATOM 3059 N N . THR B 1 159 ? 23.781 20.938 1.138 1 93.56 159 THR B N 1
ATOM 3060 C CA . THR B 1 159 ? 23.109 20.953 -0.16 1 93.56 159 THR B CA 1
ATOM 3061 C C . THR B 1 159 ? 22.281 19.688 -0.346 1 93.56 159 THR B C 1
ATOM 3063 O O . THR B 1 159 ? 22.578 18.656 0.237 1 93.56 159 THR B O 1
ATOM 3066 N N . TYR B 1 160 ? 21.188 19.844 -1.065 1 96.12 160 TYR B N 1
ATOM 3067 C CA . TYR B 1 160 ? 20.266 18.75 -1.356 1 96.12 160 TYR B CA 1
ATOM 3068 C C . TYR B 1 160 ? 19.922 18.703 -2.84 1 96.12 160 TYR B C 1
ATOM 3070 O O . TYR B 1 160 ? 19.547 19.734 -3.424 1 96.12 160 TYR B O 1
ATOM 3078 N N . LYS B 1 161 ? 20.094 17.5 -3.414 1 96 161 LYS B N 1
ATOM 3079 C CA . LYS B 1 161 ? 19.75 17.297 -4.816 1 96 161 LYS B CA 1
ATOM 3080 C C . LYS B 1 161 ? 19.016 15.969 -5.008 1 96 161 LYS B C 1
ATOM 3082 O O . LYS B 1 161 ? 19.359 14.961 -4.391 1 96 161 LYS B O 1
ATOM 3087 N N . PRO B 1 162 ? 18.031 15.953 -5.855 1 96.44 162 PRO B N 1
ATOM 3088 C CA . PRO B 1 162 ? 17.359 14.68 -6.117 1 96.44 162 PRO B CA 1
ATOM 3089 C C . PRO B 1 162 ? 18.203 13.727 -6.965 1 96.44 162 PRO B C 1
ATOM 3091 O O . PRO B 1 162 ? 18.906 14.164 -7.867 1 96.44 162 PRO B O 1
ATOM 3094 N N . LYS B 1 163 ? 18.172 12.539 -6.637 1 95.44 163 LYS B N 1
ATOM 3095 C CA . LYS B 1 163 ? 18.672 11.445 -7.465 1 95.44 163 LYS B CA 1
ATOM 3096 C C . LYS B 1 163 ? 17.531 10.609 -8.023 1 95.44 163 LYS B C 1
ATOM 3098 O O . LYS B 1 163 ? 16.812 9.945 -7.273 1 95.44 163 LYS B O 1
ATOM 3103 N N . ILE B 1 164 ? 17.312 10.602 -9.336 1 94.94 164 ILE B N 1
ATOM 3104 C CA . ILE B 1 164 ? 16.234 9.875 -10.008 1 94.94 164 ILE B CA 1
ATOM 3105 C C . ILE B 1 164 ? 16.578 8.391 -10.086 1 94.94 164 ILE B C 1
ATOM 3107 O O . ILE B 1 164 ? 17.703 8.031 -10.43 1 94.94 164 ILE B O 1
ATOM 3111 N N . LEU B 1 165 ? 15.586 7.617 -9.703 1 92.25 165 LEU B N 1
ATOM 3112 C CA . LEU B 1 165 ? 15.75 6.168 -9.734 1 92.25 165 LEU B CA 1
ATOM 3113 C C . LEU B 1 165 ? 14.969 5.559 -10.891 1 92.25 165 LEU B C 1
ATOM 3115 O O . LEU B 1 165 ? 13.945 6.098 -11.305 1 92.25 165 LEU B O 1
ATOM 3119 N N . LYS B 1 166 ? 15.438 4.445 -11.469 1 84.94 166 LYS B N 1
ATOM 3120 C CA . LYS B 1 166 ? 14.664 3.721 -12.469 1 84.94 166 LYS B CA 1
ATOM 3121 C C . LYS B 1 166 ? 13.484 2.988 -11.836 1 84.94 166 LYS B C 1
ATOM 3123 O O . LYS B 1 166 ? 13.516 2.672 -10.641 1 84.94 166 LYS B O 1
ATOM 3128 N N . ASP B 1 167 ? 12.438 2.658 -12.734 1 73.56 167 ASP B N 1
ATOM 3129 C CA . ASP B 1 167 ? 11.234 1.995 -12.242 1 73.56 167 ASP B CA 1
ATOM 3130 C C . ASP B 1 167 ? 11.562 0.623 -11.656 1 73.56 167 ASP B C 1
ATOM 3132 O O . ASP B 1 167 ? 10.883 0.153 -10.742 1 73.56 167 ASP B O 1
ATOM 3136 N N . ASN B 1 168 ? 12.461 -0.076 -12.391 1 66.69 168 ASN B N 1
ATOM 3137 C CA . ASN B 1 168 ? 12.828 -1.404 -11.914 1 66.69 168 ASN B CA 1
ATOM 3138 C C . ASN B 1 168 ? 13.961 -1.338 -10.898 1 66.69 168 ASN B C 1
ATOM 3140 O O . ASN B 1 168 ? 14.438 -2.371 -10.422 1 66.69 168 ASN B O 1
ATOM 3144 N N . PHE B 1 169 ? 14.102 -0.199 -10.375 1 57.84 169 PHE B N 1
ATOM 3145 C CA . PHE B 1 169 ? 15.219 0.009 -9.469 1 57.84 169 PHE B CA 1
ATOM 3146 C C . PHE B 1 169 ? 16.5 -0.597 -10.039 1 57.84 169 PHE B C 1
ATOM 3148 O O . PHE B 1 169 ? 17.469 -0.802 -9.312 1 57.84 169 PHE B O 1
ATOM 3155 N N . LEU B 1 170 ? 16.438 -1.291 -11.453 1 50.19 170 LEU B N 1
ATOM 3156 C CA . LEU B 1 170 ? 17.594 -1.896 -12.109 1 50.19 170 LEU B CA 1
ATOM 3157 C C . LEU B 1 170 ? 18.688 -0.859 -12.352 1 50.19 170 LEU B C 1
ATOM 3159 O O . LEU B 1 170 ? 18.469 0.13 -13.047 1 50.19 170 LEU B O 1
ATOM 3163 N N . LEU B 1 171 ? 19.359 -0.469 -11.477 1 42.84 171 LEU B N 1
ATOM 3164 C CA . LEU B 1 171 ? 20.594 0.147 -11.945 1 42.84 171 LEU B CA 1
ATOM 3165 C C . LEU B 1 171 ? 21.281 -0.742 -12.977 1 42.84 171 LEU B C 1
ATOM 3167 O O . LEU B 1 171 ? 21.547 -1.918 -12.711 1 42.84 171 LEU B O 1
ATOM 3171 N N . GLN B 1 172 ? 20.844 -0.779 -14.336 1 36.91 172 GLN B N 1
ATOM 3172 C CA . GLN B 1 172 ? 21.703 -1.453 -15.305 1 36.91 172 GLN B CA 1
ATOM 3173 C C . GLN B 1 172 ? 23.172 -1.343 -14.898 1 36.91 172 GLN B C 1
ATOM 3175 O O . GLN B 1 172 ? 23.609 -0.313 -14.375 1 36.91 172 GLN B O 1
ATOM 3180 N N . PRO B 1 173 ? 23.859 -2.535 -14.805 1 33.78 173 PRO B N 1
ATOM 3181 C CA . PRO B 1 173 ? 25.297 -2.295 -14.891 1 33.78 173 PRO B CA 1
ATOM 3182 C C . PRO B 1 173 ? 25.672 -1.331 -16.016 1 33.78 173 PRO B C 1
ATOM 3184 O O . PRO B 1 173 ? 25 -1.29 -17.047 1 33.78 173 PRO B O 1
ATOM 3187 N N . SER B 1 174 ? 26.188 -0.177 -15.75 1 31.42 174 SER B N 1
ATOM 3188 C CA . SER B 1 174 ? 26.797 0.706 -16.734 1 31.42 174 SER B CA 1
ATOM 3189 C C . SER B 1 174 ? 27.609 -0.085 -17.75 1 31.42 174 SER B C 1
ATOM 3191 O O . SER B 1 174 ? 28.609 -0.721 -17.406 1 31.42 174 SER B O 1
ATOM 3193 N N . LYS B 1 175 ? 27 -0.863 -18.641 1 29.73 175 LYS B N 1
ATOM 3194 C CA . LYS B 1 175 ? 27.938 -1.077 -19.734 1 29.73 175 LYS B CA 1
ATOM 3195 C C . LYS B 1 175 ? 28.625 0.224 -20.125 1 29.73 175 LYS B C 1
ATOM 3197 O O . LYS B 1 175 ? 27.969 1.25 -20.328 1 29.73 175 LYS B O 1
ATOM 3202 N N . GLN B 1 176 ? 29.938 0.369 -19.797 1 29.53 176 GLN B N 1
ATOM 3203 C CA . GLN B 1 176 ? 30.891 1.302 -20.391 1 29.53 176 GLN B CA 1
ATOM 3204 C C . GLN B 1 176 ? 30.75 1.343 -21.906 1 29.53 176 GLN B C 1
ATOM 3206 O O . GLN B 1 176 ? 31.281 0.48 -22.609 1 29.53 176 GLN B O 1
ATOM 3211 N N . SER B 1 177 ? 29.703 1.272 -22.578 1 28.2 177 SER B N 1
ATOM 3212 C CA . SER B 1 177 ? 29.891 1.628 -23.984 1 28.2 177 SER B CA 1
ATOM 3213 C C . SER B 1 177 ? 30.625 2.957 -24.125 1 28.2 177 SER B C 1
ATOM 3215 O O . SER B 1 177 ? 30.422 3.875 -23.328 1 28.2 177 SER B O 1
ATOM 3217 N N . THR B 1 178 ? 31.797 3.006 -24.938 1 28.03 178 THR B N 1
ATOM 3218 C CA . THR B 1 178 ? 32.688 4.047 -25.453 1 28.03 178 THR B CA 1
ATOM 3219 C C . THR B 1 178 ? 31.875 5.215 -26.016 1 28.03 178 THR B C 1
ATOM 3221 O O . THR B 1 178 ? 32.438 6.262 -26.359 1 28.03 178 THR B O 1
ATOM 3224 N N . THR B 1 179 ? 30.891 4.965 -26.828 1 29.62 179 THR B N 1
ATOM 3225 C CA . THR B 1 179 ? 30.672 6.16 -27.641 1 29.62 179 THR B CA 1
ATOM 3226 C C . THR B 1 179 ? 30.219 7.324 -26.766 1 29.62 179 THR B C 1
ATOM 3228 O O . THR B 1 179 ? 29.375 7.152 -25.891 1 29.62 179 THR B O 1
ATOM 3231 N N . GLU B 1 180 ? 30.844 8.625 -26.844 1 28.27 180 GLU B N 1
ATOM 3232 C CA . GLU B 1 180 ? 30.891 9.992 -26.328 1 28.27 180 GLU B CA 1
ATOM 3233 C C . GLU B 1 180 ? 29.484 10.609 -26.297 1 28.27 180 GLU B C 1
ATOM 3235 O O . GLU B 1 180 ? 29.328 11.789 -25.969 1 28.27 180 GLU B O 1
ATOM 3240 N N . GLU B 1 181 ? 28.547 10.125 -27.031 1 29.2 181 GLU B N 1
ATOM 3241 C CA . GLU B 1 181 ? 27.672 11.266 -27.188 1 29.2 181 GLU B CA 1
ATOM 3242 C C . GLU B 1 181 ? 27.094 11.711 -25.844 1 29.2 181 GLU B C 1
ATOM 3244 O O . GLU B 1 181 ? 26.875 10.891 -24.953 1 29.2 181 GLU B O 1
ATOM 3249 N N . ALA B 1 182 ? 27 13.148 -25.641 1 30.3 182 ALA B N 1
ATOM 3250 C CA . ALA B 1 182 ? 26.734 14.172 -24.641 1 30.3 182 ALA B CA 1
ATOM 3251 C C . ALA B 1 182 ? 25.406 13.914 -23.922 1 30.3 182 ALA B C 1
ATOM 3253 O O . ALA B 1 182 ? 24.891 14.781 -23.219 1 30.3 182 ALA B O 1
ATOM 3254 N N . SER B 1 183 ? 24.578 12.945 -24.219 1 31.06 183 SER B N 1
ATOM 3255 C CA . SER B 1 183 ? 23.359 13.344 -23.531 1 31.06 183 SER B CA 1
ATOM 3256 C C . SER B 1 183 ? 23.594 13.453 -22.016 1 31.06 183 SER B C 1
ATOM 3258 O O . SER B 1 183 ? 24.25 12.602 -21.422 1 31.06 183 SER B O 1
ATOM 3260 N N . ILE B 1 184 ? 23.469 14.633 -21.453 1 29.75 184 ILE B N 1
ATOM 3261 C CA . ILE B 1 184 ? 23.891 15.344 -20.25 1 29.75 184 ILE B CA 1
ATOM 3262 C C . ILE B 1 184 ? 23.484 14.547 -19.016 1 29.75 184 ILE B C 1
ATOM 3264 O O . ILE B 1 184 ? 23.719 14.984 -17.891 1 29.75 184 ILE B O 1
ATOM 3268 N N . PHE B 1 185 ? 22.422 13.664 -19.047 1 32.59 185 PHE B N 1
ATOM 3269 C CA . PHE B 1 185 ? 22.312 13.531 -17.594 1 32.59 185 PHE B CA 1
ATOM 3270 C C . PHE B 1 185 ? 23.547 12.852 -17.031 1 32.59 185 PHE B C 1
ATOM 3272 O O . PHE B 1 185 ? 23.938 11.766 -17.469 1 32.59 185 PHE B O 1
ATOM 3279 N N . PRO B 1 186 ? 24.594 13.484 -16.609 1 31.81 186 PRO B N 1
ATOM 3280 C CA . PRO B 1 186 ? 25.875 12.953 -16.125 1 31.81 186 PRO B CA 1
ATOM 3281 C C . PRO B 1 186 ? 25.703 11.695 -15.281 1 31.81 186 PRO B C 1
ATOM 3283 O O . PRO B 1 186 ? 24.688 11.531 -14.609 1 31.81 186 PRO B O 1
ATOM 3286 N N . LYS B 1 187 ? 26.062 10.586 -15.766 1 34.09 187 LYS B N 1
ATOM 3287 C CA . LYS B 1 187 ? 26.484 9.516 -14.859 1 34.09 187 LYS B CA 1
ATOM 3288 C C . LYS B 1 187 ? 27.125 10.078 -13.602 1 34.09 187 LYS B C 1
ATOM 3290 O O . LYS B 1 187 ? 28.281 10.508 -13.625 1 34.09 187 LYS B O 1
ATOM 3295 N N . ILE B 1 188 ? 26.5 10.945 -12.82 1 30.2 188 ILE B N 1
ATOM 3296 C CA . ILE B 1 188 ? 27.203 11.438 -11.641 1 30.2 188 ILE B CA 1
ATOM 3297 C C . ILE B 1 188 ? 27.828 10.273 -10.891 1 30.2 188 ILE B C 1
ATOM 3299 O O . ILE B 1 188 ? 27.125 9.398 -10.383 1 30.2 188 ILE B O 1
ATOM 3303 N N . SER B 1 189 ? 28.812 9.68 -11.406 1 33.53 189 SER B N 1
ATOM 3304 C CA . SER B 1 189 ? 29.781 9.008 -10.555 1 33.53 189 SER B CA 1
ATOM 3305 C C . SER B 1 189 ? 29.875 9.68 -9.188 1 33.53 189 SER B C 1
ATOM 3307 O O . SER B 1 189 ? 30.453 10.75 -9.062 1 33.53 189 SER B O 1
ATOM 3309 N N . PHE B 1 190 ? 28.812 9.953 -8.516 1 32.69 190 PHE B N 1
ATOM 3310 C CA . PHE B 1 190 ? 29.016 10.547 -7.203 1 32.69 190 PHE B CA 1
ATOM 3311 C C . PHE B 1 190 ? 30.031 9.75 -6.398 1 32.69 190 PHE B C 1
ATOM 3313 O O . PHE B 1 190 ? 29.734 8.641 -5.945 1 32.69 190 PHE B O 1
ATOM 3320 N N . PHE B 1 191 ? 31.25 9.703 -6.719 1 35.12 191 PHE B N 1
ATOM 3321 C CA . PHE B 1 191 ? 32.344 9.305 -5.84 1 35.12 191 PHE B CA 1
ATOM 3322 C C . PHE B 1 191 ? 32 9.609 -4.387 1 35.12 191 PHE B C 1
ATOM 3324 O O . PHE B 1 191 ? 32.25 8.781 -3.504 1 35.12 191 PHE B O 1
ATOM 3331 N N . ASN B 1 192 ? 32.188 11.102 -3.934 1 41.34 192 ASN B N 1
ATOM 3332 C CA . ASN B 1 192 ? 32.594 11.562 -2.607 1 41.34 192 ASN B CA 1
ATOM 3333 C C . ASN B 1 192 ? 31.609 11.109 -1.537 1 41.34 192 ASN B C 1
ATOM 3335 O O . ASN B 1 192 ? 30.547 10.57 -1.855 1 41.34 192 ASN B O 1
ATOM 3339 N N . ASP B 1 193 ? 31.625 12.023 -0.276 1 47.94 193 ASP B N 1
ATOM 3340 C CA . ASP B 1 193 ? 31.062 12.117 1.073 1 47.94 193 ASP B CA 1
ATOM 3341 C C . ASP B 1 193 ? 29.547 12.172 1.044 1 47.94 193 ASP B C 1
ATOM 3343 O O . ASP B 1 193 ? 28.906 12.5 2.053 1 47.94 193 ASP B O 1
ATOM 3347 N N . ASP B 1 194 ? 28.875 12.227 -0.144 1 62.97 194 ASP B N 1
ATOM 3348 C CA . ASP B 1 194 ? 27.438 12.445 -0.165 1 62.97 194 ASP B CA 1
ATOM 3349 C C . ASP B 1 194 ? 26.688 11.211 0.323 1 62.97 194 ASP B C 1
ATOM 3351 O O . ASP B 1 194 ? 26.984 10.086 -0.082 1 62.97 194 ASP B O 1
ATOM 3355 N N . GLU B 1 195 ? 26.078 11.539 1.34 1 88.25 195 GLU B N 1
ATOM 3356 C CA . GLU B 1 195 ? 25.172 10.539 1.896 1 88.25 195 GLU B CA 1
ATOM 3357 C C . GLU B 1 195 ? 23.828 10.531 1.16 1 88.25 195 GLU B C 1
ATOM 3359 O O . GLU B 1 195 ? 23.375 11.57 0.682 1 88.25 195 GLU B O 1
ATOM 3364 N N . GLU B 1 196 ? 23.375 9.43 0.703 1 93.56 196 GLU B N 1
ATOM 3365 C CA . GLU B 1 196 ? 22.047 9.281 0.1 1 93.56 196 GLU B CA 1
ATOM 3366 C C . GLU B 1 196 ? 20.969 9.117 1.167 1 93.56 196 GLU B C 1
ATOM 3368 O O . GLU B 1 196 ? 21.078 8.242 2.033 1 93.56 196 GLU B O 1
ATOM 3373 N N . GLN B 1 197 ? 20.047 10.047 1.173 1 96.12 197 GLN B N 1
ATOM 3374 C CA . GLN B 1 197 ? 18.844 9.883 1.971 1 96.12 197 GLN B CA 1
ATOM 3375 C C . GLN B 1 197 ? 17.75 9.18 1.17 1 96.12 197 GLN B C 1
ATOM 3377 O O . GLN B 1 197 ? 17.156 9.766 0.263 1 96.12 197 GLN B O 1
ATOM 3382 N N . SER B 1 198 ? 17.547 7.906 1.528 1 97.25 198 SER B N 1
ATOM 3383 C CA . SER B 1 198 ? 16.453 7.156 0.926 1 97.25 198 SER B CA 1
ATOM 3384 C C . SER B 1 198 ? 15.094 7.676 1.401 1 97.25 198 SER B C 1
ATOM 3386 O O . SER B 1 198 ? 14.977 8.188 2.52 1 97.25 198 SER B O 1
ATOM 3388 N N . LEU B 1 199 ? 14.086 7.52 0.514 1 98.44 199 LEU B N 1
ATOM 3389 C CA . LEU B 1 199 ? 12.727 7.93 0.834 1 98.44 199 LEU B CA 1
ATOM 3390 C C . LEU B 1 199 ? 11.766 6.746 0.757 1 98.44 199 LEU B C 1
ATOM 3392 O O . LEU B 1 199 ? 10.555 6.93 0.654 1 98.44 199 LEU B O 1
ATOM 3396 N N . ILE B 1 200 ? 12.289 5.516 0.796 1 98.25 200 ILE B N 1
ATOM 3397 C CA . ILE B 1 200 ? 11.508 4.312 0.545 1 98.25 200 ILE B CA 1
ATOM 3398 C C . ILE B 1 200 ? 11.062 3.701 1.872 1 98.25 200 ILE B C 1
ATOM 3400 O O . ILE B 1 200 ? 11.891 3.389 2.729 1 98.25 200 ILE B O 1
ATOM 3404 N N . LEU B 1 201 ? 9.734 3.59 2.057 1 98.75 201 LEU B N 1
ATOM 3405 C CA . LEU B 1 201 ? 9.133 3.053 3.27 1 98.75 201 LEU B CA 1
ATOM 3406 C C . LEU B 1 201 ? 8.789 1.577 3.098 1 98.75 201 LEU B C 1
ATOM 3408 O O . LEU B 1 201 ? 8.219 1.186 2.076 1 98.75 201 LEU B O 1
ATOM 3412 N N . ASN B 1 202 ? 9.203 0.758 4.035 1 98.06 202 ASN B N 1
ATOM 3413 C CA . ASN B 1 202 ? 8.852 -0.657 4.098 1 98.06 202 ASN B CA 1
ATOM 3414 C C . ASN B 1 202 ? 8.578 -1.102 5.531 1 98.06 202 ASN B C 1
ATOM 3416 O O . ASN B 1 202 ? 7.961 -0.368 6.305 1 98.06 202 ASN B O 1
ATOM 3420 N N . HIS B 1 203 ? 8.688 -2.26 5.848 1 95.75 203 HIS B N 1
ATOM 3421 C CA . HIS B 1 203 ? 8.492 -2.826 7.176 1 95.75 203 HIS B CA 1
ATOM 3422 C C . HIS B 1 203 ? 7.102 -2.496 7.715 1 95.75 203 HIS B C 1
ATOM 3424 O O . HIS B 1 203 ? 6.973 -1.977 8.828 1 95.75 203 HIS B O 1
ATOM 3430 N N . SER B 1 204 ? 5.996 -2.781 6.895 1 93.56 204 SER B N 1
ATOM 3431 C CA . SER B 1 204 ? 4.59 -2.539 7.207 1 93.56 204 SER B CA 1
ATOM 3432 C C . SER B 1 204 ? 4.035 -3.627 8.125 1 93.56 204 SER B C 1
ATOM 3434 O O . SER B 1 204 ? 2.844 -3.941 8.07 1 93.56 204 SER B O 1
ATOM 3436 N N . ASN B 1 205 ? 4.684 -4.191 9.07 1 91.56 205 ASN B N 1
ATOM 3437 C CA . ASN B 1 205 ? 4.184 -5.273 9.914 1 91.56 205 ASN B CA 1
ATOM 3438 C C . ASN B 1 205 ? 3.311 -6.238 9.117 1 91.56 205 ASN B C 1
ATOM 3440 O O . ASN B 1 205 ? 2.094 -6.285 9.312 1 91.56 205 ASN B O 1
ATOM 3444 N N . MET B 1 206 ? 3.869 -7.047 8.273 1 91.5 206 MET B N 1
ATOM 3445 C CA . MET B 1 206 ? 3.168 -7.98 7.398 1 91.5 206 MET B CA 1
ATOM 3446 C C . MET B 1 206 ? 2.479 -9.07 8.211 1 91.5 206 MET B C 1
ATOM 3448 O O . MET B 1 206 ? 3.047 -9.578 9.18 1 91.5 206 MET B O 1
ATOM 3452 N N . VAL B 1 207 ? 1.277 -9.391 7.852 1 86.12 207 VAL B N 1
ATOM 3453 C CA . VAL B 1 207 ? 0.501 -10.375 8.594 1 86.12 207 VAL B CA 1
ATOM 3454 C C . VAL B 1 207 ? 0.205 -11.586 7.707 1 86.12 207 VAL B C 1
ATOM 3456 O O . VAL B 1 207 ? -0.311 -11.43 6.598 1 86.12 207 VAL B O 1
ATOM 3459 N N . PRO B 1 208 ? 0.721 -12.75 8.281 1 68.5 208 PRO B N 1
ATOM 3460 C CA . PRO B 1 208 ? 0.312 -13.992 7.629 1 68.5 208 PRO B CA 1
ATOM 3461 C C . PRO B 1 208 ? -1.183 -14.273 7.77 1 68.5 208 PRO B C 1
ATOM 3463 O O . PRO B 1 208 ? -1.891 -13.523 8.453 1 68.5 208 PRO B O 1
ATOM 3466 N N . PRO B 1 209 ? -1.747 -15.312 7.023 1 61.22 209 PRO B N 1
ATOM 3467 C CA . PRO B 1 209 ? -3.17 -15.648 7.117 1 61.22 209 PRO B CA 1
ATOM 3468 C C . PRO B 1 209 ? -3.65 -15.789 8.555 1 61.22 209 PRO B C 1
ATOM 3470 O O . PRO B 1 209 ? -2.867 -16.156 9.438 1 61.22 209 PRO B O 1
ATOM 3473 N N . PRO B 1 210 ? -4.875 -15.078 8.812 1 46.38 210 PRO B N 1
ATOM 3474 C CA . PRO B 1 210 ? -5.445 -15.383 10.125 1 46.38 210 PRO B CA 1
ATOM 3475 C C . PRO B 1 210 ? -5.613 -16.891 10.359 1 46.38 210 PRO B C 1
ATOM 3477 O O . PRO B 1 210 ? -6.078 -17.609 9.469 1 46.38 210 PRO B O 1
ATOM 3480 N N . TYR B 1 211 ? -4.652 -17.469 11.109 1 41.44 211 TYR B N 1
ATOM 3481 C CA . TYR B 1 211 ? -4.891 -18.875 11.453 1 41.44 211 TYR B CA 1
ATOM 3482 C C . TYR B 1 211 ? -6.117 -19.016 12.344 1 41.44 211 TYR B C 1
ATOM 3484 O O . TYR B 1 211 ? -6.34 -18.188 13.234 1 41.44 211 TYR B O 1
ATOM 3492 N N . GLU B 1 212 ? -7.293 -19.203 11.672 1 34.44 212 GLU B N 1
ATOM 3493 C CA . GLU B 1 212 ? -8.43 -19.578 12.508 1 34.44 212 GLU B CA 1
ATOM 3494 C C . GLU B 1 212 ? -7.977 -20.359 13.734 1 34.44 212 GLU B C 1
ATOM 3496 O O . GLU B 1 212 ? -7.254 -21.359 13.609 1 34.44 212 GLU B O 1
ATOM 3501 N N . ASP B 1 213 ? -7.68 -19.656 14.828 1 30.16 213 ASP B N 1
ATOM 3502 C CA . ASP B 1 213 ? -7.754 -20.531 15.992 1 30.16 213 ASP B CA 1
ATOM 3503 C C . ASP B 1 213 ? -9.133 -21.172 16.109 1 30.16 213 ASP B C 1
ATOM 3505 O O . ASP B 1 213 ? -10.148 -20.531 15.828 1 30.16 213 ASP B O 1
#

Organism: Cellulophaga lytica (strain ATCC 23178 / DSM 7489 / JCM 8516 / NBRC 14961 / NCIMB 1423 / VKM B-1433 / Cy l20) (NCBI:txid867900)

Sequence (426 aa):
MMTNKKKAFYFILPLALFIVSSCNNPKEQKKEHPEPVKEVKPPTQIITTKKAQTLFDDYSKRRATLIKDFEDNEVDPNSSFDVARYGYYDLKTLKNYIAFIEQEAKKANVEITNVRFYFGNYPKDSKYKHPRQNTFFITPTTTVDGKDYPFSVITDGKTYKPKILKDNFLLQPSKQSTTEEASIFPKISFFNDDEEQSLILNHSNMVPPPYEDMMTNKKKAFYFILPLALFIVSSCNNPKEQKKEHPEPVKEVKPPTQIITTKKAQTLFDDYSKRRATLIKDFEDNEVDPNSSFDVARYGYYDLKTLKNYIAFIEQEAKKANVEITNVRFYFGNYPKDSKYKHPRQNTFFITPTTTVDGKDYPFSVITDGKTYKPKILKDNFLLQPSKQSTTEEASIFPKISFFNDDEEQSLILNHSNMVPPPYED

Foldseek 3Di:
DDDPPPDPPPPPPPPPPPPPPPPPPPPPPPPPPPPPPPDDDDDPPDDDPVVVVVVQVCCVVPPVVVLQCCCCPPPPVVDGAFEWRDFADDPVVVVVLVVVVVVQCVQQVFDFDDKDKDWDFADQDPVDPHHRYIWIKIFTWGDDPNDTFGWWWWDPPPHIHIDTAHPVSPPPPPPPPPDDDCPPPPPCPVPDPIDIGGSMDTPRHTDTPPPPD/DDPPPPDPPPPPPPPPPPPPPPPVPVPPPPPPPPPPPPDDDDDPPDDDPVVVVVVQVCCVVPPVVVVQCCCCPPPPVVDGAFEWRDFADDPVVVVVLVVVVVVQCVQQVFDFDDKDKDWDFADQDPVDPHHRYIWIKIFTWGDDPNDTFGWWWWDLPPHIHIDTADPVSPPPPPPPPPDDDCPPPPPCPVPDNIDIGGSMDTPRHTDTPPPPD

Radius of gyration: 37.38 Å; Cα contacts (8 Å, |Δi|>4): 620; chains: 2; bounding box: 82×136×87 Å

Solvent-accessible surface area (backbone atoms only — not comparable to full-atom values): 25247 Å² total; per-residue (Å²): 138,85,81,78,78,76,79,79,79,80,80,80,78,79,80,77,79,77,75,76,74,76,73,75,65,73,72,69,71,71,67,72,65,72,72,76,76,76,81,68,67,75,57,90,38,51,41,48,67,66,56,51,26,49,22,38,50,40,20,49,64,64,42,43,48,52,51,33,51,46,40,22,68,73,72,38,67,90,45,85,59,65,46,56,44,34,27,32,40,45,47,67,58,54,54,44,42,55,53,25,50,52,50,52,28,55,64,28,71,47,64,70,51,30,38,34,42,31,53,20,14,40,57,91,38,87,89,42,96,55,50,58,23,61,47,53,36,35,32,44,18,27,70,55,95,92,39,77,30,39,48,33,35,36,27,70,87,82,51,49,36,68,41,79,39,52,92,71,48,59,68,66,76,75,72,80,67,78,78,75,79,69,78,66,76,69,79,70,74,71,77,67,87,56,44,73,47,56,56,31,39,34,83,34,65,71,33,54,58,84,70,80,124,135,85,83,78,78,78,76,80,79,80,80,79,76,80,78,76,78,77,75,75,74,73,73,73,62,74,70,69,69,70,67,71,64,72,72,75,76,78,80,67,68,76,56,89,39,51,42,49,68,67,57,49,26,50,22,37,50,40,19,48,65,64,42,41,47,50,52,32,52,46,40,20,68,73,71,38,67,88,46,85,60,66,47,53,44,36,28,33,40,44,45,67,55,52,53,43,41,55,52,25,50,53,50,54,27,55,64,28,71,47,64,73,50,30,39,34,42,32,52,20,15,40,58,91,37,87,88,40,96,55,50,57,22,61,48,52,37,34,33,45,18,28,72,56,95,90,40,76,30,37,45,34,34,37,27,72,88,82,52,49,38,70,41,81,40,53,90,70,48,58,71,67,76,76,73,81,68,79,79,72,79,69,79,66,80,66,77,71,72,75,77,73,87,57,45,73,46,56,57,31,38,34,81,34,65,71,33,53,58,83,70,80,122

Secondary structure (DSSP, 8-state):
--------------------------------------PPPPPTTEE-HHHHHHHHHHHIIIIIHHHHHHIIIII-TTSPPPPP-EEEEEHHHHHHHHHHHHHHHHHTT----EEEEEEEE--S-TTSSSTT-EEEEEEEEEEETTEEEEEEEEESSS-EEEEE--TT----------------S------SS-EEE--EE-----B------/--------------------------------------PPPPPTTEE-HHHHHHHHHHHIIIIIHHHHHHIIIII-TTSPPPPP-EEEEEHHHHHHHHHHHHHHHHHTT----EEEEEEEE--S-TTSSSTT-EEEEEEEEEEETTEEEEEEEEESSS-EEEEE--TT----------------S------SSPEEE--EE-----B------